Protein 1NRZ (pdb70)

Solvent-accessible surface area: 31769 Å² total; per-residue (Å²): 28,106,37,53,19,1,4,0,3,33,90,1,26,38,47,156,50,4,48,84,1,1,142,85,4,119,6,103,38,0,8,0,0,6,42,56,0,67,90,3,147,60,25,79,58,54,9,132,138,42,36,10,133,87,36,124,10,34,2,10,26,17,60,106,4,18,60,32,34,102,55,104,140,50,121,120,24,27,0,1,1,0,0,24,31,0,68,23,0,15,44,0,26,76,68,39,1,148,11,78,68,0,3,0,3,11,10,46,26,94,47,49,17,119,13,28,39,165,38,0,1,6,23,98,108,2,43,84,3,0,42,39,0,71,145,98,54,7,144,14,17,11,59,53,47,25,108,54,114,75,61,62,0,13,90,65,6,51,127,125,52,195,126,29,109,35,55,16,2,4,0,3,29,97,1,23,37,52,156,48,4,45,74,2,7,162,87,5,126,11,100,31,0,2,0,0,5,67,39,0,59,92,2,146,58,27,78,72,45,9,133,138,45,34,10,129,87,28,122,3,44,6,6,25,18,145,97,0,18,62,24,33,98,51,106,135,54,120,116,25,26,0,0,0,1,0,23,29,0,49,22,0,14,52,0,27,146,87,40,2,148,11,78,71,0,4,0,2,10,4,38,26,83,49,59,14,117,15,28,42,161,35,0,0,7,19,70,12,0,44,99,3,0,42,61,0,70,154,101,54,7,147,14,17,14,61,55,49,21,108,53,110,74,65,66,0,16,87,67,5,65,127,122,53,196,135,27,109,36,53,16,2,6,0,5,25,102,1,19,39,52,112,47,4,32,43,1,8,131,88,5,124,11,94,39,0,9,0,0,5,66,60,0,65,80,2,126,58,26,75,69,43,10,146,136,43,30,6,130,86,32,117,10,38,3,11,25,20,151,107,4,18,62,29,30,102,58,105,135,44,121,115,31,27,0,1,1,0,0,23,31,0,72,23,0,22,56,0,24,149,89,39,1,144,9,76,73,0,3,0,2,10,11,47,32,92,77,69,26,124,30,33,38,191,30,0,0,6,19,94,113,2,36,102,4,0,42,43,0,72,161,92,55,5,151,15,16,12,65,65,51,17,29,41,82,72,64,62,0,20,98,64,0,60,130,112,42,196,127,27,110,36,53,20,1,4,0,6,35,105,0,22,43,54,121,44,4,62,63,2,8,58,52,5,111,12,104,37,0,6,0,0,9,63,72,0,57,95,4,124,76,29,97,70,59,10,145,134,46,32,6,70,65,27,127,10,55,8,7,25,20,151,100,3,19,61,27,34,102,57,105,136,50,123,120,16,28,0,0,1,0,0,24,32,0,71,22,0,16,56,0,27,149,85,38,1,146,11,78,68,0,3,0,3,10,8,53,27,96,75,67,21,105,13,26,32,150,36,0,1,5,24,108,130,2,44,81,4,0,44,39,0,71,144,98,54,8,150,16,16,12,64,49,49,17,94,54,110,73,60,64,0,16,83,63,4,57,125,126,48,203,127

Organism: Klebsiella pneumoniae (NCBI:txid573)

Secondary structure (DSSP, 8-state):
-EEEEEEEETT-S-HHHHHHHHHHHT-SEEEEE-HHHHT-HHHHHHHHHTPPTT-EEEEE-HHHHHHHHT-GGGTT-EEEEEESSHHHHHHHHTTT---SEEEEEEB---TT-EEEETTEEE-HHHHHHHHHHHHTT-EEEE-SSTTSPPB-HHHHHHTTS--/-EEEEEEEETT-S-THHHHHHHHHHT-SEEEEE-HHHHT-HHHHHHHHHTPPTT-EEEEE-HHHHHHHHT-GGGTT-EEEEEESSHHHHHHHHTTT---SEEEEEEB---TT-EEEETTEEE-HHHHHHHHHHHHTT-EEEE-SSTTSPPEEHHHHHHTTS--/-EEEEEEEETT-S-THHHHHHHHHHT-SEEEEE-HHHHT-HHHHHHHHHT--TT-EEEEE-HHHHHHHHT-GGGTT-EEEEEESSHHHHHHHHTTT---SEEEEEEB---BTBEESSSSBEE-HHHHHHHHHHHHTT-EEEE-SSTTSPPB-HHHHHHTTS--/-EEEEEEEETT-S-THHHHHHHHHHT-SEEEEE-HHHHT-HHHHHHHHHTPPTT-EEEEE-HHHHHHHHT-GGGTT-EEEEEESSHHHHHHHHTTT---SEEEEEEB---TT-EEEETTEEE-HHHHHHHHHHHHTT-EEEE-SSTTSPPEEHHHHHHTTS--

B-factor: mean 11.02, std 6.51, range [2.04, 58.0]

Foldseek 3Di:
DAEQAAEAAQVQQDPPQVVQVCVSSVFQEEEEEDPVCLVPVVSQVVQQVSADPNHGYYYDYLVVVLVVLPDCVCVPGYYHYYYNALQSVLVSVVSPDDAQEYEYAAHDDDPQWDDLDPRDTHHVVRLVSLVVCVVVNYFYFYDNHPPDDTDRVNVSVVVPDPD/DAEQAAEAAQVQQDPPQVVQVCVSQVFAEEEEEAAVCLVDPVSQVVQQVSADPNHGYYYDYLVVVLVVQPDCVCVPGYYHYYYNALVSVLVNVVSPDDAQEYEYAAHDDDPQWAALDPRDTGHPVRVVSLVVCVVVNYFYWYDNGPVDDTDRVVVSVVVPDDD/DAEQAAEAAQVQQDPPQVLQVCVNQVFQEEEEEAQVCVVDPVSQVVQQVSADPRHGYHYDYLVVVLVVLPDVVCVPGYYHYYYNALVSVLVNVVSPDDAQEYEYAAHDDDPQWADLDPGDTGHPVRLVSVVVCVVVNYHYFYDNHPPDDTDRVNVSVVVPDPD/DAEQAAEAAQVQQDPPQVLQVCVVQVFAEEEEEDPVCVVDPVSQVCQQVSAHPNHGYYYDYLVVVLVVQPDCVCVPGYYHYYYNALVSVLVNVVSPDDAQEYEYAAHDDDPQWADLDVRDTHHPVRLVSLVVCVVVNYFYWYDNHPPDDTDRVNVSVVVPDDD

Sequence (652 aa):
MQITLARIDDRLIHGQVTTVWSKVANAQRIIICNDDVFNDEVRRTLLRQAAPPGMKVNVVSLEKAVAVYHNPQYQDETVFYLFTNPHDVLTMVRQGVQIATLNIGGMAWRPGKKQLTKAVSLDPQDIQAFRELDKLGVKLDLRVVASDPSVNILDKINETAFCMQITLARIDDRLIHGQVTTVWSKVANAQRIIICNDDVFNDEVRRTLLRQAAPPGMKVNVVSLEKAVAVYHNPQYQDETVFYLFTNPHDVLTMVRQGVQIATLNIGGMAWRPGKKQLTKAVSLDPQDIQAFRELDKLGVKLDLRVVASDPSVNILDKINETAFCMQITLARIDDRLIHGQVTTVWSKVANAQRIIICNDDVFNDEVRRTLLRQAAPPGMKVNVVSLEKAVAVYHNPQYQDETVFYLFTNPHDVLTMVRQGVQIATLNIGGMAWRPGKKQLTKAVSLDPQDIQAFRELDKLGVKLDLRVVASDPSVNILDKINETAFCMQITLARIDDRLIHGQVTTVWSKVANAQRIIICNDDVFNDEVRRTLLRQAAPPGMKVNVVSLEKAVAVYHNPQYQDETVFYLFTNPHDVLTMVRQGVQIATLNIGGMAWRPGKKQLTKAVSLDPQDIQAFRELDKLGVKLDLRVVASDPSVNILDKINETAFC

InterPro domains:
  IPR004720 Phosphotransferase system, sorbose subfamily IIB component [PF03830] (3-149)
  IPR004720 Phosphotransferase system, sorbose subfamily IIB component [PS51101] (1-164)
  IPR004720 Phosphotransferase system, sorbose subfamily IIB component [cd00001] (3-153)
  IPR018455 Phosphotransferase system, sorbose subfamily IIB component, subgroup [TIGR00854] (2-152)
  IPR036667 Phosphotransferase system, sorbose subfamily IIB component superfamily [G3DSA:3.40.35.10] (1-164)
  IPR036667 Phosphotransferase system, sorbose subfamily IIB component superfamily [SSF52728] (1-161)

CATH classification: 3.40.35.10

Radius of gyration: 27.31 Å; Cα contacts (8 Å, |Δi|>4): 1223; chains: 4; bounding box: 65×56×63 Å

Nearest PDB structures (foldseek):
  1nrz-assembly1_A  TM=1.004E+00  e=1.496E-32  Klebsiella pneumoniae
  2jzn-assembly1_C  TM=9.734E-01  e=9.787E-20  Escherichia coli
  1ble-assembly1_A  TM=9.591E-01  e=3.297E-19  Bacillus subtilis
  3lfj-assembly2_B  TM=9.108E-01  e=6.552E-15  Caldanaerobacter subterraneus subsp. tengcongensis MB4
  3eye-assembly1_A  TM=9.069E-01  e=4.595E-13  Escherichia coli O157:H7

Structure (mmCIF, N/CA/C/O backbone):
data_1NRZ
#
_entry.id   1NRZ
#
_cell.length_a   64.848
_cell.length_b   85.311
_cell.length_c   67.815
_cell.angle_alpha   90.00
_cell.angle_beta   103.02
_cell.angle_gamma   90.00
#
_symmetry.space_group_name_H-M   'P 1 21 1'
#
loop_
_entity.id
_entity.type
_entity.pdbx_description
1 polymer 'PTS system, sorbose-specific IIB component'
2 non-polymer 'SULFATE ION'
3 water water
#
loop_
_atom_site.group_PDB
_atom_site.id
_atom_site.type_symbol
_atom_site.label_atom_id
_atom_site.label_alt_id
_atom_site.label_comp_id
_atom_site.label_asym_id
_atom_site.label_entity_id
_atom_site.label_seq_id
_atom_site.pdbx_PDB_ins_code
_atom_site.Cartn_x
_atom_site.Cartn_y
_atom_site.Cartn_z
_atom_site.occupancy
_atom_site.B_iso_or_equiv
_atom_site.auth_seq_id
_atom_site.auth_comp_id
_atom_site.auth_asym_id
_atom_site.auth_atom_id
_atom_site.pdbx_PDB_model_num
ATOM 1 N N . MET A 1 1 ? -17.988 12.097 25.453 1.00 6.77 2 MET A N 1
ATOM 2 C CA . MET A 1 1 ? -16.918 11.444 24.636 1.00 7.49 2 MET A CA 1
ATOM 3 C C . MET A 1 1 ? -17.389 10.091 24.158 1.00 8.31 2 MET A C 1
ATOM 4 O O . MET A 1 1 ? -18.092 9.405 24.890 1.00 8.50 2 MET A O 1
ATOM 9 N N . GLN A 1 2 ? -17.044 9.752 22.915 1.00 9.12 3 GLN A N 1
ATOM 10 C CA . GLN A 1 2 ? -17.300 8.433 22.355 1.00 10.45 3 GLN A CA 1
ATOM 11 C C . GLN A 1 2 ? -15.989 7.646 22.255 1.00 9.82 3 GLN A C 1
ATOM 12 O O . GLN A 1 2 ? -15.115 7.984 21.470 1.00 9.27 3 GLN A O 1
ATOM 18 N N . ILE A 1 3 ? -15.868 6.582 23.035 1.00 10.07 4 ILE A N 1
ATOM 19 C CA . ILE A 1 3 ? -14.657 5.781 23.032 1.00 10.46 4 ILE A CA 1
ATOM 20 C C . ILE A 1 3 ? -14.709 4.762 21.908 1.00 10.51 4 ILE A C 1
ATOM 21 O O . ILE A 1 3 ? -15.515 3.836 21.956 1.00 10.77 4 ILE A O 1
ATOM 26 N N . THR A 1 4 ? -13.864 4.932 20.900 1.00 9.58 5 THR A N 1
ATOM 27 C CA . THR A 1 4 ? -13.855 3.999 19.782 1.00 9.37 5 THR A CA 1
ATOM 28 C C . THR A 1 4 ? -12.837 2.875 19.917 1.00 9.04 5 THR A C 1
ATOM 29 O O . THR A 1 4 ? -12.959 1.846 19.247 1.00 8.06 5 THR A O 1
ATOM 33 N N . LEU A 1 5 ? -11.856 3.062 20.796 1.00 7.92 6 LEU A N 1
ATOM 34 C CA . LEU A 1 5 ? -10.831 2.050 21.059 1.00 8.46 6 LEU A CA 1
ATOM 35 C C . LEU A 1 5 ? -10.270 2.313 22.436 1.00 7.80 6 LEU A C 1
ATOM 36 O O . LEU A 1 5 ? -9.964 3.463 22.758 1.00 7.77 6 LEU A O 1
ATOM 41 N N . ALA A 1 6 ? -10.160 1.269 23.258 1.00 7.05 7 ALA A N 1
ATOM 42 C CA . ALA A 1 6 ? -9.482 1.366 24.554 1.00 6.64 7 ALA A CA 1
ATOM 43 C C . ALA A 1 6 ? -8.473 0.243 24.594 1.00 6.00 7 ALA A C 1
ATOM 44 O O . ALA A 1 6 ? -8.845 -0.921 24.508 1.00 6.60 7 ALA A O 1
ATOM 46 N N . ARG A 1 7 ? -7.200 0.599 24.675 1.00 5.67 8 ARG A N 1
ATOM 47 C CA . ARG A 1 7 ? -6.123 -0.367 24.525 1.00 5.59 8 ARG A CA 1
ATOM 48 C C . ARG A 1 7 ? -5.056 -0.308 25.633 1.00 5.67 8 ARG A C 1
ATOM 49 O O . ARG A 1 7 ? -4.566 0.759 26.002 1.00 5.95 8 ARG A O 1
ATOM 57 N N . ILE A 1 8 ? -4.748 -1.467 26.211 1.00 5.53 9 ILE A N 1
ATOM 58 C CA . ILE A 1 8 ? -3.623 -1.578 27.101 1.00 5.61 9 ILE A CA 1
ATOM 59 C C . ILE A 1 8 ? -2.434 -1.902 26.219 1.00 6.00 9 ILE A C 1
ATOM 60 O O . ILE A 1 8 ? -2.388 -2.966 25.580 1.00 6.56 9 ILE A O 1
ATOM 65 N N . ASP A 1 9 ? -1.500 -0.963 26.160 1.00 6.27 10 ASP A N 1
ATOM 66 C CA . ASP A 1 9 ? -0.242 -1.130 25.455 1.00 6.24 10 ASP A CA 1
ATOM 67 C C . ASP A 1 9 ? 0.746 -0.236 26.184 1.00 5.59 10 ASP A C 1
ATOM 68 O O . ASP A 1 9 ? 0.697 0.998 26.049 1.00 6.09 10 ASP A O 1
ATOM 73 N N . ASP A 1 10 ? 1.647 -0.822 26.963 1.00 5.84 11 ASP A N 1
ATOM 74 C CA . ASP A 1 10 ? 2.539 -0.001 27.779 1.00 6.01 11 ASP A CA 1
ATOM 75 C C . ASP A 1 10 ? 3.698 0.640 27.006 1.00 6.27 11 ASP A C 1
ATOM 76 O O . ASP A 1 10 ? 4.503 1.367 27.606 1.00 7.03 11 ASP A O 1
ATOM 81 N N . ARG A 1 11 ? 3.789 0.378 25.700 1.00 6.41 12 ARG A N 1
ATOM 82 C CA . ARG A 1 11 ? 4.702 1.136 24.844 1.00 6.70 12 ARG A CA 1
ATOM 83 C C . ARG A 1 11 ? 3.950 2.320 24.234 1.00 6.80 12 ARG A C 1
ATOM 84 O O . ARG A 1 11 ? 4.519 3.080 23.464 1.00 6.56 12 ARG A O 1
ATOM 92 N N . LEU A 1 12 ? 2.664 2.454 24.568 1.00 6.82 13 LEU A N 1
ATOM 93 C CA . LEU A 1 12 ? 1.882 3.634 24.202 1.00 6.97 13 LEU A CA 1
ATOM 94 C C . LEU A 1 12 ? 1.911 3.903 22.707 1.00 7.67 13 LEU A C 1
ATOM 95 O O . LEU A 1 12 ? 1.393 3.096 21.946 1.00 9.02 13 LEU A O 1
ATOM 100 N N . ILE A 1 13 ? 2.463 5.033 22.271 1.00 8.70 14 ILE A N 1
ATOM 101 C CA . ILE A 1 13 ? 2.560 5.309 20.830 1.00 9.08 14 ILE A CA 1
ATOM 102 C C . ILE A 1 13 ? 3.920 4.855 20.332 1.00 9.85 14 ILE A C 1
ATOM 103 O O . ILE A 1 13 ? 4.942 5.390 20.745 1.00 10.45 14 ILE A O 1
ATOM 108 N N . HIS A 1 14 ? 3.933 3.851 19.464 1.00 10.89 15 HIS A N 1
ATOM 109 C CA . HIS A 1 14 ? 5.188 3.301 18.986 1.00 11.55 15 HIS A CA 1
ATOM 110 C C . HIS A 1 14 ? 5.181 2.945 17.517 1.00 12.32 15 HIS A C 1
ATOM 111 O O . HIS A 1 14 ? 4.993 1.800 17.137 1.00 13.94 15 HIS A O 1
ATOM 118 N N . GLY A 1 15 ? 5.367 3.956 16.692 1.00 12.85 16 GLY A N 1
ATOM 119 C CA . GLY A 1 15 ? 5.526 3.739 15.268 1.00 13.17 16 GLY A CA 1
ATOM 120 C C . GLY A 1 15 ? 4.318 3.172 14.557 1.00 13.49 16 GLY A C 1
ATOM 121 O O . GLY A 1 15 ? 3.172 3.387 14.962 1.00 13.56 16 GLY A O 1
ATOM 122 N N . GLN A 1 16 ? 4.600 2.431 13.488 1.00 13.69 17 GLN A N 1
ATOM 123 C CA . GLN A 1 16 ? 3.569 1.919 12.585 1.00 13.69 17 GLN A CA 1
ATOM 124 C C . GLN A 1 16 ? 2.434 1.192 13.283 1.00 13.54 17 GLN A C 1
ATOM 125 O O . GLN A 1 16 ? 1.276 1.410 12.957 1.00 13.96 17 GLN A O 1
ATOM 131 N N . VAL A 1 17 ? 2.745 0.340 14.251 1.00 13.31 18 VAL A N 1
ATOM 132 C CA . VAL A 1 17 ? 1.692 -0.421 14.917 1.00 13.31 18 VAL A CA 1
ATOM 133 C C . VAL A 1 17 ? 0.618 0.487 15.514 1.00 12.93 18 VAL A C 1
ATOM 134 O O . VAL A 1 17 ? -0.577 0.246 15.329 1.00 11.62 18 VAL A O 1
ATOM 138 N N . THR A 1 18 ? 1.034 1.529 16.230 1.00 12.26 19 THR A N 1
ATOM 139 C CA . THR A 1 18 ? 0.066 2.418 16.850 1.00 12.01 19 THR A CA 1
ATOM 140 C C . THR A 1 18 ? -0.686 3.209 15.791 1.00 11.99 19 THR A C 1
ATOM 141 O O . THR A 1 18 ? -1.889 3.460 15.916 1.00 11.56 19 THR A O 1
ATOM 145 N N . THR A 1 19 ? 0.029 3.589 14.739 1.00 11.90 20 THR A N 1
ATOM 146 C CA . THR A 1 19 ? -0.586 4.345 13.666 1.00 11.70 20 THR A CA 1
ATOM 147 C C . THR A 1 19 ? -1.716 3.540 13.048 1.00 11.08 20 THR A C 1
ATOM 148 O O . THR A 1 19 ? -2.796 4.085 12.810 1.00 10.33 20 THR A O 1
ATOM 152 N N . VAL A 1 20 ? -1.458 2.255 12.777 1.00 10.96 21 VAL A N 1
ATOM 153 C CA . VAL A 1 20 ? -2.474 1.380 12.185 1.00 10.72 21 VAL A CA 1
ATOM 154 C C . VAL A 1 20 ? -3.688 1.295 13.102 1.00 10.86 21 VAL A C 1
ATOM 155 O O . VAL A 1 20 ? -4.828 1.420 12.653 1.00 10.76 21 VAL A O 1
ATOM 159 N N . TRP A 1 21 ? -3.439 1.108 14.392 1.00 10.67 22 TRP A N 1
ATOM 160 C CA . TRP A 1 21 ? -4.521 1.039 15.358 1.00 10.15 22 TRP A CA 1
ATOM 161 C C . TRP A 1 21 ? -5.305 2.354 15.376 1.00 10.23 22 TRP A C 1
ATOM 162 O O . TRP A 1 21 ? -6.533 2.343 15.512 1.00 9.80 22 TRP A O 1
ATOM 173 N N . SER A 1 22 ? -4.608 3.478 15.199 1.00 9.77 23 SER A N 1
ATOM 174 C CA . SER A 1 22 ? -5.265 4.778 15.258 1.00 9.86 23 SER A CA 1
ATOM 175 C C . SER A 1 22 ? -6.264 4.919 14.117 1.00 9.87 23 SER A C 1
ATOM 176 O O . SER A 1 22 ? -7.273 5.593 14.262 1.00 11.36 23 SER A O 1
ATOM 179 N N . LYS A 1 23 ? -5.975 4.277 12.988 1.00 10.04 24 LYS A N 1
ATOM 180 C CA . LYS A 1 23 ? -6.877 4.316 11.840 1.00 9.99 24 LYS A CA 1
ATOM 181 C C . LYS A 1 23 ? -8.059 3.366 12.041 1.00 10.43 24 LYS A C 1
ATOM 182 O O . LYS A 1 23 ? -9.137 3.580 11.473 1.00 10.31 24 LYS A O 1
ATOM 188 N N . VAL A 1 24 ? -7.858 2.299 12.815 1.00 10.31 25 VAL A N 1
ATOM 189 C CA . VAL A 1 24 ? -8.965 1.402 13.139 1.00 11.21 25 VAL A CA 1
ATOM 190 C C . VAL A 1 24 ? -9.915 2.166 14.055 1.00 11.19 25 VAL A C 1
ATOM 191 O O . VAL A 1 24 ? -11.133 2.120 13.893 1.00 10.83 25 VAL A O 1
ATOM 195 N N . ALA A 1 25 ? -9.338 2.885 15.015 1.00 11.47 26 ALA A N 1
ATOM 196 C CA . ALA A 1 25 ? -10.118 3.652 15.976 1.00 11.77 26 ALA A CA 1
ATOM 197 C C . ALA A 1 25 ? -10.846 4.836 15.338 1.00 11.84 26 ALA A C 1
ATOM 198 O O . ALA A 1 25 ? -11.938 5.195 15.778 1.00 12.01 26 ALA A O 1
ATOM 200 N N . ASN A 1 26 ? -10.230 5.460 14.333 1.00 12.08 27 ASN A N 1
ATOM 201 C CA . ASN A 1 26 ? -10.834 6.604 13.642 1.00 12.54 27 ASN A CA 1
ATOM 202 C C . ASN A 1 26 ? -11.223 7.692 14.637 1.00 11.98 27 ASN A C 1
ATOM 203 O O . ASN A 1 26 ? -12.268 8.325 14.502 1.00 11.80 27 ASN A O 1
ATOM 208 N N . ALA A 1 27 ? -10.378 7.905 15.639 1.00 11.35 28 ALA A N 1
ATOM 209 C CA . ALA A 1 27 ? -10.667 8.898 16.666 1.00 11.26 28 ALA A CA 1
ATOM 210 C C . ALA A 1 27 ? -9.994 10.243 16.400 1.00 11.20 28 ALA A C 1
ATOM 211 O O . ALA A 1 27 ? -8.968 10.326 15.697 1.00 11.33 28 ALA A O 1
ATOM 213 N N . GLN A 1 28 ? -10.578 11.294 16.978 1.00 9.83 29 GLN A N 1
ATOM 214 C CA . GLN A 1 28 ? -10.047 12.649 16.905 1.00 9.71 29 GLN A CA 1
ATOM 215 C C . GLN A 1 28 ? -8.932 12.908 17.915 1.00 8.67 29 GLN A C 1
ATOM 216 O O . GLN A 1 28 ? -8.087 13.779 17.700 1.00 7.31 29 GLN A O 1
ATOM 222 N N . ARG A 1 29 ? -8.949 12.152 19.015 1.00 7.52 30 ARG A N 1
ATOM 223 C CA . ARG A 1 29 ? -8.026 12.387 20.114 1.00 7.55 30 ARG A CA 1
ATOM 224 C C . ARG A 1 29 ? -7.553 11.069 20.678 1.00 6.59 30 ARG A C 1
ATOM 225 O O . ARG A 1 29 ? -8.370 10.195 20.948 1.00 6.27 30 ARG A O 1
ATOM 233 N N . ILE A 1 30 ? -6.239 10.931 20.818 1.00 6.16 31 ILE A N 1
ATOM 234 C CA . ILE A 1 30 ? -5.651 9.813 21.531 1.00 6.58 31 ILE A CA 1
ATOM 235 C C . ILE A 1 30 ? -5.335 10.330 22.921 1.00 5.90 31 ILE A C 1
ATOM 236 O O . ILE A 1 30 ? -4.626 11.337 23.073 1.00 7.36 31 ILE A O 1
ATOM 241 N N . ILE A 1 31 ? -5.865 9.646 23.925 1.00 5.51 32 ILE A N 1
ATOM 242 C CA . ILE A 1 31 ? -5.702 10.060 25.307 1.00 5.72 32 ILE A CA 1
ATOM 243 C C . ILE A 1 31 ? -4.987 8.977 26.106 1.00 5.45 32 ILE A C 1
ATOM 244 O O . ILE A 1 31 ? -5.520 7.878 26.299 1.00 5.57 32 ILE A O 1
ATOM 249 N N . ILE A 1 32 ? -3.775 9.296 26.556 1.00 5.35 33 ILE A N 1
ATOM 250 C CA . ILE A 1 32 ? -2.995 8.381 27.373 1.00 5.62 33 ILE A CA 1
ATOM 251 C C . ILE A 1 32 ? -3.421 8.660 28.804 1.00 5.13 33 ILE A C 1
ATOM 252 O O . ILE A 1 32 ? -3.223 9.770 29.305 1.00 5.66 33 ILE A O 1
ATOM 257 N N . CYS A 1 33 ? -3.975 7.648 29.457 1.00 4.92 34 CYS A N 1
ATOM 258 C CA . CYS A 1 33 ? -4.490 7.766 30.817 1.00 5.19 34 CYS A CA 1
ATOM 259 C C . CYS A 1 33 ? -3.549 7.074 31.793 1.00 5.28 34 CYS A C 1
ATOM 260 O O . CYS A 1 33 ? -3.538 5.852 31.895 1.00 5.31 34 CYS A O 1
ATOM 263 N N . ASN A 1 34 ? -2.756 7.855 32.504 1.00 5.10 35 ASN A N 1
ATOM 264 C CA . ASN A 1 34 ? -1.795 7.301 33.447 1.00 6.07 35 ASN A CA 1
ATOM 265 C C . ASN A 1 34 ? -1.215 8.402 34.327 1.00 6.51 35 ASN A C 1
ATOM 266 O O . ASN A 1 34 ? -0.690 9.385 33.812 1.00 7.08 35 ASN A O 1
ATOM 271 N N . ASP A 1 35 ? -1.281 8.215 35.640 1.00 7.46 36 ASP A N 1
ATOM 272 C CA . ASP A 1 35 ? -0.765 9.195 36.603 1.00 8.84 36 ASP A CA 1
ATOM 273 C C . ASP A 1 35 ? 0.738 9.482 36.457 1.00 8.67 36 ASP A C 1
ATOM 274 O O . ASP A 1 35 ? 1.195 10.630 36.570 1.00 10.02 36 ASP A O 1
ATOM 279 N N . ASP A 1 36 ? 1.522 8.448 36.208 1.00 8.02 37 ASP A N 1
ATOM 280 C CA . ASP A 1 36 ? 2.961 8.639 36.184 1.00 7.90 37 ASP A CA 1
ATOM 281 C C . ASP A 1 36 ? 3.493 9.144 34.852 1.00 7.81 37 ASP A C 1
ATOM 282 O O . ASP A 1 36 ? 4.409 9.933 34.824 1.00 7.12 37 ASP A O 1
ATOM 287 N N . VAL A 1 37 ? 2.915 8.717 33.740 1.00 7.11 38 VAL A N 1
ATOM 288 C CA . VAL A 1 37 ? 3.412 9.202 32.454 1.00 7.71 38 VAL A CA 1
ATOM 289 C C . VAL A 1 37 ? 3.271 10.725 32.342 1.00 7.79 38 VAL A C 1
ATOM 290 O O . VAL A 1 37 ? 4.149 11.401 31.806 1.00 7.83 38 VAL A O 1
ATOM 294 N N . PHE A 1 38 ? 2.146 11.236 32.833 1.00 8.36 39 PHE A N 1
ATOM 295 C CA . PHE A 1 38 ? 1.836 12.663 32.892 1.00 9.26 39 PHE A CA 1
ATOM 296 C C . PHE A 1 38 ? 3.001 13.462 33.501 1.00 9.27 39 PHE A C 1
ATOM 297 O O . PHE A 1 38 ? 3.301 14.578 33.071 1.00 9.02 39 PHE A O 1
ATOM 305 N N . ASN A 1 39 ? 3.667 12.863 34.482 1.00 9.02 40 ASN A N 1
ATOM 306 C CA . ASN A 1 39 ? 4.748 13.514 35.219 1.00 8.99 40 ASN A CA 1
ATOM 307 C C . ASN A 1 39 ? 6.164 13.429 34.624 1.00 8.65 40 ASN A C 1
ATOM 308 O O . ASN A 1 39 ? 7.115 13.995 35.195 1.00 8.08 40 ASN A O 1
ATOM 313 N N . ASP A 1 40 ? 6.311 12.783 33.472 1.00 7.74 41 ASP A N 1
ATOM 314 C CA . ASP A 1 40 ? 7.627 12.647 32.820 1.00 7.84 41 ASP A CA 1
ATOM 315 C C . ASP A 1 40 ? 7.646 13.561 31.603 1.00 7.76 41 ASP A C 1
ATOM 316 O O . ASP A 1 40 ? 7.089 13.221 30.570 1.00 7.35 41 ASP A O 1
ATOM 321 N N . GLU A 1 41 ? 8.271 14.728 31.726 1.00 7.52 42 GLU A N 1
ATOM 322 C CA . GLU A 1 41 ? 8.242 15.724 30.655 1.00 7.93 42 GLU A CA 1
ATOM 323 C C . GLU A 1 41 ? 8.811 15.243 29.328 1.00 7.74 42 GLU A C 1
ATOM 324 O O . GLU A 1 41 ? 8.314 15.601 28.264 1.00 8.24 42 GLU A O 1
ATOM 330 N N . VAL A 1 42 ? 9.866 14.441 29.384 1.00 7.80 43 VAL A N 1
ATOM 331 C CA . VAL A 1 42 ? 10.472 13.946 28.163 1.00 7.90 43 VAL A CA 1
ATOM 332 C C . VAL A 1 42 ? 9.517 12.982 27.432 1.00 8.24 43 VAL A C 1
ATOM 333 O O . VAL A 1 42 ? 9.310 13.096 26.225 1.00 8.41 43 VAL A O 1
ATOM 337 N N . ARG A 1 43 ? 8.933 12.044 28.170 1.00 8.19 44 ARG A N 1
ATOM 338 C CA . ARG A 1 43 ? 8.020 11.054 27.602 1.00 8.18 44 ARG A CA 1
ATOM 339 C C . ARG A 1 43 ? 6.737 11.696 27.061 1.00 8.93 44 ARG A C 1
ATOM 340 O O . ARG A 1 43 ? 6.260 11.338 25.986 1.00 8.47 44 ARG A O 1
ATOM 348 N N . ARG A 1 44 ? 6.187 12.635 27.822 1.00 9.62 45 ARG A N 1
ATOM 349 C CA . ARG A 1 44 ? 5.014 13.395 27.400 1.00 11.19 45 ARG A CA 1
ATOM 350 C C . ARG A 1 44 ? 5.321 14.135 26.096 1.00 10.72 45 ARG A C 1
ATOM 351 O O . ARG A 1 44 ? 4.479 14.217 25.197 1.00 10.42 45 ARG A O 1
ATOM 359 N N . THR A 1 45 ? 6.532 14.678 25.988 1.00 10.82 46 THR A N 1
ATOM 360 C CA . THR A 1 45 ? 6.931 15.405 24.790 1.00 10.38 46 THR A CA 1
ATOM 361 C C . THR A 1 45 ? 7.082 14.478 23.586 1.00 10.21 46 THR A C 1
ATOM 362 O O . THR A 1 45 ? 6.735 14.844 22.453 1.00 10.08 46 THR A O 1
ATOM 366 N N . LEU A 1 46 ? 7.603 13.284 23.823 1.00 9.53 47 LEU A N 1
ATOM 367 C CA . LEU A 1 46 ? 7.731 12.304 22.765 1.00 9.56 47 LEU A CA 1
ATOM 368 C C . LEU A 1 46 ? 6.333 11.887 22.302 1.00 9.24 47 LEU A C 1
ATOM 369 O O . LEU A 1 46 ? 6.103 11.686 21.106 1.00 9.83 47 LEU A O 1
ATOM 374 N N . LEU A 1 47 ? 5.410 11.761 23.255 1.00 8.89 48 LEU A N 1
ATOM 375 C CA . LEU A 1 47 ? 4.046 11.328 22.951 1.00 8.88 48 LEU A CA 1
ATOM 376 C C . LEU A 1 47 ? 3.335 12.396 22.116 1.00 9.41 48 LEU A C 1
ATOM 377 O O . LEU A 1 47 ? 2.758 12.092 21.075 1.00 9.30 48 LEU A O 1
ATOM 382 N N . ARG A 1 48 ? 3.403 13.643 22.563 1.00 10.18 49 ARG A N 1
ATOM 383 C CA . ARG A 1 48 ? 2.745 14.731 21.836 1.00 10.87 49 ARG A CA 1
ATOM 384 C C . ARG A 1 48 ? 3.306 14.873 20.419 1.00 11.43 49 ARG A C 1
ATOM 385 O O . ARG A 1 48 ? 2.552 15.088 19.448 1.00 11.15 49 ARG A O 1
ATOM 393 N N . GLN A 1 49 ? 4.618 14.740 20.287 1.00 11.45 50 GLN A N 1
ATOM 394 C CA . GLN A 1 49 ? 5.260 14.852 18.980 1.00 12.02 50 GLN A CA 1
ATOM 395 C C . GLN A 1 49 ? 4.965 13.667 18.072 1.00 11.52 50 GLN A C 1
ATOM 396 O O . GLN A 1 49 ? 5.215 13.734 16.867 1.00 11.95 50 GLN A O 1
ATOM 402 N N . ALA A 1 50 ? 4.441 12.589 18.650 1.00 10.19 51 ALA A N 1
ATOM 403 C CA . ALA A 1 50 ? 4.140 11.386 17.903 1.00 9.34 51 ALA A CA 1
ATOM 404 C C . ALA A 1 50 ? 2.685 11.346 17.402 1.00 8.04 51 ALA A C 1
ATOM 405 O O . ALA A 1 50 ? 2.244 10.335 16.868 1.00 8.00 51 ALA A O 1
ATOM 407 N N . ALA A 1 51 ? 1.951 12.440 17.580 1.00 6.98 52 ALA A N 1
ATOM 408 C CA . ALA A 1 51 ? 0.549 12.487 17.165 1.00 6.27 52 ALA A CA 1
ATOM 409 C C . ALA A 1 51 ? 0.427 12.225 15.677 1.00 5.76 52 ALA A C 1
ATOM 410 O O . ALA A 1 51 ? 1.035 12.925 14.885 1.00 6.14 52 ALA A O 1
ATOM 412 N N . PRO A 1 52 ? -0.360 11.235 15.280 1.00 5.69 53 PRO A N 1
ATOM 413 C CA . PRO A 1 52 ? -0.607 11.023 13.845 1.00 5.65 53 PRO A CA 1
ATOM 414 C C . PRO A 1 52 ? -1.266 12.252 13.230 1.00 5.87 53 PRO A C 1
ATOM 415 O O . PRO A 1 52 ? -2.022 12.931 13.915 1.00 5.47 53 PRO A O 1
ATOM 419 N N . PRO A 1 53 ? -0.987 12.553 11.964 1.00 5.54 54 PRO A N 1
ATOM 420 C CA . PRO A 1 53 ? -1.626 13.680 11.284 1.00 6.13 54 PRO A CA 1
ATOM 421 C C . PRO A 1 53 ? -3.136 13.641 11.440 1.00 6.26 54 PRO A C 1
ATOM 422 O O . PRO A 1 53 ? -3.732 12.564 11.362 1.00 6.58 54 PRO A O 1
ATOM 426 N N . GLY A 1 54 ? -3.724 14.800 11.712 1.00 7.16 55 GLY A N 1
ATOM 427 C CA . GLY A 1 54 ? -5.159 14.937 11.876 1.00 7.75 55 GLY A CA 1
ATOM 428 C C . GLY A 1 54 ? -5.673 14.550 13.249 1.00 8.40 55 GLY A C 1
ATOM 429 O O . GLY A 1 54 ? -6.854 14.729 13.529 1.00 9.69 55 GLY A O 1
ATOM 430 N N . MET A 1 55 ? -4.806 14.024 14.111 1.00 8.07 56 MET A N 1
ATOM 431 C CA . MET A 1 55 ? -5.247 13.593 15.435 1.00 8.08 56 MET A CA 1
ATOM 432 C C . MET A 1 55 ? -4.544 14.359 16.547 1.00 8.01 56 MET A C 1
ATOM 433 O O . MET A 1 55 ? -3.403 14.774 16.381 1.00 9.24 56 MET A O 1
ATOM 438 N N . LYS A 1 56 ? -5.215 14.568 17.677 1.00 7.40 57 LYS A N 1
ATOM 439 C CA . LYS A 1 56 ? -4.552 15.193 18.815 1.00 7.01 57 LYS A CA 1
ATOM 440 C C . LYS A 1 56 ? -4.109 14.115 19.800 1.00 6.04 57 LYS A C 1
ATOM 441 O O . LYS A 1 56 ? -4.672 13.016 19.833 1.00 6.34 57 LYS A O 1
ATOM 447 N N . VAL A 1 57 ? -3.089 14.427 20.594 1.00 5.80 58 VAL A N 1
ATOM 448 C CA . VAL A 1 57 ? -2.638 13.523 21.633 1.00 5.23 58 VAL A CA 1
ATOM 449 C C . VAL A 1 57 ? -2.619 14.285 22.953 1.00 5.34 58 VAL A C 1
ATOM 450 O O . VAL A 1 57 ? -2.115 15.411 23.021 1.00 5.47 58 VAL A O 1
ATOM 454 N N . ASN A 1 58 ? -3.195 13.673 23.983 1.00 5.95 59 ASN A N 1
ATOM 455 C CA . ASN A 1 58 ? -3.148 14.224 25.325 1.00 6.17 59 ASN A CA 1
ATOM 456 C C . ASN A 1 58 ? -2.720 13.166 26.340 1.00 6.15 59 ASN A C 1
ATOM 457 O O . ASN A 1 58 ? -3.091 12.002 26.230 1.00 5.62 59 ASN A O 1
ATOM 462 N N . VAL A 1 59 ? -1.892 13.570 27.299 1.00 7.15 60 VAL A N 1
ATOM 463 C CA . VAL A 1 59 ? -1.438 12.686 28.348 1.00 7.10 60 VAL A CA 1
ATOM 464 C C . VAL A 1 59 ? -1.998 13.211 29.651 1.00 7.05 60 VAL A C 1
ATOM 465 O O . VAL A 1 59 ? -1.643 14.329 30.073 1.00 7.60 60 VAL A O 1
ATOM 469 N N . VAL A 1 60 ? -2.844 12.422 30.306 1.00 6.48 61 VAL A N 1
ATOM 470 C CA . VAL A 1 60 ? -3.527 12.864 31.517 1.00 6.90 61 VAL A CA 1
ATOM 471 C C . VAL A 1 60 ? -3.561 11.869 32.653 1.00 6.48 61 VAL A C 1
ATOM 472 O O . VAL A 1 60 ? -3.412 10.659 32.460 1.00 5.95 61 VAL A O 1
ATOM 476 N N . SER A 1 61 ? -3.776 12.409 33.845 1.00 6.01 62 SER A N 1
ATOM 477 C CA . SER A 1 61 ? -3.968 11.600 35.023 1.00 6.18 62 SER A CA 1
ATOM 478 C C . SER A 1 61 ? -5.305 10.895 34.919 1.00 6.18 62 SER A C 1
ATOM 479 O O . SER A 1 61 ? -6.152 11.284 34.127 1.00 6.03 62 SER A O 1
ATOM 482 N N . LEU A 1 62 ? -5.494 9.847 35.711 1.00 6.36 63 LEU A N 1
ATOM 483 C CA . LEU A 1 62 ? -6.782 9.176 35.737 1.00 6.88 63 LEU A CA 1
ATOM 484 C C . LEU A 1 62 ? -7.867 10.149 36.202 1.00 6.91 63 LEU A C 1
ATOM 485 O O . LEU A 1 62 ? -8.985 10.136 35.687 1.00 6.64 63 LEU A O 1
ATOM 490 N N . GLU A 1 63 ? -7.539 10.995 37.176 1.00 7.52 64 GLU A N 1
ATOM 491 C CA . GLU A 1 63 ? -8.492 11.982 37.662 1.00 8.08 64 GLU A CA 1
ATOM 492 C C . GLU A 1 63 ? -8.983 12.865 36.511 1.00 7.52 64 GLU A C 1
ATOM 493 O O . GLU A 1 63 ? -10.185 13.077 36.320 1.00 6.89 64 GLU A O 1
ATOM 499 N N . LYS A 1 64 ? -8.039 13.391 35.743 1.00 6.68 65 LYS A N 1
ATOM 500 C CA . LYS A 1 64 ? -8.389 14.265 34.649 1.00 6.03 65 LYS A CA 1
ATOM 501 C C . LYS A 1 64 ? -9.079 13.483 33.534 1.00 5.57 65 LYS A C 1
ATOM 502 O O . LYS A 1 64 ? -10.014 13.990 32.929 1.00 4.93 65 LYS A O 1
ATOM 508 N N . ALA A 1 65 ? -8.649 12.249 33.258 1.00 5.04 66 ALA A N 1
ATOM 509 C CA . ALA A 1 65 ? -9.325 11.435 32.243 1.00 5.25 66 ALA A CA 1
ATOM 510 C C . ALA A 1 65 ? -10.818 11.322 32.544 1.00 4.83 66 ALA A C 1
ATOM 511 O O . ALA A 1 65 ? -11.649 11.478 31.661 1.00 5.29 66 ALA A O 1
ATOM 513 N N . VAL A 1 66 ? -11.151 11.060 33.803 1.00 5.20 67 VAL A N 1
ATOM 514 C CA . VAL A 1 66 ? -12.554 10.945 34.215 1.00 4.80 67 VAL A CA 1
ATOM 515 C C . VAL A 1 66 ? -13.288 12.280 34.127 1.00 4.60 67 VAL A C 1
ATOM 516 O O . VAL A 1 66 ? -14.431 12.340 33.696 1.00 4.95 67 VAL A O 1
ATOM 520 N N . ALA A 1 67 ? -12.612 13.350 34.517 1.00 4.13 68 ALA A N 1
ATOM 521 C CA . ALA A 1 67 ? -13.213 14.683 34.514 1.00 4.19 68 ALA A CA 1
ATOM 522 C C . ALA A 1 67 ? -13.566 15.133 33.107 1.00 3.66 68 ALA A C 1
ATOM 523 O O . ALA A 1 67 ? -14.684 15.588 32.850 1.00 4.44 68 ALA A O 1
ATOM 525 N N . VAL A 1 68 ? -12.631 14.979 32.182 1.00 3.97 69 VAL A N 1
ATOM 526 C CA . VAL A 1 68 ? -12.872 15.413 30.821 1.00 4.41 69 VAL A CA 1
ATOM 527 C C . VAL A 1 68 ? -13.920 14.511 30.154 1.00 4.32 69 VAL A C 1
ATOM 528 O O . VAL A 1 68 ? -14.709 14.965 29.346 1.00 4.25 69 VAL A O 1
ATOM 532 N N . TYR A 1 69 ? -13.930 13.232 30.507 1.00 3.92 70 TYR A N 1
ATOM 533 C CA . TYR A 1 69 ? -14.959 12.321 30.011 1.00 4.24 70 TYR A CA 1
ATOM 534 C C . TYR A 1 69 ? -16.357 12.840 30.363 1.00 4.99 70 TYR A C 1
ATOM 535 O O . TYR A 1 69 ? -17.281 12.743 29.562 1.00 5.19 70 TYR A O 1
ATOM 544 N N . HIS A 1 70 ? -16.517 13.377 31.567 1.00 5.85 71 HIS A N 1
ATOM 545 C CA . HIS A 1 70 ? -17.807 13.878 32.027 1.00 6.13 71 HIS A CA 1
ATOM 546 C C . HIS A 1 70 ? -18.092 15.334 31.623 1.00 6.00 71 HIS A C 1
ATOM 547 O O . HIS A 1 70 ? -19.146 15.879 31.961 1.00 6.81 71 HIS A O 1
ATOM 554 N N . ASN A 1 71 ? -17.170 15.965 30.906 1.00 5.09 72 ASN A N 1
ATOM 555 C CA . ASN A 1 71 ? -17.368 17.351 30.473 1.00 5.21 72 ASN A CA 1
ATOM 556 C C . ASN A 1 71 ? -18.146 17.401 29.156 1.00 5.55 72 ASN A C 1
ATOM 557 O O . ASN A 1 71 ? -17.643 16.931 28.140 1.00 4.53 72 ASN A O 1
ATOM 562 N N . PRO A 1 72 ? -19.352 17.982 29.166 1.00 5.67 73 PRO A N 1
ATOM 563 C CA . PRO A 1 72 ? -20.201 18.042 27.964 1.00 6.35 73 PRO A CA 1
ATOM 564 C C . PRO A 1 72 ? -19.569 18.752 26.775 1.00 6.74 73 PRO A C 1
ATOM 565 O O . PRO A 1 72 ? -20.022 18.544 25.655 1.00 6.96 73 PRO A O 1
ATOM 569 N N . GLN A 1 73 ? -18.535 19.554 27.008 1.00 7.53 74 GLN A N 1
ATOM 570 C CA . GLN A 1 73 ? -17.805 20.188 25.917 1.00 8.16 74 GLN A CA 1
ATOM 571 C C . GLN A 1 73 ? -17.291 19.127 24.933 1.00 7.83 74 GLN A C 1
ATOM 572 O O . GLN A 1 73 ? -17.199 19.382 23.729 1.00 9.01 74 GLN A O 1
ATOM 578 N N . TYR A 1 74 ? -17.007 17.922 25.426 1.00 7.00 75 TYR A N 1
ATOM 579 C CA . TYR A 1 74 ? -16.442 16.870 24.590 1.00 7.23 75 TYR A CA 1
ATOM 580 C C . TYR A 1 74 ? -17.424 15.720 24.354 1.00 7.01 75 TYR A C 1
ATOM 581 O O . TYR A 1 74 ? -17.028 14.592 24.051 1.00 5.83 75 TYR A O 1
ATOM 590 N N . GLN A 1 75 ? -18.707 16.020 24.501 1.00 7.13 76 GLN A N 1
ATOM 591 C CA . GLN A 1 75 ? -19.760 15.029 24.396 1.00 7.73 76 GLN A CA 1
ATOM 592 C C . GLN A 1 75 ? -19.633 14.112 23.187 1.00 7.82 76 GLN A C 1
ATOM 593 O O . GLN A 1 75 ? -19.770 12.902 23.314 1.00 7.27 76 GLN A O 1
ATOM 599 N N . ASP A 1 76 ? -19.381 14.689 22.017 1.00 8.19 77 ASP A N 1
ATOM 600 C CA . ASP A 1 76 ? -19.336 13.919 20.776 1.00 8.66 77 ASP A CA 1
ATOM 601 C C . ASP A 1 76 ? -17.936 13.628 20.244 1.00 8.49 77 ASP A C 1
ATOM 602 O O . ASP A 1 76 ? -17.807 13.051 19.158 1.00 8.07 77 ASP A O 1
ATOM 607 N N . GLU A 1 77 ? -16.906 14.027 20.989 1.00 8.02 78 GLU A N 1
ATOM 608 C CA . GLU A 1 77 ? -15.512 13.780 20.594 1.00 8.36 78 GLU A CA 1
ATOM 609 C C . GLU A 1 77 ? -15.192 12.291 20.568 1.00 7.92 78 GLU A C 1
ATOM 610 O O . GLU A 1 77 ? -15.542 11.553 21.500 1.00 8.14 78 GLU A O 1
ATOM 616 N N . THR A 1 78 ? -14.528 11.833 19.508 1.00 7.48 79 THR A N 1
ATOM 617 C CA . THR A 1 78 ? -14.166 10.433 19.426 1.00 6.82 79 THR A CA 1
ATOM 618 C C . THR A 1 78 ? -12.786 10.248 20.036 1.00 6.70 79 THR A C 1
ATOM 619 O O . THR A 1 78 ? -11.887 11.048 19.799 1.00 6.49 79 THR A O 1
ATOM 623 N N . VAL A 1 79 ? -12.641 9.196 20.833 1.00 6.55 80 VAL A N 1
ATOM 624 C CA . VAL A 1 79 ? -11.427 8.981 21.601 1.00 6.98 80 VAL A CA 1
ATOM 625 C C . VAL A 1 79 ? -10.848 7.580 21.546 1.00 6.74 80 VAL A C 1
ATOM 626 O O . VAL A 1 79 ? -11.571 6.583 21.644 1.00 7.23 80 VAL A O 1
ATOM 630 N N . PHE A 1 80 ? -9.525 7.543 21.410 1.00 7.47 81 PHE A N 1
ATOM 631 C CA . PHE A 1 80 ? -8.722 6.315 21.460 1.00 7.18 81 PHE A CA 1
ATOM 632 C C . PHE A 1 80 ? -7.942 6.399 22.786 1.00 6.92 81 PHE A C 1
ATOM 633 O O . PHE A 1 80 ? -7.067 7.254 22.946 1.00 7.67 81 PHE A O 1
ATOM 641 N N . TYR A 1 81 ? -8.295 5.542 23.745 1.00 6.33 82 TYR A N 1
ATOM 642 C CA . TYR A 1 81 ? -7.642 5.518 25.038 1.00 6.07 82 TYR A CA 1
ATOM 643 C C . TYR A 1 81 ? -6.465 4.585 24.999 1.00 5.41 82 TYR A C 1
ATOM 644 O O . TYR A 1 81 ? -6.563 3.499 24.421 1.00 6.46 82 TYR A O 1
ATOM 653 N N . LEU A 1 82 ? -5.360 5.020 25.591 1.00 5.39 83 LEU A N 1
ATOM 654 C CA . LEU A 1 82 ? -4.193 4.172 25.838 1.00 5.61 83 LEU A CA 1
ATOM 655 C C . LEU A 1 82 ? -3.939 4.082 27.354 1.00 5.49 83 LEU A C 1
ATOM 656 O O . LEU A 1 82 ? -3.920 5.099 28.076 1.00 5.17 83 LEU A O 1
ATOM 661 N N . PHE A 1 83 ? -3.761 2.851 27.804 1.00 5.91 84 PHE A N 1
ATOM 662 C CA . PHE A 1 83 ? -3.463 2.523 29.187 1.00 5.66 84 PHE A CA 1
ATOM 663 C C . PHE A 1 83 ? -2.187 1.648 29.266 1.00 5.84 84 PHE A C 1
ATOM 664 O O . PHE A 1 83 ? -1.850 0.945 28.306 1.00 5.02 84 PHE A O 1
ATOM 672 N N . THR A 1 84 ? -1.529 1.625 30.419 1.00 5.31 85 THR A N 1
ATOM 673 C CA . THR A 1 84 ? -0.370 0.745 30.599 1.00 5.86 85 THR A CA 1
ATOM 674 C C . THR A 1 84 ? -0.708 -0.512 31.360 1.00 5.90 85 THR A C 1
ATOM 675 O O . THR A 1 84 ? 0.107 -1.412 31.436 1.00 6.05 85 THR A O 1
ATOM 679 N N . ASN A 1 85 ? -1.910 -0.582 31.920 1.00 5.66 86 ASN A N 1
ATOM 680 C CA . ASN A 1 85 ? -2.263 -1.684 32.798 1.00 5.82 86 ASN A CA 1
ATOM 681 C C . ASN A 1 85 ? -3.765 -1.742 33.019 1.00 6.07 86 ASN A C 1
ATOM 682 O O . ASN A 1 85 ? -4.467 -0.750 32.795 1.00 5.39 86 ASN A O 1
ATOM 687 N N . PRO A 1 86 ? -4.266 -2.899 33.431 1.00 6.23 87 PRO A N 1
ATOM 688 C CA . PRO A 1 86 ? -5.711 -3.076 33.626 1.00 6.47 87 PRO A CA 1
ATOM 689 C C . PRO A 1 86 ? -6.276 -2.428 34.896 1.00 6.81 87 PRO A C 1
ATOM 690 O O . PRO A 1 86 ? -7.477 -2.146 34.914 1.00 7.23 87 PRO A O 1
ATOM 694 N N . HIS A 1 87 ? -5.451 -2.209 35.915 1.00 6.50 88 HIS A N 1
ATOM 695 C CA . HIS A 1 87 ? -5.910 -1.583 37.159 1.00 7.44 88 HIS A CA 1
ATOM 696 C C . HIS A 1 87 ? -6.495 -0.206 36.884 1.00 7.07 88 HIS A C 1
ATOM 697 O O . HIS A 1 87 ? -7.551 0.148 37.397 1.00 6.15 88 HIS A O 1
ATOM 704 N N . ASP A 1 88 ? -5.812 0.554 36.032 1.00 6.58 89 ASP A N 1
ATOM 705 C CA . ASP A 1 88 ? -6.245 1.901 35.704 1.00 6.01 89 ASP A CA 1
ATOM 706 C C . ASP A 1 88 ? -7.551 1.901 34.887 1.00 5.59 89 ASP A C 1
ATOM 707 O O . ASP A 1 88 ? -8.377 2.794 35.030 1.00 4.48 89 ASP A O 1
ATOM 712 N N . VAL A 1 89 ? -7.728 0.902 34.036 1.00 6.03 90 VAL A N 1
ATOM 713 C CA . VAL A 1 89 ? -8.976 0.773 33.280 1.00 6.26 90 VAL A CA 1
ATOM 714 C C . VAL A 1 89 ? -10.107 0.527 34.283 1.00 6.16 90 VAL A C 1
ATOM 715 O O . VAL A 1 89 ? -11.182 1.135 34.205 1.00 6.82 90 VAL A O 1
ATOM 719 N N . LEU A 1 90 ? -9.870 -0.380 35.221 1.00 5.73 91 LEU A N 1
ATOM 720 C CA . LEU A 1 90 ? -10.846 -0.663 36.267 1.00 5.39 91 LEU A CA 1
ATOM 721 C C . LEU A 1 90 ? -11.241 0.590 37.065 1.00 6.10 91 LEU A C 1
ATOM 722 O O . LEU A 1 90 ? -12.420 0.817 37.342 1.00 5.06 91 LEU A O 1
ATOM 727 N N . THR A 1 91 ? -10.248 1.374 37.458 1.00 5.91 92 THR A N 1
ATOM 728 C CA . THR A 1 91 ? -10.487 2.599 38.211 1.00 6.26 92 THR A CA 1
ATOM 729 C C . THR A 1 91 ? -11.428 3.535 37.464 1.00 6.43 92 THR A C 1
ATOM 730 O O . THR A 1 91 ? -12.389 4.050 38.034 1.00 7.22 92 THR A O 1
ATOM 734 N N . MET A 1 92 ? -11.187 3.714 36.170 1.00 5.84 93 MET A N 1
ATOM 735 C CA . MET A 1 92 ? -12.013 4.627 35.376 1.00 6.57 93 MET A CA 1
ATOM 736 C C . MET A 1 92 ? -13.407 4.056 35.119 1.00 6.50 93 MET A C 1
ATOM 737 O O . MET A 1 92 ? -14.408 4.782 35.210 1.00 7.45 93 MET A O 1
ATOM 742 N N . VAL A 1 93 ? -13.483 2.756 34.834 1.00 6.50 94 VAL A N 1
ATOM 743 C CA . VAL A 1 93 ? -14.774 2.111 34.626 1.00 7.40 94 VAL A CA 1
ATOM 744 C C . VAL A 1 93 ? -15.675 2.239 35.857 1.00 7.58 94 VAL A C 1
ATOM 745 O O . VAL A 1 93 ? -16.894 2.460 35.734 1.00 8.32 94 VAL A O 1
ATOM 749 N N . ARG A 1 94 ? -15.085 2.091 37.036 1.00 7.79 95 ARG A N 1
ATOM 750 C CA . ARG A 1 94 ? -15.828 2.227 38.285 1.00 8.46 95 ARG A CA 1
ATOM 751 C C . ARG A 1 94 ? -16.336 3.646 38.512 1.00 8.71 95 ARG A C 1
ATOM 752 O O . ARG A 1 94 ? -17.216 3.857 39.343 1.00 8.73 95 ARG A O 1
ATOM 760 N N . GLN A 1 95 ? -15.766 4.606 37.788 1.00 8.69 96 GLN A N 1
ATOM 761 C CA . GLN A 1 95 ? -16.149 6.009 37.899 1.00 9.23 96 GLN A CA 1
ATOM 762 C C . GLN A 1 95 ? -17.029 6.490 36.747 1.00 9.56 96 GLN A C 1
ATOM 763 O O . GLN A 1 95 ? -17.176 7.698 36.522 1.00 10.40 96 GLN A O 1
ATOM 769 N N . GLY A 1 96 ? -17.642 5.545 36.041 1.00 8.97 97 GLY A N 1
ATOM 770 C CA . GLY A 1 96 ? -18.610 5.880 35.019 1.00 8.71 97 GLY A CA 1
ATOM 771 C C . GLY A 1 96 ? -18.097 5.962 33.603 1.00 8.48 97 GLY A C 1
ATOM 772 O O . GLY A 1 96 ? -18.875 6.291 32.712 1.00 9.06 97 GLY A O 1
ATOM 773 N N . VAL A 1 97 ? -16.813 5.679 33.372 1.00 8.60 98 VAL A N 1
ATOM 774 C CA . VAL A 1 97 ? -16.295 5.685 32.001 1.00 8.31 98 VAL A CA 1
ATOM 775 C C . VAL A 1 97 ? -16.721 4.384 31.289 1.00 9.19 98 VAL A C 1
ATOM 776 O O . VAL A 1 97 ? -16.266 3.297 31.637 1.00 8.71 98 VAL A O 1
ATOM 780 N N . GLN A 1 98 ? -17.601 4.517 30.300 1.00 9.44 99 GLN A N 1
ATOM 781 C CA . GLN A 1 98 ? -18.168 3.368 29.603 1.00 10.78 99 GLN A CA 1
ATOM 782 C C . GLN A 1 98 ? -17.237 2.765 28.558 1.00 11.25 99 GLN A C 1
ATOM 783 O O . GLN A 1 98 ? -17.100 3.277 27.458 1.00 12.31 99 GLN A O 1
ATOM 789 N N . ILE A 1 99 ? -16.590 1.672 28.925 1.00 11.16 100 ILE A N 1
ATOM 790 C CA . ILE A 1 99 ? -15.719 0.949 28.013 1.00 10.95 100 ILE A CA 1
ATOM 791 C C . ILE A 1 99 ? -16.339 -0.424 27.825 1.00 10.94 100 ILE A C 1
ATOM 792 O O . ILE A 1 99 ? -16.310 -1.246 28.733 1.00 11.88 100 ILE A O 1
ATOM 797 N N . ALA A 1 100 ? -16.948 -0.643 26.673 1.00 10.50 101 ALA A N 1
ATOM 798 C CA . ALA A 1 100 ? -17.656 -1.896 26.393 1.00 10.06 101 ALA A CA 1
ATOM 799 C C . ALA A 1 100 ? -16.699 -3.040 26.102 1.00 9.21 101 ALA A C 1
ATOM 800 O O . ALA A 1 100 ? -16.941 -4.179 26.501 1.00 9.14 101 ALA A O 1
ATOM 802 N N . THR A 1 101 ? -15.637 -2.750 25.363 1.00 8.74 102 THR A N 1
ATOM 803 C CA . THR A 1 101 ? -14.596 -3.743 25.144 1.00 8.35 102 THR A CA 1
ATOM 804 C C . THR A 1 101 ? -13.223 -3.097 25.250 1.00 7.64 102 THR A C 1
ATOM 805 O O . THR A 1 101 ? -13.014 -1.939 24.854 1.00 6.81 102 THR A O 1
ATOM 809 N N . LEU A 1 102 ? -12.343 -3.851 25.897 1.00 6.26 103 LEU A N 1
ATOM 810 C CA . LEU A 1 102 ? -10.972 -3.451 26.159 1.00 5.92 103 LEU A CA 1
ATOM 811 C C . LEU A 1 102 ? -10.035 -4.302 25.330 1.00 6.01 103 LEU A C 1
ATOM 812 O O . LEU A 1 102 ? -10.072 -5.538 25.400 1.00 6.45 103 LEU A O 1
ATOM 817 N N . ASN A 1 103 ? -9.213 -3.637 24.529 1.00 6.51 104 ASN A N 1
ATOM 818 C CA . ASN A 1 103 ? -8.205 -4.315 23.711 1.00 6.45 104 ASN A CA 1
ATOM 819 C C . ASN A 1 103 ? -6.923 -4.404 24.545 1.00 6.72 104 ASN A C 1
ATOM 820 O O . ASN A 1 103 ? -6.515 -3.428 25.176 1.00 6.74 104 ASN A O 1
ATOM 825 N N . ILE A 1 104 ? -6.341 -5.592 24.615 1.00 6.96 105 ILE A N 1
ATOM 826 C CA . ILE A 1 104 ? -5.079 -5.792 25.317 1.00 7.40 105 ILE A CA 1
ATOM 827 C C . ILE A 1 104 ? -4.030 -6.076 24.261 1.00 7.68 105 ILE A C 1
ATOM 828 O O . ILE A 1 104 ? -4.128 -7.074 23.559 1.00 7.23 105 ILE A O 1
ATOM 833 N N . GLY A 1 105 ? -3.025 -5.210 24.152 1.00 7.46 106 GLY A N 1
ATOM 834 C CA . GLY A 1 105 ? -2.013 -5.343 23.122 1.00 7.61 106 GLY A CA 1
ATOM 835 C C . GLY A 1 105 ? -0.581 -5.542 23.576 1.00 8.02 106 GLY A C 1
ATOM 836 O O . GLY A 1 105 ? 0.228 -6.110 22.841 1.00 8.98 106 GLY A O 1
ATOM 837 N N . GLY A 1 106 ? -0.231 -5.058 24.760 1.00 7.46 107 GLY A N 1
ATOM 838 C CA . GLY A 1 106 ? 1.141 -5.181 25.214 1.00 7.72 107 GLY A CA 1
ATOM 839 C C . GLY A 1 106 ? 1.282 -4.901 26.687 1.00 7.30 107 GLY A C 1
ATOM 840 O O . GLY A 1 106 ? 1.016 -3.801 27.136 1.00 7.86 107 GLY A O 1
ATOM 841 N N . MET A 1 107 ? 1.693 -5.922 27.424 1.00 7.14 108 MET A N 1
ATOM 842 C CA . MET A 1 107 ? 1.978 -5.809 28.850 1.00 7.13 108 MET A CA 1
ATOM 843 C C . MET A 1 107 ? 3.351 -6.442 29.024 1.00 6.95 108 MET A C 1
ATOM 844 O O . MET A 1 107 ? 3.501 -7.670 29.031 1.00 6.31 108 MET A O 1
ATOM 849 N N . ALA A 1 108 ? 4.354 -5.582 29.147 1.00 6.97 109 ALA A N 1
ATOM 850 C CA . ALA A 1 108 ? 5.739 -6.023 29.125 1.00 6.91 109 ALA A CA 1
ATOM 851 C C . ALA A 1 108 ? 6.162 -6.846 30.331 1.00 7.08 109 ALA A C 1
ATOM 852 O O . ALA A 1 108 ? 5.706 -6.647 31.457 1.00 6.88 109 ALA A O 1
ATOM 854 N N . TRP A 1 109 ? 7.048 -7.793 30.081 1.00 6.23 110 TRP A N 1
ATOM 855 C CA . TRP A 1 109 ? 7.582 -8.615 31.146 1.00 6.47 110 TRP A CA 1
ATOM 856 C C . TRP A 1 109 ? 8.571 -7.839 32.002 1.00 7.20 110 TRP A C 1
ATOM 857 O O . TRP A 1 109 ? 9.365 -7.055 31.490 1.00 7.09 110 TRP A O 1
ATOM 868 N N . ARG A 1 110 ? 8.496 -8.066 33.307 1.00 8.54 111 ARG A N 1
ATOM 869 C CA . ARG A 1 110 ? 9.492 -7.588 34.260 1.00 9.13 111 ARG A CA 1
ATOM 870 C C . ARG A 1 110 ? 9.529 -8.608 35.427 1.00 8.58 111 ARG A C 1
ATOM 871 O O . ARG A 1 110 ? 8.605 -9.415 35.568 1.00 7.26 111 ARG A O 1
ATOM 879 N N . PRO A 1 111 ? 10.608 -8.647 36.212 1.00 8.37 112 PRO A N 1
ATOM 880 C CA . PRO A 1 111 ? 10.669 -9.578 37.349 1.00 8.50 112 PRO A CA 1
ATOM 881 C C . PRO A 1 111 ? 9.399 -9.456 38.194 1.00 8.78 112 PRO A C 1
ATOM 882 O O . PRO A 1 111 ? 8.949 -8.341 38.436 1.00 7.85 112 PRO A O 1
ATOM 886 N N . GLY A 1 112 ? 8.801 -10.587 38.549 1.00 9.56 113 GLY A N 1
ATOM 887 C CA . GLY A 1 112 ? 7.570 -10.588 39.321 1.00 9.72 113 GLY A CA 1
ATOM 888 C C . GLY A 1 112 ? 6.376 -10.955 38.464 1.00 9.68 113 GLY A C 1
ATOM 889 O O . GLY A 1 112 ? 5.345 -11.369 38.986 1.00 9.69 113 GLY A O 1
ATOM 890 N N . LYS A 1 113 ? 6.521 -10.807 37.148 1.00 8.78 114 LYS A N 1
ATOM 891 C CA . LYS A 1 113 ? 5.468 -11.188 36.217 1.00 8.96 114 LYS A CA 1
ATOM 892 C C . LYS A 1 113 ? 5.752 -12.585 35.683 1.00 8.34 114 LYS A C 1
ATOM 893 O O . LYS A 1 113 ? 6.879 -13.060 35.745 1.00 8.27 114 LYS A O 1
ATOM 899 N N . LYS A 1 114 ? 4.718 -13.233 35.171 1.00 7.86 115 LYS A N 1
ATOM 900 C CA . LYS A 1 114 ? 4.861 -14.522 34.510 1.00 7.10 115 LYS A CA 1
ATOM 901 C C . LYS A 1 114 ? 4.281 -14.353 33.120 1.00 6.58 115 LYS A C 1
ATOM 902 O O . LYS A 1 114 ? 3.152 -13.895 32.962 1.00 6.36 115 LYS A O 1
ATOM 908 N N . GLN A 1 115 ? 5.050 -14.696 32.103 1.00 6.65 116 GLN A N 1
ATOM 909 C CA . GLN A 1 115 ? 4.545 -14.540 30.747 1.00 6.54 116 GLN A CA 1
ATOM 910 C C . GLN A 1 115 ? 3.342 -15.445 30.493 1.00 6.69 116 GLN A C 1
ATOM 911 O O . GLN A 1 115 ? 3.336 -16.611 30.880 1.00 6.73 116 GLN A O 1
ATOM 917 N N . LEU A 1 116 ? 2.327 -14.879 29.853 1.00 6.44 117 LEU A N 1
ATOM 918 C CA . LEU A 1 116 ? 1.127 -15.608 29.486 1.00 6.57 117 LEU A CA 1
ATOM 919 C C . LEU A 1 116 ? 1.231 -16.099 28.055 1.00 7.79 117 LEU A C 1
ATOM 920 O O . LEU A 1 116 ? 0.997 -17.292 27.772 1.00 7.15 117 LEU A O 1
ATOM 925 N N . THR A 1 117 ? 1.621 -15.181 27.170 1.00 7.64 118 THR A N 1
ATOM 926 C CA . THR A 1 117 ? 1.733 -15.439 25.743 1.00 7.97 118 THR A CA 1
ATOM 927 C C . THR A 1 117 ? 2.606 -14.317 25.164 1.00 7.94 118 THR A C 1
ATOM 928 O O . THR A 1 117 ? 3.002 -13.415 25.914 1.00 6.63 118 THR A O 1
ATOM 932 N N . LYS A 1 118 ? 2.954 -14.370 23.882 1.00 8.54 119 LYS A N 1
ATOM 933 C CA . LYS A 1 118 ? 3.805 -13.317 23.318 1.00 9.59 119 LYS A CA 1
ATOM 934 C C . LYS A 1 118 ? 3.155 -11.978 23.632 1.00 9.19 119 LYS A C 1
ATOM 935 O O . LYS A 1 118 ? 1.939 -11.833 23.532 1.00 8.55 119 LYS A O 1
ATOM 941 N N . ALA A 1 119 ? 3.981 -11.032 24.063 1.00 8.33 120 ALA A N 1
ATOM 942 C CA . ALA A 1 119 ? 3.575 -9.655 24.343 1.00 7.89 120 ALA A CA 1
ATOM 943 C C . ALA A 1 119 ? 2.756 -9.395 25.608 1.00 7.15 120 ALA A C 1
ATOM 944 O O . ALA A 1 119 ? 2.519 -8.239 25.946 1.00 6.96 120 ALA A O 1
ATOM 946 N N . VAL A 1 120 ? 2.328 -10.437 26.323 1.00 6.88 121 VAL A N 1
ATOM 947 C CA . VAL A 1 120 ? 1.555 -10.204 27.539 1.00 6.95 121 VAL A CA 1
ATOM 948 C C . VAL A 1 120 ? 2.098 -10.999 28.724 1.00 6.45 121 VAL A C 1
ATOM 949 O O . VAL A 1 120 ? 2.118 -12.227 28.694 1.00 6.10 121 VAL A O 1
ATOM 953 N N . SER A 1 121 ? 2.550 -10.280 29.742 1.00 6.38 122 SER A N 1
ATOM 954 C CA . SER A 1 121 ? 3.020 -10.896 30.995 1.00 6.18 122 SER A CA 1
ATOM 955 C C . SER A 1 121 ? 2.219 -10.327 32.166 1.00 6.28 122 SER A C 1
ATOM 956 O O . SER A 1 121 ? 1.851 -9.162 32.158 1.00 7.48 122 SER A O 1
ATOM 959 N N . LEU A 1 122 ? 1.971 -11.142 33.183 1.00 6.97 123 LEU A N 1
ATOM 960 C CA . LEU A 1 122 ? 1.030 -10.761 34.252 1.00 7.39 123 LEU A CA 1
ATOM 961 C C . LEU A 1 122 ? 1.474 -11.180 35.631 1.00 7.91 123 LEU A C 1
ATOM 962 O O . LEU A 1 122 ? 2.245 -12.114 35.791 1.00 7.21 123 LEU A O 1
ATOM 967 N N . ASP A 1 123 ? 0.947 -10.493 36.636 1.00 8.69 124 ASP A N 1
ATOM 968 C CA . ASP A 1 123 ? 1.083 -10.961 38.010 1.00 9.51 124 ASP A CA 1
ATOM 969 C C . ASP A 1 123 ? -0.346 -11.179 38.535 1.00 9.50 124 ASP A C 1
ATOM 970 O O . ASP A 1 123 ? -1.320 -10.836 37.853 1.00 8.87 124 ASP A O 1
ATOM 975 N N . PRO A 1 124 ? -0.496 -11.798 39.703 1.00 10.18 125 PRO A N 1
ATOM 976 C CA . PRO A 1 124 ? -1.841 -12.044 40.235 1.00 10.24 125 PRO A CA 1
ATOM 977 C C . PRO A 1 124 ? -2.715 -10.796 40.336 1.00 10.16 125 PRO A C 1
ATOM 978 O O . PRO A 1 124 ? -3.927 -10.902 40.140 1.00 10.01 125 PRO A O 1
ATOM 982 N N . GLN A 1 125 ? -2.132 -9.644 40.647 1.00 10.32 126 GLN A N 1
ATOM 983 C CA . GLN A 1 125 ? -2.902 -8.426 40.732 1.00 9.78 126 GLN A CA 1
ATOM 984 C C . GLN A 1 125 ? -3.511 -8.074 39.360 1.00 9.63 126 GLN A C 1
ATOM 985 O O . GLN A 1 125 ? -4.679 -7.696 39.277 1.00 9.76 126 GLN A O 1
ATOM 991 N N . ASP A 1 126 ? -2.713 -8.203 38.302 1.00 8.49 127 ASP A N 1
ATOM 992 C CA . ASP A 1 126 ? -3.173 -7.967 36.934 1.00 8.17 127 ASP A CA 1
ATOM 993 C C . ASP A 1 126 ? -4.345 -8.879 36.611 1.00 7.62 127 ASP A C 1
ATOM 994 O O . ASP A 1 126 ? -5.358 -8.463 36.057 1.00 6.32 127 ASP A O 1
ATOM 999 N N . ILE A 1 127 ? -4.185 -10.143 36.960 1.00 7.57 128 ILE A N 1
ATOM 1000 C CA . ILE A 1 127 ? -5.202 -11.134 36.658 1.00 7.80 128 ILE A CA 1
ATOM 1001 C C . ILE A 1 127 ? -6.482 -10.795 37.401 1.00 7.48 128 ILE A C 1
ATOM 1002 O O . ILE A 1 127 ? -7.575 -10.847 36.833 1.00 7.66 128 ILE A O 1
ATOM 1007 N N . GLN A 1 128 ? -6.368 -10.400 38.668 1.00 8.09 129 GLN A N 1
ATOM 1008 C CA . GLN A 1 128 ? -7.562 -10.029 39.421 1.00 7.57 129 GLN A CA 1
ATOM 1009 C C . GLN A 1 128 ? -8.283 -8.839 38.783 1.00 7.27 129 GLN A C 1
ATOM 1010 O O . GLN A 1 128 ? -9.510 -8.808 38.744 1.00 6.81 129 GLN A O 1
ATOM 1016 N N . ALA A 1 129 ? -7.532 -7.869 38.272 1.00 6.86 130 ALA A N 1
ATOM 1017 C CA . ALA A 1 129 ? -8.121 -6.700 37.638 1.00 7.03 130 ALA A CA 1
ATOM 1018 C C . ALA A 1 129 ? -8.954 -7.110 36.421 1.00 6.95 130 ALA A C 1
ATOM 1019 O O . ALA A 1 129 ? -10.043 -6.591 36.195 1.00 7.66 130 ALA A O 1
ATOM 1021 N N . PHE A 1 130 ? -8.418 -8.031 35.630 1.00 7.14 131 PHE A N 1
ATOM 1022 C CA . PHE A 1 130 ? -9.139 -8.549 34.481 1.00 7.07 131 PHE A CA 1
ATOM 1023 C C . PHE A 1 130 ? -10.405 -9.277 34.918 1.00 7.23 131 PHE A C 1
ATOM 1024 O O . PHE A 1 130 ? -11.444 -9.177 34.259 1.00 7.31 131 PHE A O 1
ATOM 1032 N N . ARG A 1 131 ? -10.333 -10.019 36.017 1.00 7.62 132 ARG A N 1
ATOM 1033 C CA . ARG A 1 131 ? -11.523 -10.700 36.509 1.00 8.30 132 ARG A CA 1
ATOM 1034 C C . ARG A 1 131 ? -12.587 -9.690 36.923 1.00 8.22 132 ARG A C 1
ATOM 1035 O O . ARG A 1 131 ? -13.785 -9.894 36.674 1.00 8.86 132 ARG A O 1
ATOM 1043 N N . GLU A 1 132 ? -12.172 -8.593 37.550 1.00 7.44 133 GLU A N 1
ATOM 1044 C CA . GLU A 1 132 ? -13.128 -7.585 37.971 1.00 6.91 133 GLU A CA 1
ATOM 1045 C C . GLU A 1 132 ? -13.725 -6.874 36.756 1.00 6.42 133 GLU A C 1
ATOM 1046 O O . GLU A 1 132 ? -14.916 -6.535 36.738 1.00 6.24 133 GLU A O 1
ATOM 1052 N N . LEU A 1 133 ? -12.906 -6.652 35.739 1.00 6.18 134 LEU A N 1
ATOM 1053 C CA . LEU A 1 133 ? -13.387 -6.011 34.528 1.00 6.36 134 LEU A CA 1
ATOM 1054 C C . LEU A 1 133 ? -14.455 -6.894 33.871 1.00 6.20 134 LEU A C 1
ATOM 1055 O O . LEU A 1 133 ? -15.523 -6.417 33.491 1.00 7.31 134 LEU A O 1
ATOM 1060 N N . ASP A 1 134 ? -14.186 -8.189 33.794 1.00 6.94 135 ASP A N 1
ATOM 1061 C CA . ASP A 1 134 ? -15.127 -9.158 33.207 1.00 7.35 135 ASP A CA 1
ATOM 1062 C C . ASP A 1 134 ? -16.442 -9.228 34.002 1.00 7.53 135 ASP A C 1
ATOM 1063 O O . ASP A 1 134 ? -17.516 -9.328 33.413 1.00 7.01 135 ASP A O 1
ATOM 1068 N N . LYS A 1 135 ? -16.361 -9.171 35.333 1.00 8.05 136 LYS A N 1
ATOM 1069 C CA . LYS A 1 135 ? -17.564 -9.162 36.175 1.00 9.04 136 LYS A CA 1
ATOM 1070 C C . LYS A 1 135 ? -18.452 -7.944 35.869 1.00 8.86 136 LYS A C 1
ATOM 1071 O O . LYS A 1 135 ? -19.682 -8.008 35.970 1.00 8.66 136 LYS A O 1
ATOM 1077 N N . LEU A 1 136 ? -17.824 -6.840 35.485 1.00 8.43 137 LEU A N 1
ATOM 1078 C CA . LEU A 1 136 ? -18.545 -5.610 35.147 1.00 9.02 137 LEU A CA 1
ATOM 1079 C C . LEU A 1 136 ? -19.083 -5.592 33.722 1.00 9.32 137 LEU A C 1
ATOM 1080 O O . LEU A 1 136 ? -19.725 -4.619 33.304 1.00 9.56 137 LEU A O 1
ATOM 1085 N N . GLY A 1 137 ? -18.806 -6.655 32.975 1.00 9.31 138 GLY A N 1
ATOM 1086 C CA . GLY A 1 137 ? -19.317 -6.802 31.627 1.00 9.02 138 GLY A CA 1
ATOM 1087 C C . GLY A 1 137 ? -18.370 -6.315 30.547 1.00 8.65 138 GLY A C 1
ATOM 1088 O O . GLY A 1 137 ? -18.757 -6.256 29.385 1.00 8.43 138 GLY A O 1
ATOM 1089 N N . VAL A 1 138 ? -17.135 -5.964 30.909 1.00 7.53 139 VAL A N 1
ATOM 1090 C CA . VAL A 1 138 ? -16.182 -5.464 29.915 1.00 7.92 139 VAL A CA 1
ATOM 1091 C C . VAL A 1 138 ? -15.676 -6.630 29.087 1.00 8.12 139 VAL A C 1
ATOM 1092 O O . VAL A 1 138 ? -15.243 -7.632 29.634 1.00 7.83 139 VAL A O 1
ATOM 1096 N N . LYS A 1 139 ? -15.760 -6.520 27.764 1.00 8.59 140 LYS A N 1
ATOM 1097 C CA . LYS A 1 139 ? -15.254 -7.580 26.909 1.00 9.26 140 LYS A CA 1
ATOM 1098 C C . LYS A 1 139 ? -13.743 -7.464 26.830 1.00 8.95 140 LYS A C 1
ATOM 1099 O O . LYS A 1 139 ? -13.205 -6.365 26.706 1.00 8.00 140 LYS A O 1
ATOM 1105 N N . LEU A 1 140 ? -13.053 -8.597 26.928 1.00 9.13 141 LEU A N 1
ATOM 1106 C CA . LEU A 1 140 ? -11.587 -8.578 26.910 1.00 9.26 141 LEU A CA 1
ATOM 1107 C C . LEU A 1 140 ? -11.014 -9.142 25.594 1.00 9.18 141 LEU A C 1
ATOM 1108 O O . LEU A 1 140 ? -11.118 -10.340 25.292 1.00 10.60 141 LEU A O 1
ATOM 1113 N N . ASP A 1 141 ? -10.415 -8.252 24.817 1.00 7.43 142 ASP A N 1
ATOM 1114 C CA . ASP A 1 141 ? -9.998 -8.526 23.441 1.00 7.47 142 ASP A CA 1
ATOM 1115 C C . ASP A 1 141 ? -8.483 -8.458 23.303 1.00 7.34 142 ASP A C 1
ATOM 1116 O O . ASP A 1 141 ? -7.937 -7.393 23.126 1.00 6.23 142 ASP A O 1
ATOM 1121 N N . LEU A 1 142 ? -7.813 -9.608 23.410 1.00 7.65 143 LEU A N 1
ATOM 1122 C CA . LEU A 1 142 ? -6.371 -9.645 23.299 1.00 8.95 143 LEU A CA 1
ATOM 1123 C C . LEU A 1 142 ? -5.944 -9.751 21.843 1.00 8.32 143 LEU A C 1
ATOM 1124 O O . LEU A 1 142 ? -6.209 -10.759 21.175 1.00 8.79 143 LEU A O 1
ATOM 1129 N N . ARG A 1 143 ? -5.367 -8.667 21.340 1.00 8.76 144 ARG A N 1
ATOM 1130 C CA . ARG A 1 143 ? -4.692 -8.655 20.045 1.00 9.43 144 ARG A CA 1
ATOM 1131 C C . ARG A 1 143 ? -3.623 -7.586 19.994 1.00 9.30 144 ARG A C 1
ATOM 1132 O O . ARG A 1 143 ? -3.871 -6.386 20.245 1.00 7.87 144 ARG A O 1
ATOM 1140 N N . VAL A 1 144 ? -2.439 -8.047 19.637 1.00 9.08 145 VAL A N 1
ATOM 1141 C CA . VAL A 1 144 ? -1.271 -7.193 19.525 1.00 9.64 145 VAL A CA 1
ATOM 1142 C C . VAL A 1 144 ? -1.504 -6.262 18.343 1.00 9.99 145 VAL A C 1
ATOM 1143 O O . VAL A 1 144 ? -1.348 -5.029 18.463 1.00 9.34 145 VAL A O 1
ATOM 1147 N N . VAL A 1 145 ? -1.885 -6.847 17.203 1.00 10.17 146 VAL A N 1
ATOM 1148 C CA . VAL A 1 145 ? -2.250 -6.071 16.021 1.00 10.47 146 VAL A CA 1
ATOM 1149 C C . VAL A 1 145 ? -3.678 -6.390 15.614 1.00 10.42 146 VAL A C 1
ATOM 1150 O O . VAL A 1 145 ? -4.172 -7.489 15.861 1.00 10.19 146 VAL A O 1
ATOM 1154 N N . ALA A 1 146 ? -4.341 -5.422 14.986 1.00 10.66 147 ALA A N 1
ATOM 1155 C CA . ALA A 1 146 ? -5.760 -5.550 14.678 1.00 10.42 147 ALA A CA 1
ATOM 1156 C C . ALA A 1 146 ? -6.104 -6.787 13.859 1.00 10.68 147 ALA A C 1
ATOM 1157 O O . ALA A 1 146 ? -7.149 -7.404 14.071 1.00 11.40 147 ALA A O 1
ATOM 1159 N N . SER A 1 147 ? -5.225 -7.152 12.939 1.00 10.72 148 SER A N 1
ATOM 1160 C CA . SER A 1 147 ? -5.463 -8.305 12.068 1.00 10.87 148 SER A CA 1
ATOM 1161 C C . SER A 1 147 ? -5.258 -9.648 12.771 1.00 10.66 148 SER A C 1
ATOM 1162 O O . SER A 1 147 ? -5.498 -10.697 12.165 1.00 10.81 148 SER A O 1
ATOM 1165 N N . ASP A 1 148 ? -4.775 -9.637 14.008 1.00 10.32 149 ASP A N 1
ATOM 1166 C CA . ASP A 1 148 ? -4.580 -10.891 14.752 1.00 10.40 149 ASP A CA 1
ATOM 1167 C C . ASP A 1 148 ? -5.938 -11.425 15.198 1.00 10.73 149 ASP A C 1
ATOM 1168 O O . ASP A 1 148 ? -6.844 -10.650 15.459 1.00 11.13 149 ASP A O 1
ATOM 1173 N N . PRO A 1 149 ? -6.074 -12.744 15.322 1.00 11.13 150 PRO A N 1
ATOM 1174 C CA . PRO A 1 149 ? -7.297 -13.324 15.882 1.00 10.85 150 PRO A CA 1
ATOM 1175 C C . PRO A 1 149 ? -7.489 -12.873 17.331 1.00 10.01 150 PRO A C 1
ATOM 1176 O O . PRO A 1 149 ? -6.517 -12.911 18.091 1.00 9.77 150 PRO A O 1
ATOM 1180 N N . SER A 1 150 ? -8.692 -12.445 17.692 1.00 9.49 151 SER A N 1
ATOM 1181 C CA . SER A 1 150 ? -8.966 -12.005 19.058 1.00 9.47 151 SER A CA 1
ATOM 1182 C C . SER A 1 150 ? -9.012 -13.188 20.003 1.00 8.95 151 SER A C 1
ATOM 1183 O O . SER A 1 150 ? -9.613 -14.217 19.700 1.00 8.67 151 SER A O 1
ATOM 1186 N N . VAL A 1 151 ? -8.350 -13.020 21.144 1.00 9.13 152 VAL A N 1
ATOM 1187 C CA . VAL A 1 151 ? -8.302 -14.011 22.192 1.00 8.96 152 VAL A CA 1
ATOM 1188 C C . VAL A 1 151 ? -8.922 -13.400 23.449 1.00 9.06 152 VAL A C 1
ATOM 1189 O O . VAL A 1 151 ? -8.621 -12.257 23.788 1.00 8.88 152 VAL A O 1
ATOM 1193 N N . ASN A 1 152 ? -9.774 -14.163 24.127 1.00 8.64 153 ASN A N 1
ATOM 1194 C CA . ASN A 1 152 ? -10.338 -13.726 25.393 1.00 8.39 153 ASN A CA 1
ATOM 1195 C C . ASN A 1 152 ? -9.256 -13.959 26.459 1.00 7.96 153 ASN A C 1
ATOM 1196 O O . ASN A 1 152 ? -8.897 -15.093 26.765 1.00 7.67 153 ASN A O 1
ATOM 1201 N N . ILE A 1 153 ? -8.720 -12.891 27.021 1.00 7.22 154 ILE A N 1
ATOM 1202 C CA . ILE A 1 153 ? -7.539 -13.043 27.880 1.00 7.63 154 ILE A CA 1
ATOM 1203 C C . ILE A 1 153 ? -7.826 -13.894 29.104 1.00 7.32 154 ILE A C 1
ATOM 1204 O O . ILE A 1 153 ? -6.959 -14.618 29.563 1.00 7.82 154 ILE A O 1
ATOM 1209 N N . LEU A 1 154 ? -9.037 -13.801 29.639 1.00 8.04 155 LEU A N 1
ATOM 1210 C CA . LEU A 1 154 ? -9.392 -14.630 30.792 1.00 9.45 155 LEU A CA 1
ATOM 1211 C C . LEU A 1 154 ? -9.456 -16.093 30.422 1.00 8.75 155 LEU A C 1
ATOM 1212 O O . LEU A 1 154 ? -9.029 -16.932 31.195 1.00 8.44 155 LEU A O 1
ATOM 1217 N N . ASP A 1 155 ? -10.022 -16.422 29.261 1.00 8.71 156 ASP A N 1
ATOM 1218 C CA . ASP A 1 155 ? -10.035 -17.807 28.840 1.00 9.00 156 ASP A CA 1
ATOM 1219 C C . ASP A 1 155 ? -8.606 -18.307 28.683 1.00 8.80 156 ASP A C 1
ATOM 1220 O O . ASP A 1 155 ? -8.302 -19.447 29.043 1.00 8.86 156 ASP A O 1
ATOM 1225 N N . LYS A 1 156 ? -7.731 -17.466 28.132 1.00 8.54 157 LYS A N 1
ATOM 1226 C CA . LYS A 1 156 ? -6.336 -17.845 27.967 1.00 8.39 157 LYS A CA 1
ATOM 1227 C C . LYS A 1 156 ? -5.659 -18.103 29.309 1.00 8.17 157 LYS A C 1
ATOM 1228 O O . LYS A 1 156 ? -4.956 -19.104 29.453 1.00 8.01 157 LYS A O 1
ATOM 1234 N N . ILE A 1 157 ? -5.859 -17.212 30.279 1.00 7.86 158 ILE A N 1
ATOM 1235 C CA . ILE A 1 157 ? -5.299 -17.402 31.622 1.00 7.77 158 ILE A CA 1
ATOM 1236 C C . ILE A 1 157 ? -5.817 -18.700 32.207 1.00 8.21 158 ILE A C 1
ATOM 1237 O O . ILE A 1 157 ? -5.053 -19.510 32.720 1.00 8.77 158 ILE A O 1
ATOM 1242 N N . ASN A 1 158 ? -7.123 -18.901 32.078 1.00 7.77 159 ASN A N 1
ATOM 1243 C CA . ASN A 1 158 ? -7.797 -20.052 32.659 1.00 8.42 159 ASN A CA 1
ATOM 1244 C C . ASN A 1 158 ? -7.401 -21.388 32.020 1.00 8.22 159 ASN A C 1
ATOM 1245 O O . ASN A 1 158 ? -7.732 -22.450 32.556 1.00 8.51 159 ASN A O 1
ATOM 1250 N N . GLU A 1 159 ? -6.684 -21.357 30.892 1.00 7.42 160 GLU A N 1
ATOM 1251 C CA . GLU A 1 159 ? -6.217 -22.603 30.278 1.00 7.79 160 GLU A CA 1
ATOM 1252 C C . GLU A 1 159 ? -5.213 -23.318 31.174 1.00 7.35 160 GLU A C 1
ATOM 1253 O O . GLU A 1 159 ? -5.151 -24.542 31.185 1.00 6.41 160 GLU A O 1
ATOM 1259 N N . THR A 1 160 ? -4.447 -22.557 31.946 1.00 6.95 161 THR A N 1
ATOM 1260 C CA . THR A 1 160 ? -3.381 -23.168 32.742 1.00 7.49 161 THR A CA 1
ATOM 1261 C C . THR A 1 160 ? -3.473 -22.888 34.237 1.00 7.63 161 THR A C 1
ATOM 1262 O O . THR A 1 160 ? -2.608 -23.315 34.989 1.00 8.04 161 THR A O 1
ATOM 1266 N N . ALA A 1 161 ? -4.506 -22.181 34.664 1.00 8.38 162 ALA A N 1
ATOM 1267 C CA . ALA A 1 161 ? -4.669 -21.842 36.078 1.00 8.66 162 ALA A CA 1
ATOM 1268 C C . ALA A 1 161 ? -6.123 -21.972 36.508 1.00 10.09 162 ALA A C 1
ATOM 1269 O O . ALA A 1 161 ? -7.031 -21.818 35.699 1.00 8.79 162 ALA A O 1
ATOM 1271 N N . PHE A 1 162 ? -6.343 -22.262 37.788 1.00 11.56 163 PHE A N 1
ATOM 1272 C CA . PHE A 1 162 ? -7.705 -22.387 38.299 1.00 13.42 163 PHE A CA 1
ATOM 1273 C C . PHE A 1 162 ? -8.421 -21.053 38.452 1.00 15.66 163 PHE A C 1
ATOM 1274 O O . PHE A 1 162 ? -7.792 -20.047 38.760 1.00 16.06 163 PHE A O 1
ATOM 1282 N N . CYS A 1 163 ? -9.749 -21.113 38.271 1.00 18.44 164 CYS A N 1
ATOM 1283 C CA . CYS A 1 163 ? -10.717 -20.002 38.361 1.00 20.60 164 CYS A CA 1
ATOM 1284 C C . CYS A 1 163 ? -11.296 -19.619 36.989 1.00 20.87 164 CYS A C 1
ATOM 1285 O O . CYS A 1 163 ? -11.568 -20.486 36.125 1.00 20.96 164 CYS A O 1
ATOM 1288 N N . MET B 1 1 ? 35.083 -18.246 26.272 1.00 9.13 2 MET B N 1
ATOM 1289 C CA . MET B 1 1 ? 34.036 -17.591 25.424 1.00 9.87 2 MET B CA 1
ATOM 1290 C C . MET B 1 1 ? 34.540 -16.252 24.904 1.00 9.81 2 MET B C 1
ATOM 1291 O O . MET B 1 1 ? 35.221 -15.528 25.624 1.00 10.61 2 MET B O 1
ATOM 1296 N N . GLN B 1 2 ? 34.267 -15.963 23.635 1.00 9.93 3 GLN B N 1
ATOM 1297 C CA . GLN B 1 2 ? 34.551 -14.652 23.048 1.00 10.03 3 GLN B CA 1
ATOM 1298 C C . GLN B 1 2 ? 33.225 -13.885 22.933 1.00 9.17 3 GLN B C 1
ATOM 1299 O O . GLN B 1 2 ? 32.320 -14.322 22.230 1.00 8.73 3 GLN B O 1
ATOM 1305 N N . ILE B 1 3 ? 33.099 -12.758 23.625 1.00 8.66 4 ILE B N 1
ATOM 1306 C CA . ILE B 1 3 ? 31.856 -12.007 23.584 1.00 8.79 4 ILE B CA 1
ATOM 1307 C C . ILE B 1 3 ? 31.972 -11.000 22.451 1.00 8.29 4 ILE B C 1
ATOM 1308 O O . ILE B 1 3 ? 32.766 -10.058 22.529 1.00 8.20 4 ILE B O 1
ATOM 1313 N N . THR B 1 4 ? 31.212 -11.212 21.388 1.00 7.37 5 THR B N 1
ATOM 1314 C CA . THR B 1 4 ? 31.302 -10.326 20.232 1.00 7.29 5 THR B CA 1
ATOM 1315 C C . THR B 1 4 ? 30.258 -9.204 20.260 1.00 6.74 5 THR B C 1
ATOM 1316 O O . THR B 1 4 ? 30.407 -8.204 19.551 1.00 6.61 5 THR B O 1
ATOM 1320 N N . LEU B 1 5 ? 29.229 -9.361 21.087 1.00 6.16 6 LEU B N 1
ATOM 1321 C CA . LEU B 1 5 ? 28.202 -8.337 21.244 1.00 6.54 6 LEU B CA 1
ATOM 1322 C C . LEU B 1 5 ? 27.593 -8.503 22.623 1.00 6.23 6 LEU B C 1
ATOM 1323 O O . LEU B 1 5 ? 27.269 -9.616 23.018 1.00 5.88 6 LEU B O 1
ATOM 1328 N N . ALA B 1 6 ? 27.462 -7.408 23.359 1.00 5.92 7 ALA B N 1
ATOM 1329 C CA . ALA B 1 6 ? 26.756 -7.418 24.647 1.00 5.79 7 ALA B CA 1
ATOM 1330 C C . ALA B 1 6 ? 25.759 -6.259 24.620 1.00 6.08 7 ALA B C 1
ATOM 1331 O O . ALA B 1 6 ? 26.146 -5.102 24.501 1.00 6.75 7 ALA B O 1
ATOM 1333 N N . ARG B 1 7 ? 24.482 -6.581 24.729 1.00 6.07 8 ARG B N 1
ATOM 1334 C CA . ARG B 1 7 ? 23.444 -5.583 24.551 1.00 6.71 8 ARG B CA 1
ATOM 1335 C C . ARG B 1 7 ? 22.383 -5.584 25.631 1.00 6.43 8 ARG B C 1
ATOM 1336 O O . ARG B 1 7 ? 21.806 -6.628 25.938 1.00 6.65 8 ARG B O 1
ATOM 1344 N N . ILE B 1 8 ? 22.102 -4.400 26.167 1.00 6.06 9 ILE B N 1
ATOM 1345 C CA . ILE B 1 8 ? 20.975 -4.212 27.061 1.00 5.88 9 ILE B CA 1
ATOM 1346 C C . ILE B 1 8 ? 19.787 -3.907 26.174 1.00 5.90 9 ILE B C 1
ATOM 1347 O O . ILE B 1 8 ? 19.744 -2.864 25.524 1.00 5.55 9 ILE B O 1
ATOM 1352 N N . ASP B 1 9 ? 18.833 -4.830 26.138 1.00 5.78 10 ASP B N 1
ATOM 1353 C CA . ASP B 1 9 ? 17.609 -4.655 25.377 1.00 5.47 10 ASP B CA 1
ATOM 1354 C C . ASP B 1 9 ? 16.602 -5.505 26.112 1.00 5.63 10 ASP B C 1
ATOM 1355 O O . ASP B 1 9 ? 16.599 -6.730 25.981 1.00 5.45 10 ASP B O 1
ATOM 1360 N N . ASP B 1 10 ? 15.747 -4.860 26.895 1.00 5.98 11 ASP B N 1
ATOM 1361 C CA . ASP B 1 10 ? 14.836 -5.601 27.745 1.00 6.50 11 ASP B CA 1
ATOM 1362 C C . ASP B 1 10 ? 13.662 -6.253 27.011 1.00 6.29 11 ASP B C 1
ATOM 1363 O O . ASP B 1 10 ? 12.845 -6.955 27.627 1.00 6.05 11 ASP B O 1
ATOM 1368 N N . ARG B 1 11 ? 13.588 -6.069 25.697 1.00 6.58 12 ARG B N 1
ATOM 1369 C CA . ARG B 1 11 ? 12.615 -6.819 24.891 1.00 6.58 12 ARG B CA 1
ATOM 1370 C C . ARG B 1 11 ? 13.305 -8.058 24.314 1.00 6.30 12 ARG B C 1
ATOM 1371 O O . ARG B 1 11 ? 12.722 -8.786 23.523 1.00 5.34 12 ARG B O 1
ATOM 1379 N N . LEU B 1 12 ? 14.559 -8.272 24.739 1.00 5.84 13 LEU B N 1
ATOM 1380 C CA . LEU B 1 12 ? 15.320 -9.469 24.389 1.00 5.62 13 LEU B CA 1
ATOM 1381 C C . LEU B 1 12 ? 15.318 -9.789 22.885 1.00 6.14 13 LEU B C 1
ATOM 1382 O O . LEU B 1 12 ? 15.894 -9.029 22.118 1.00 5.66 13 LEU B O 1
ATOM 1387 N N . ILE B 1 13 ? 14.731 -10.902 22.457 1.00 6.15 14 ILE B N 1
ATOM 1388 C CA . ILE B 1 13 ? 14.678 -11.195 21.026 1.00 6.67 14 ILE B CA 1
ATOM 1389 C C . ILE B 1 13 ? 13.365 -10.699 20.441 1.00 7.65 14 ILE B C 1
ATOM 1390 O O . ILE B 1 13 ? 12.292 -11.178 20.800 1.00 7.55 14 ILE B O 1
ATOM 1395 N N . HIS B 1 14 ? 13.438 -9.721 19.544 1.00 8.01 15 HIS B N 1
ATOM 1396 C CA . HIS B 1 14 ? 12.216 -9.167 18.987 1.00 9.03 15 HIS B CA 1
ATOM 1397 C C . HIS B 1 14 ? 12.318 -8.827 17.522 1.00 10.02 15 HIS B C 1
ATOM 1398 O O . HIS B 1 14 ? 12.553 -7.687 17.158 1.00 11.66 15 HIS B O 1
ATOM 1405 N N . GLY B 1 15 ? 12.111 -9.826 16.681 1.00 10.60 16 GLY B N 1
ATOM 1406 C CA . GLY B 1 15 ? 12.034 -9.607 15.252 1.00 10.59 16 GLY B CA 1
ATOM 1407 C C . GLY B 1 15 ? 13.294 -9.160 14.535 1.00 10.34 16 GLY B C 1
ATOM 1408 O O . GLY B 1 15 ? 14.422 -9.428 14.972 1.00 10.03 16 GLY B O 1
ATOM 1409 N N . GLN B 1 16 ? 13.084 -8.467 13.417 1.00 10.68 17 GLN B N 1
ATOM 1410 C CA . GLN B 1 16 ? 14.169 -8.085 12.508 1.00 10.94 17 GLN B CA 1
ATOM 1411 C C . GLN B 1 16 ? 15.297 -7.308 13.173 1.00 10.95 17 GLN B C 1
ATOM 1412 O O . GLN B 1 16 ? 16.454 -7.485 12.808 1.00 10.55 17 GLN B O 1
ATOM 1418 N N . VAL B 1 17 ? 14.975 -6.448 14.142 1.00 11.06 18 VAL B N 1
ATOM 1419 C CA . VAL B 1 17 ? 16.009 -5.667 14.817 1.00 10.81 18 VAL B CA 1
ATOM 1420 C C . VAL B 1 17 ? 17.042 -6.587 15.473 1.00 10.32 18 VAL B C 1
ATOM 1421 O O . VAL B 1 17 ? 18.255 -6.358 15.370 1.00 9.92 18 VAL B O 1
ATOM 1425 N N . THR B 1 18 ? 16.569 -7.629 16.150 1.00 9.16 19 THR B N 1
ATOM 1426 C CA . THR B 1 18 ? 17.481 -8.547 16.813 1.00 8.68 19 THR B CA 1
ATOM 1427 C C . THR B 1 18 ? 18.258 -9.368 15.815 1.00 9.03 19 THR B C 1
ATOM 1428 O O . THR B 1 18 ? 19.416 -9.695 16.047 1.00 9.22 19 THR B O 1
ATOM 1432 N N . THR B 1 19 ? 17.602 -9.743 14.724 1.00 9.13 20 THR B N 1
ATOM 1433 C CA . THR B 1 19 ? 18.272 -10.495 13.677 1.00 9.42 20 THR B CA 1
ATOM 1434 C C . THR B 1 19 ? 19.420 -9.673 13.067 1.00 9.14 20 THR B C 1
ATOM 1435 O O . THR B 1 19 ? 20.498 -10.204 12.818 1.00 8.99 20 THR B O 1
ATOM 1439 N N . VAL B 1 20 ? 19.195 -8.386 12.848 1.00 8.77 21 VAL B N 1
ATOM 1440 C CA . VAL B 1 20 ? 20.243 -7.515 12.306 1.00 9.03 21 VAL B CA 1
ATOM 1441 C C . VAL B 1 20 ? 21.426 -7.435 13.280 1.00 8.86 21 VAL B C 1
ATOM 1442 O O . VAL B 1 20 ? 22.595 -7.472 12.879 1.00 8.95 21 VAL B O 1
ATOM 1446 N N . TRP B 1 21 ? 21.119 -7.317 14.567 1.00 8.25 22 TRP B N 1
ATOM 1447 C CA . TRP B 1 21 ? 22.166 -7.320 15.574 1.00 8.19 22 TRP B CA 1
ATOM 1448 C C . TRP B 1 21 ? 22.904 -8.657 15.614 1.00 8.48 22 TRP B C 1
ATOM 1449 O O . TRP B 1 21 ? 24.116 -8.692 15.743 1.00 8.60 22 TRP B O 1
ATOM 1460 N N . SER B 1 22 ? 22.165 -9.754 15.492 1.00 8.89 23 SER B N 1
ATOM 1461 C CA . SER B 1 22 ? 22.756 -11.087 15.503 1.00 9.35 23 SER B CA 1
ATOM 1462 C C . SER B 1 22 ? 23.737 -11.245 14.346 1.00 9.52 23 SER B C 1
ATOM 1463 O O . SER B 1 22 ? 24.784 -11.879 14.490 1.00 8.76 23 SER B O 1
ATOM 1466 N N . LYS B 1 23 ? 23.394 -10.656 13.206 1.00 9.36 24 LYS B N 1
ATOM 1467 C CA . LYS B 1 23 ? 24.275 -10.707 12.046 1.00 10.19 24 LYS B CA 1
ATOM 1468 C C . LYS B 1 23 ? 25.545 -9.907 12.298 1.00 9.51 24 LYS B C 1
ATOM 1469 O O . LYS B 1 23 ? 26.623 -10.308 11.865 1.00 10.12 24 LYS B O 1
ATOM 1475 N N . VAL B 1 24 ? 25.429 -8.792 13.006 1.00 8.97 25 VAL B N 1
ATOM 1476 C CA . VAL B 1 24 ? 26.601 -8.002 13.351 1.00 9.05 25 VAL B CA 1
ATOM 1477 C C . VAL B 1 24 ? 27.515 -8.806 14.291 1.00 8.91 25 VAL B C 1
ATOM 1478 O O . VAL B 1 24 ? 28.743 -8.822 14.130 1.00 9.64 25 VAL B O 1
ATOM 1482 N N . ALA B 1 25 ? 26.894 -9.496 15.241 1.00 8.47 26 ALA B N 1
ATOM 1483 C CA . ALA B 1 25 ? 27.617 -10.278 16.238 1.00 8.41 26 ALA B CA 1
ATOM 1484 C C . ALA B 1 25 ? 28.356 -11.460 15.631 1.00 8.90 26 ALA B C 1
ATOM 1485 O O . ALA B 1 25 ? 29.426 -11.834 16.115 1.00 8.73 26 ALA B O 1
ATOM 1487 N N . ASN B 1 26 ? 27.783 -12.055 14.587 1.00 9.00 27 ASN B N 1
ATOM 1488 C CA . ASN B 1 26 ? 28.409 -13.211 13.935 1.00 9.62 27 ASN B CA 1
ATOM 1489 C C . ASN B 1 26 ? 28.831 -14.236 14.983 1.00 9.72 27 ASN B C 1
ATOM 1490 O O . ASN B 1 26 ? 29.965 -14.721 14.976 1.00 8.76 27 ASN B O 1
ATOM 1495 N N . ALA B 1 27 ? 27.904 -14.553 15.882 1.00 9.73 28 ALA B N 1
ATOM 1496 C CA . ALA B 1 27 ? 28.177 -15.458 17.006 1.00 10.00 28 ALA B CA 1
ATOM 1497 C C . ALA B 1 27 ? 27.459 -16.787 16.843 1.00 10.21 28 ALA B C 1
ATOM 1498 O O . ALA B 1 27 ? 26.607 -16.947 15.964 1.00 10.89 28 ALA B O 1
ATOM 1500 N N . GLN B 1 28 ? 27.799 -17.739 17.703 1.00 10.56 29 GLN B N 1
ATOM 1501 C CA . GLN B 1 28 ? 27.202 -19.070 17.675 1.00 11.03 29 GLN B CA 1
ATOM 1502 C C . GLN B 1 28 ? 26.030 -19.214 18.647 1.00 10.88 29 GLN B C 1
ATOM 1503 O O . GLN B 1 28 ? 25.181 -20.088 18.482 1.00 11.39 29 GLN B O 1
ATOM 1509 N N . ARG B 1 29 ? 25.987 -18.362 19.664 1.00 10.15 30 ARG B N 1
ATOM 1510 C CA . ARG B 1 29 ? 25.001 -18.504 20.721 1.00 9.52 30 ARG B CA 1
ATOM 1511 C C . ARG B 1 29 ? 24.563 -17.156 21.250 1.00 8.84 30 ARG B C 1
ATOM 1512 O O . ARG B 1 29 ? 25.396 -16.286 21.464 1.00 8.36 30 ARG B O 1
ATOM 1520 N N . ILE B 1 30 ? 23.258 -16.989 21.441 1.00 7.85 31 ILE B N 1
ATOM 1521 C CA . ILE B 1 30 ? 22.740 -15.810 22.111 1.00 7.86 31 ILE B CA 1
ATOM 1522 C C . ILE B 1 30 ? 22.448 -16.287 23.515 1.00 7.58 31 ILE B C 1
ATOM 1523 O O . ILE B 1 30 ? 21.727 -17.271 23.698 1.00 7.75 31 ILE B O 1
ATOM 1528 N N . ILE B 1 31 ? 23.034 -15.615 24.501 1.00 7.23 32 ILE B N 1
ATOM 1529 C CA . ILE B 1 31 ? 22.835 -15.988 25.900 1.00 6.58 32 ILE B CA 1
ATOM 1530 C C . ILE B 1 31 ? 22.142 -14.840 26.603 1.00 6.29 32 ILE B C 1
ATOM 1531 O O . ILE B 1 31 ? 22.703 -13.733 26.693 1.00 6.64 32 ILE B O 1
ATOM 1536 N N . ILE B 1 32 ? 20.922 -15.098 27.069 1.00 6.26 33 ILE B N 1
ATOM 1537 C CA . ILE B 1 32 ? 20.183 -14.116 27.839 1.00 6.01 33 ILE B CA 1
ATOM 1538 C C . ILE B 1 32 ? 20.571 -14.313 29.303 1.00 5.89 33 ILE B C 1
ATOM 1539 O O . ILE B 1 32 ? 20.323 -15.381 29.879 1.00 5.83 33 ILE B O 1
ATOM 1544 N N . CYS B 1 33 ? 21.163 -13.280 29.884 1.00 5.52 34 CYS B N 1
ATOM 1545 C CA . CYS B 1 33 ? 21.650 -13.310 31.255 1.00 5.75 34 CYS B CA 1
ATOM 1546 C C . CYS B 1 33 ? 20.700 -12.577 32.190 1.00 5.68 34 CYS B C 1
ATOM 1547 O O . CYS B 1 33 ? 20.696 -11.357 32.245 1.00 5.52 34 CYS B O 1
ATOM 1550 N N . ASN B 1 34 ? 19.892 -13.331 32.920 1.00 5.82 35 ASN B N 1
ATOM 1551 C CA . ASN B 1 34 ? 18.906 -12.736 33.823 1.00 5.87 35 ASN B CA 1
ATOM 1552 C C . ASN B 1 34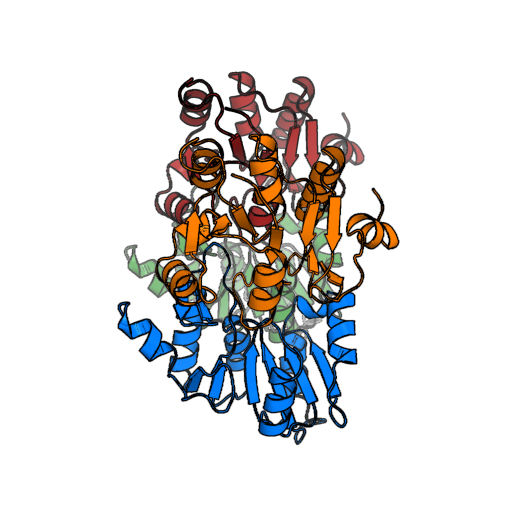 ? 18.297 -13.780 34.750 1.00 6.44 35 ASN B C 1
ATOM 1553 O O . ASN B 1 34 ? 17.713 -14.756 34.298 1.00 6.10 35 ASN B O 1
ATOM 1558 N N . ASP B 1 35 ? 18.395 -13.532 36.049 1.00 7.48 36 ASP B N 1
ATOM 1559 C CA . ASP B 1 35 ? 17.879 -14.456 37.059 1.00 8.92 36 ASP B CA 1
ATOM 1560 C C . ASP B 1 35 ? 16.394 -14.793 36.896 1.00 9.91 36 ASP B C 1
ATOM 1561 O O . ASP B 1 35 ? 16.004 -15.962 36.897 1.00 11.15 36 ASP B O 1
ATOM 1566 N N . ASP B 1 36 ? 15.569 -13.770 36.742 1.00 10.08 37 ASP B N 1
ATOM 1567 C CA . ASP B 1 36 ? 14.125 -13.967 36.711 1.00 10.60 37 ASP B CA 1
ATOM 1568 C C . ASP B 1 36 ? 13.595 -14.517 35.391 1.00 9.66 37 ASP B C 1
ATOM 1569 O O . ASP B 1 36 ? 12.663 -15.327 35.390 1.00 9.48 37 ASP B O 1
ATOM 1574 N N . VAL B 1 37 ? 14.201 -14.136 34.269 1.00 8.46 38 VAL B N 1
ATOM 1575 C CA . VAL B 1 37 ? 13.795 -14.700 32.987 1.00 8.53 38 VAL B CA 1
ATOM 1576 C C . VAL B 1 37 ? 14.074 -16.211 32.992 1.00 8.76 38 VAL B C 1
ATOM 1577 O O . VAL B 1 37 ? 13.292 -16.995 32.465 1.00 9.16 38 VAL B O 1
ATOM 1581 N N . PHE B 1 38 ? 15.171 -16.610 33.630 1.00 8.72 39 PHE B N 1
ATOM 1582 C CA . PHE B 1 38 ? 15.544 -18.010 33.746 1.00 10.16 39 PHE B CA 1
ATOM 1583 C C . PHE B 1 38 ? 14.464 -18.826 34.453 1.00 9.57 39 PHE B C 1
ATOM 1584 O O . PHE B 1 38 ? 14.315 -20.015 34.181 1.00 10.06 39 PHE B O 1
ATOM 1592 N N . ASN B 1 39 ? 13.705 -18.175 35.333 1.00 9.10 40 ASN B N 1
ATOM 1593 C CA . ASN B 1 39 ? 12.670 -18.840 36.119 1.00 9.09 40 ASN B CA 1
ATOM 1594 C C . ASN B 1 39 ? 11.264 -18.788 35.500 1.00 8.34 40 ASN B C 1
ATOM 1595 O O . ASN B 1 39 ? 10.316 -19.291 36.103 1.00 8.61 40 ASN B O 1
ATOM 1600 N N . ASP B 1 40 ? 11.129 -18.173 34.324 1.00 7.07 41 ASP B N 1
ATOM 1601 C CA . ASP B 1 40 ? 9.845 -18.065 33.640 1.00 6.86 41 ASP B CA 1
ATOM 1602 C C . ASP B 1 40 ? 9.847 -19.031 32.469 1.00 6.77 41 ASP B C 1
ATOM 1603 O O . ASP B 1 40 ? 10.477 -18.779 31.448 1.00 6.18 41 ASP B O 1
ATOM 1608 N N . GLU B 1 41 ? 9.146 -20.137 32.644 1.00 6.55 42 GLU B N 1
ATOM 1609 C CA . GLU B 1 41 ? 9.115 -21.213 31.666 1.00 7.11 42 GLU B CA 1
ATOM 1610 C C . GLU B 1 41 ? 8.561 -20.778 30.329 1.00 6.73 42 GLU B C 1
ATOM 1611 O O . GLU B 1 41 ? 9.088 -21.169 29.298 1.00 6.81 42 GLU B O 1
ATOM 1617 N N . VAL B 1 42 ? 7.504 -19.975 30.345 1.00 6.06 43 VAL B N 1
ATOM 1618 C CA . VAL B 1 42 ? 6.914 -19.508 29.090 1.00 6.29 43 VAL B CA 1
ATOM 1619 C C . VAL B 1 42 ? 7.876 -18.568 28.338 1.00 5.96 43 VAL B C 1
ATOM 1620 O O . VAL B 1 42 ? 8.135 -18.746 27.134 1.00 6.28 43 VAL B O 1
ATOM 1624 N N . ARG B 1 43 ? 8.444 -17.591 29.033 1.00 5.87 44 ARG B N 1
ATOM 1625 C CA . ARG B 1 43 ? 9.373 -16.668 28.380 1.00 5.54 44 ARG B CA 1
ATOM 1626 C C . ARG B 1 43 ? 10.617 -17.393 27.861 1.00 6.37 44 ARG B C 1
ATOM 1627 O O . ARG B 1 43 ? 11.070 -17.141 26.747 1.00 6.89 44 ARG B O 1
ATOM 1635 N N . ARG B 1 44 ? 11.152 -18.318 28.650 1.00 7.61 45 ARG B N 1
ATOM 1636 C CA . ARG B 1 44 ? 12.344 -19.051 28.246 1.00 8.80 45 ARG B CA 1
ATOM 1637 C C . ARG B 1 44 ? 12.032 -19.868 27.005 1.00 8.98 45 ARG B C 1
ATOM 1638 O O . ARG B 1 44 ? 12.837 -19.944 26.079 1.00 10.05 45 ARG B O 1
ATOM 1646 N N . THR B 1 45 ? 10.845 -20.459 26.964 1.00 8.68 46 THR B N 1
ATOM 1647 C CA . THR B 1 45 ? 10.453 -21.246 25.815 1.00 9.29 46 THR B CA 1
ATOM 1648 C C . THR B 1 45 ? 10.273 -20.364 24.574 1.00 8.88 46 THR B C 1
ATOM 1649 O O . THR B 1 45 ? 10.759 -20.710 23.485 1.00 8.73 46 THR B O 1
ATOM 1653 N N . LEU B 1 46 ? 9.614 -19.221 24.741 1.00 8.11 47 LEU B N 1
ATOM 1654 C CA . LEU B 1 46 ? 9.449 -18.268 23.645 1.00 8.03 47 LEU B CA 1
ATOM 1655 C C . LEU B 1 46 ? 10.811 -17.832 23.078 1.00 7.44 47 LEU B C 1
ATOM 1656 O O . LEU B 1 46 ? 10.978 -17.699 21.860 1.00 6.34 47 LEU B O 1
ATOM 1661 N N . LEU B 1 47 ? 11.780 -17.596 23.967 1.00 7.33 48 LEU B N 1
ATOM 1662 C CA . LEU B 1 47 ? 13.116 -17.138 23.570 1.00 8.31 48 LEU B CA 1
ATOM 1663 C C . LEU B 1 47 ? 13.802 -18.163 22.691 1.00 8.36 48 LEU B C 1
ATOM 1664 O O . LEU B 1 47 ? 14.307 -17.834 21.611 1.00 8.37 48 LEU B O 1
ATOM 1669 N N . ARG B 1 48 ? 13.775 -19.414 23.133 1.00 8.69 49 ARG B N 1
ATOM 1670 C CA . ARG B 1 48 ? 14.375 -20.496 22.374 1.00 9.17 49 ARG B CA 1
ATOM 1671 C C . ARG B 1 48 ? 13.726 -20.614 20.991 1.00 9.73 49 ARG B C 1
ATOM 1672 O O . ARG B 1 48 ? 14.426 -20.770 19.977 1.00 9.44 49 ARG B O 1
ATOM 1680 N N . GLN B 1 49 ? 12.398 -20.515 20.936 1.00 9.89 50 GLN B N 1
ATOM 1681 C CA . GLN B 1 49 ? 11.680 -20.623 19.666 1.00 10.87 50 GLN B CA 1
ATOM 1682 C C . GLN B 1 49 ? 11.885 -19.426 18.746 1.00 10.74 50 GLN B C 1
ATOM 1683 O O . GLN B 1 49 ? 11.566 -19.501 17.560 1.00 11.34 50 GLN B O 1
ATOM 1689 N N . ALA B 1 50 ? 12.389 -18.321 19.289 1.00 9.97 51 ALA B N 1
ATOM 1690 C CA . ALA B 1 50 ? 12.653 -17.128 18.491 1.00 10.27 51 ALA B CA 1
ATOM 1691 C C . ALA B 1 50 ? 14.119 -17.023 18.022 1.00 10.19 51 ALA B C 1
ATOM 1692 O O . ALA B 1 50 ? 14.568 -15.972 17.572 1.00 9.37 51 ALA B O 1
ATOM 1694 N N . ALA B 1 51 ? 14.856 -18.115 18.100 1.00 10.77 52 ALA B N 1
ATOM 1695 C CA . ALA B 1 51 ? 16.254 -18.095 17.719 1.00 11.55 52 ALA B CA 1
ATOM 1696 C C . ALA B 1 51 ? 16.414 -17.726 16.245 1.00 12.11 52 ALA B C 1
ATOM 1697 O O . ALA B 1 51 ? 15.754 -18.322 15.382 1.00 11.22 52 ALA B O 1
ATOM 1699 N N . PRO B 1 52 ? 17.250 -16.739 15.940 1.00 12.91 53 PRO B N 1
ATOM 1700 C CA . PRO B 1 52 ? 17.548 -16.457 14.533 1.00 13.38 53 PRO B CA 1
ATOM 1701 C C . PRO B 1 52 ? 18.106 -17.703 13.874 1.00 13.90 53 PRO B C 1
ATOM 1702 O O . PRO B 1 52 ? 18.720 -18.531 14.546 1.00 14.15 53 PRO B O 1
ATOM 1706 N N . PRO B 1 53 ? 17.869 -17.873 12.575 1.00 14.07 54 PRO B N 1
ATOM 1707 C CA . PRO B 1 53 ? 18.398 -19.032 11.851 1.00 14.11 54 PRO B CA 1
ATOM 1708 C C . PRO B 1 53 ? 19.888 -19.275 12.117 1.00 13.84 54 PRO B C 1
ATOM 1709 O O . PRO B 1 53 ? 20.667 -18.327 12.090 1.00 13.80 54 PRO B O 1
ATOM 1713 N N . GLY B 1 54 ? 20.257 -20.524 12.384 1.00 13.76 55 GLY B N 1
ATOM 1714 C CA . GLY B 1 54 ? 21.640 -20.901 12.621 1.00 14.00 55 GLY B CA 1
ATOM 1715 C C . GLY B 1 54 ? 22.186 -20.527 13.990 1.00 13.78 55 GLY B C 1
ATOM 1716 O O . GLY B 1 54 ? 23.368 -20.754 14.260 1.00 14.13 55 GLY B O 1
ATOM 1717 N N . MET B 1 55 ? 21.334 -19.984 14.861 1.00 13.35 56 MET B N 1
ATOM 1718 C CA . MET B 1 55 ? 21.772 -19.531 16.187 1.00 12.65 56 MET B CA 1
ATOM 1719 C C . MET B 1 55 ? 21.207 -20.407 17.296 1.00 11.69 56 MET B C 1
ATOM 1720 O O . MET B 1 55 ? 20.067 -20.855 17.217 1.00 10.99 56 MET B O 1
ATOM 1725 N N . LYS B 1 56 ? 22.003 -20.630 18.339 1.00 9.70 57 LYS B N 1
ATOM 1726 C CA . LYS B 1 56 ? 21.518 -21.276 19.541 1.00 9.08 57 LYS B CA 1
ATOM 1727 C C . LYS B 1 56 ? 21.119 -20.156 20.490 1.00 7.90 57 LYS B C 1
ATOM 1728 O O . LYS B 1 56 ? 21.681 -19.072 20.431 1.00 7.09 57 LYS B O 1
ATOM 1734 N N . VAL B 1 57 ? 20.134 -20.418 21.336 1.00 7.12 58 VAL B N 1
ATOM 1735 C CA . VAL B 1 57 ? 19.689 -19.462 22.348 1.00 6.41 58 VAL B CA 1
ATOM 1736 C C . VAL B 1 57 ? 19.610 -20.189 23.685 1.00 6.29 58 VAL B C 1
ATOM 1737 O O . VAL B 1 57 ? 19.086 -21.295 23.769 1.00 6.94 58 VAL B O 1
ATOM 1741 N N . ASN B 1 58 ? 20.211 -19.595 24.710 1.00 6.51 59 ASN B N 1
ATOM 1742 C CA . ASN B 1 58 ? 20.113 -20.090 26.058 1.00 6.07 59 ASN B CA 1
ATOM 1743 C C . ASN B 1 58 ? 19.780 -18.986 27.025 1.00 6.57 59 ASN B C 1
ATOM 1744 O O . ASN B 1 58 ? 20.194 -17.837 26.838 1.00 7.68 59 ASN B O 1
ATOM 1749 N N . VAL B 1 59 ? 19.042 -19.335 28.068 1.00 6.97 60 VAL B N 1
ATOM 1750 C CA . VAL B 1 59 ? 18.685 -18.368 29.105 1.00 7.97 60 VAL B CA 1
ATOM 1751 C C . VAL B 1 59 ? 19.340 -18.872 30.371 1.00 8.58 60 VAL B C 1
ATOM 1752 O O . VAL B 1 59 ? 19.174 -20.053 30.722 1.00 8.91 60 VAL B O 1
ATOM 1756 N N . VAL B 1 60 ? 20.096 -17.999 31.042 1.00 7.93 61 VAL B N 1
ATOM 1757 C CA . VAL B 1 60 ? 20.817 -18.364 32.260 1.00 7.86 61 VAL B CA 1
ATOM 1758 C C . VAL B 1 60 ? 20.738 -17.324 33.371 1.00 7.21 61 VAL B C 1
ATOM 1759 O O . VAL B 1 60 ? 20.594 -16.133 33.120 1.00 6.09 61 VAL B O 1
ATOM 1763 N N . SER B 1 61 ? 20.853 -17.788 34.605 1.00 6.47 62 SER B N 1
ATOM 1764 C CA . SER B 1 61 ? 20.971 -16.893 35.735 1.00 6.86 62 SER B CA 1
ATOM 1765 C C . SER B 1 61 ? 22.348 -16.225 35.638 1.00 6.71 62 SER B C 1
ATOM 1766 O O . SER B 1 61 ? 23.218 -16.662 34.864 1.00 6.58 62 SER B O 1
ATOM 1769 N N . LEU B 1 62 ? 22.553 -15.160 36.400 1.00 7.59 63 LEU B N 1
ATOM 1770 C CA . LEU B 1 62 ? 23.862 -14.514 36.409 1.00 7.81 63 LEU B CA 1
ATOM 1771 C C . LEU B 1 62 ? 24.943 -15.480 36.898 1.00 7.57 63 LEU B C 1
ATOM 1772 O O . LEU B 1 62 ? 26.051 -15.501 36.360 1.00 6.84 63 LEU B O 1
ATOM 1777 N N . GLU B 1 63 ? 24.616 -16.285 37.901 1.00 7.14 64 GLU B N 1
ATOM 1778 C CA . GLU B 1 63 ? 25.553 -17.265 38.436 1.00 7.79 64 GLU B CA 1
ATOM 1779 C C . GLU B 1 63 ? 25.981 -18.239 37.341 1.00 6.58 64 GLU B C 1
ATOM 1780 O O . GLU B 1 63 ? 27.161 -18.515 37.160 1.00 6.44 64 GLU B O 1
ATOM 1786 N N . LYS B 1 64 ? 25.016 -18.758 36.597 1.00 5.99 65 LYS B N 1
ATOM 1787 C CA . LYS B 1 64 ? 25.349 -19.704 35.543 1.00 5.51 65 LYS B CA 1
ATOM 1788 C C . LYS B 1 64 ? 26.093 -19.010 34.398 1.00 5.26 65 LYS B C 1
ATOM 1789 O O . LYS B 1 64 ? 27.000 -19.578 33.820 1.00 3.64 65 LYS B O 1
ATOM 1795 N N . ALA B 1 65 ? 25.714 -17.774 34.074 1.00 4.83 66 ALA B N 1
ATOM 1796 C CA . ALA B 1 65 ? 26.427 -17.031 33.036 1.00 5.54 66 ALA B CA 1
ATOM 1797 C C . ALA B 1 65 ? 27.929 -16.983 33.352 1.00 5.60 66 ALA B C 1
ATOM 1798 O O . ALA B 1 65 ? 28.783 -17.243 32.504 1.00 6.63 66 ALA B O 1
ATOM 1800 N N . VAL B 1 66 ? 28.241 -16.647 34.586 1.00 5.99 67 VAL B N 1
ATOM 1801 C CA . VAL B 1 66 ? 29.621 -16.558 35.029 1.00 6.15 67 VAL B CA 1
ATOM 1802 C C . VAL B 1 66 ? 30.298 -17.927 34.953 1.00 6.06 67 VAL B C 1
ATOM 1803 O O . VAL B 1 66 ? 31.427 -18.048 34.497 1.00 5.98 67 VAL B O 1
ATOM 1807 N N . ALA B 1 67 ? 29.607 -18.956 35.416 1.00 5.87 68 ALA B N 1
ATOM 1808 C CA . ALA B 1 67 ? 30.158 -20.304 35.388 1.00 5.82 68 ALA B CA 1
ATOM 1809 C C . ALA B 1 67 ? 30.456 -20.809 33.957 1.00 5.64 68 ALA B C 1
ATOM 1810 O O . ALA B 1 67 ? 31.519 -21.368 33.714 1.00 5.38 68 ALA B O 1
ATOM 1812 N N . VAL B 1 68 ? 29.524 -20.647 33.024 1.00 5.49 69 VAL B N 1
ATOM 1813 C CA . VAL B 1 68 ? 29.747 -21.122 31.655 1.00 5.54 69 VAL B CA 1
ATOM 1814 C C . VAL B 1 68 ? 30.860 -20.306 31.001 1.00 5.54 69 VAL B C 1
ATOM 1815 O O . VAL B 1 68 ? 31.707 -20.860 30.285 1.00 5.92 69 VAL B O 1
ATOM 1819 N N . TYR B 1 69 ? 30.901 -19.005 31.299 1.00 5.41 70 TYR B N 1
ATOM 1820 C CA . TYR B 1 69 ? 31.951 -18.142 30.762 1.00 5.30 70 TYR B CA 1
ATOM 1821 C C . TYR B 1 69 ? 33.346 -18.670 31.132 1.00 5.24 70 TYR B C 1
ATOM 1822 O O . TYR B 1 69 ? 34.276 -18.641 30.313 1.00 5.44 70 TYR B O 1
ATOM 1831 N N . HIS B 1 70 ? 33.493 -19.168 32.356 1.00 4.84 71 HIS B N 1
ATOM 1832 C CA . HIS B 1 70 ? 34.788 -19.668 32.833 1.00 5.45 71 HIS B CA 1
ATOM 1833 C C . HIS B 1 70 ? 35.019 -21.163 32.561 1.00 5.47 71 HIS B C 1
ATOM 1834 O O . HIS B 1 70 ? 36.018 -21.734 33.007 1.00 5.30 71 HIS B O 1
ATOM 1841 N N . ASN B 1 71 ? 34.092 -21.805 31.852 1.00 5.15 72 ASN B N 1
ATOM 1842 C CA . ASN B 1 71 ? 34.233 -23.218 31.493 1.00 5.20 72 ASN B CA 1
ATOM 1843 C C . ASN B 1 71 ? 34.986 -23.357 30.170 1.00 5.37 72 ASN B C 1
ATOM 1844 O O . ASN B 1 71 ? 34.471 -22.949 29.120 1.00 4.51 72 ASN B O 1
ATOM 1849 N N . PRO B 1 72 ? 36.190 -23.924 30.208 1.00 5.34 73 PRO B N 1
ATOM 1850 C CA . PRO B 1 72 ? 37.013 -24.088 28.999 1.00 6.06 73 PRO B CA 1
ATOM 1851 C C . PRO B 1 72 ? 36.344 -24.830 27.837 1.00 6.00 73 PRO B C 1
ATOM 1852 O O . PRO B 1 72 ? 36.822 -24.752 26.696 1.00 5.74 73 PRO B O 1
ATOM 1856 N N . GLN B 1 73 ? 35.274 -25.559 28.129 1.00 5.81 74 GLN B N 1
ATOM 1857 C CA . GLN B 1 73 ? 34.536 -26.283 27.120 1.00 6.80 74 GLN B CA 1
ATOM 1858 C C . GLN B 1 73 ? 34.035 -25.287 26.062 1.00 6.67 74 GLN B C 1
ATOM 1859 O O . GLN B 1 73 ? 33.867 -25.640 24.895 1.00 6.99 74 GLN B O 1
ATOM 1865 N N . TYR B 1 74 ? 33.836 -24.036 26.476 1.00 5.97 75 TYR B N 1
ATOM 1866 C CA . TYR B 1 74 ? 33.326 -22.992 25.576 1.00 5.90 75 TYR B CA 1
ATOM 1867 C C . TYR B 1 74 ? 34.367 -21.915 25.285 1.00 6.53 75 TYR B C 1
ATOM 1868 O O . TYR B 1 74 ? 34.029 -20.791 24.888 1.00 5.46 75 TYR B O 1
ATOM 1877 N N . GLN B 1 75 ? 35.633 -22.270 25.467 1.00 7.73 76 GLN B N 1
ATOM 1878 C CA . GLN B 1 75 ? 36.744 -21.320 25.326 1.00 9.06 76 GLN B CA 1
ATOM 1879 C C . GLN B 1 75 ? 36.652 -20.472 24.062 1.00 9.10 76 GLN B C 1
ATOM 1880 O O . GLN B 1 75 ? 36.795 -19.252 24.131 1.00 9.26 76 GLN B O 1
ATOM 1886 N N . ASP B 1 76 ? 36.385 -21.107 22.920 1.00 9.30 77 ASP B N 1
ATOM 1887 C CA . ASP B 1 76 ? 36.390 -20.377 21.651 1.00 9.70 77 ASP B CA 1
ATOM 1888 C C . ASP B 1 76 ? 35.011 -20.058 21.101 1.00 10.02 77 ASP B C 1
ATOM 1889 O O . ASP B 1 76 ? 34.884 -19.550 19.990 1.00 10.29 77 ASP B O 1
ATOM 1894 N N . GLU B 1 77 ? 33.990 -20.314 21.903 1.00 9.74 78 GLU B N 1
ATOM 1895 C CA . GLU B 1 77 ? 32.627 -20.066 21.488 1.00 9.96 78 GLU B CA 1
ATOM 1896 C C . GLU B 1 77 ? 32.335 -18.579 21.402 1.00 9.32 78 GLU B C 1
ATOM 1897 O O . GLU B 1 77 ? 32.660 -17.828 22.321 1.00 8.85 78 GLU B O 1
ATOM 1903 N N . THR B 1 78 ? 31.686 -18.158 20.317 1.00 8.87 79 THR B N 1
ATOM 1904 C CA . THR B 1 78 ? 31.346 -16.748 20.157 1.00 8.65 79 THR B CA 1
ATOM 1905 C C . THR B 1 78 ? 29.939 -16.517 20.685 1.00 7.88 79 THR B C 1
ATOM 1906 O O . THR B 1 78 ? 29.017 -17.298 20.409 1.00 7.45 79 THR B O 1
ATOM 1910 N N . VAL B 1 79 ? 29.781 -15.447 21.454 1.00 7.22 80 VAL B N 1
ATOM 1911 C CA . VAL B 1 79 ? 28.533 -15.196 22.164 1.00 7.25 80 VAL B CA 1
ATOM 1912 C C . VAL B 1 79 ? 28.015 -13.780 22.009 1.00 6.22 80 VAL B C 1
ATOM 1913 O O . VAL B 1 79 ? 28.784 -12.829 21.995 1.00 6.45 80 VAL B O 1
ATOM 1917 N N . PHE B 1 80 ? 26.700 -13.694 21.856 1.00 5.54 81 PHE B N 1
ATOM 1918 C CA . PHE B 1 80 ? 25.938 -12.441 21.816 1.00 5.38 81 PHE B CA 1
ATOM 1919 C C . PHE B 1 80 ? 25.157 -12.450 23.119 1.00 5.31 81 PHE B C 1
ATOM 1920 O O . PHE B 1 80 ? 24.227 -13.234 23.271 1.00 6.24 81 PHE B O 1
ATOM 1928 N N . TYR B 1 81 ? 25.557 -11.619 24.088 1.00 4.98 82 TYR B N 1
ATOM 1929 C CA . TYR B 1 81 ? 24.829 -11.516 25.355 1.00 4.83 82 TYR B CA 1
ATOM 1930 C C . TYR B 1 81 ? 23.665 -10.539 25.275 1.00 5.46 82 TYR B C 1
ATOM 1931 O O . TYR B 1 81 ? 23.783 -9.479 24.656 1.00 5.82 82 TYR B O 1
ATOM 1940 N N . LEU B 1 82 ? 22.563 -10.897 25.925 1.00 4.69 83 LEU B N 1
ATOM 1941 C CA . LEU B 1 82 ? 21.430 -9.994 26.106 1.00 4.97 83 LEU B CA 1
ATOM 1942 C C . LEU B 1 82 ? 21.157 -9.832 27.604 1.00 5.16 83 LEU B C 1
ATOM 1943 O O . LEU B 1 82 ? 21.160 -10.818 28.346 1.00 4.78 83 LEU B O 1
ATOM 1948 N N . PHE B 1 83 ? 20.973 -8.576 28.017 1.00 4.48 84 PHE B N 1
ATOM 1949 C CA . PHE B 1 83 ? 20.681 -8.151 29.385 1.00 5.62 84 PHE B CA 1
ATOM 1950 C C . PHE B 1 83 ? 19.448 -7.245 29.419 1.00 5.49 84 PHE B C 1
ATOM 1951 O O . PHE B 1 83 ? 19.087 -6.658 28.402 1.00 5.94 84 PHE B O 1
ATOM 1959 N N . THR B 1 84 ? 18.818 -7.088 30.578 1.00 5.30 85 THR B N 1
ATOM 1960 C CA . THR B 1 84 ? 17.681 -6.173 30.665 1.00 5.59 85 THR B CA 1
ATOM 1961 C C . THR B 1 84 ? 18.056 -4.895 31.368 1.00 5.47 85 THR B C 1
ATOM 1962 O O . THR B 1 84 ? 17.285 -3.936 31.367 1.00 6.09 85 THR B O 1
ATOM 1966 N N . ASN B 1 85 ? 19.241 -4.867 31.972 1.00 5.55 86 ASN B N 1
ATOM 1967 C CA . ASN B 1 85 ? 19.622 -3.736 32.802 1.00 5.79 86 ASN B CA 1
ATOM 1968 C C . ASN B 1 85 ? 21.130 -3.716 33.035 1.00 5.95 86 ASN B C 1
ATOM 1969 O O . ASN B 1 85 ? 21.790 -4.741 32.897 1.00 5.63 86 ASN B O 1
ATOM 1974 N N . PRO B 1 86 ? 21.678 -2.555 33.372 1.00 5.61 87 PRO B N 1
ATOM 1975 C CA . PRO B 1 86 ? 23.128 -2.432 33.578 1.00 5.81 87 PRO B CA 1
ATOM 1976 C C . PRO B 1 86 ? 23.692 -3.090 34.835 1.00 6.63 87 PRO B C 1
ATOM 1977 O O . PRO B 1 86 ? 24.877 -3.455 34.815 1.00 6.85 87 PRO B O 1
ATOM 1981 N N . HIS B 1 87 ? 22.894 -3.222 35.891 1.00 7.12 88 HIS B N 1
ATOM 1982 C CA . HIS B 1 87 ? 23.351 -3.828 37.141 1.00 8.10 88 HIS B CA 1
ATOM 1983 C C . HIS B 1 87 ? 23.858 -5.250 36.896 1.00 7.32 88 HIS B C 1
ATOM 1984 O O . HIS B 1 87 ? 24.884 -5.662 37.431 1.00 7.47 88 HIS B O 1
ATOM 1991 N N . ASP B 1 88 ? 23.121 -5.994 36.082 1.00 7.05 89 ASP B N 1
ATOM 1992 C CA . ASP B 1 88 ? 23.470 -7.375 35.776 1.00 6.92 89 ASP B CA 1
ATOM 1993 C C . ASP B 1 88 ? 24.791 -7.464 35.012 1.00 6.45 89 ASP B C 1
ATOM 1994 O O . ASP B 1 88 ? 25.590 -8.379 35.230 1.00 5.96 89 ASP B O 1
ATOM 1999 N N . VAL B 1 89 ? 25.033 -6.499 34.138 1.00 6.32 90 VAL B N 1
ATOM 2000 C CA . VAL B 1 89 ? 26.278 -6.449 33.398 1.00 6.54 90 VAL B CA 1
ATOM 2001 C C . VAL B 1 89 ? 27.404 -6.234 34.408 1.00 6.79 90 VAL B C 1
ATOM 2002 O O . VAL B 1 89 ? 28.404 -6.957 34.399 1.00 7.05 90 VAL B O 1
ATOM 2006 N N . LEU B 1 90 ? 27.219 -5.254 35.287 1.00 7.06 91 LEU B N 1
ATOM 2007 C CA . LEU B 1 90 ? 28.196 -4.940 36.322 1.00 7.50 91 LEU B CA 1
ATOM 2008 C C . LEU B 1 90 ? 28.528 -6.144 37.209 1.00 7.29 91 LEU B C 1
ATOM 2009 O O . LEU B 1 90 ? 29.693 -6.393 37.525 1.00 7.40 91 LEU B O 1
ATOM 2014 N N . THR B 1 91 ? 27.500 -6.884 37.609 1.00 7.59 92 THR B N 1
ATOM 2015 C CA . THR B 1 91 ? 27.682 -8.084 38.416 1.00 7.66 92 THR B CA 1
ATOM 2016 C C . THR B 1 91 ? 28.617 -9.075 37.722 1.00 7.55 92 THR B C 1
ATOM 2017 O O . THR B 1 91 ? 29.531 -9.630 38.347 1.00 7.47 92 THR B O 1
ATOM 2021 N N . MET B 1 92 ? 28.410 -9.280 36.422 1.00 7.26 93 MET B N 1
ATOM 2022 C CA . MET B 1 92 ? 29.242 -10.225 35.671 1.00 7.37 93 MET B CA 1
ATOM 2023 C C . MET B 1 92 ? 30.657 -9.696 35.418 1.00 7.74 93 MET B C 1
ATOM 2024 O O . MET B 1 92 ? 31.630 -10.434 35.578 1.00 7.16 93 MET B O 1
ATOM 2029 N N . VAL B 1 93 ? 30.774 -8.420 35.047 1.00 7.66 94 VAL B N 1
ATOM 2030 C CA . VAL B 1 93 ? 32.088 -7.810 34.819 1.00 8.10 94 VAL B CA 1
ATOM 2031 C C . VAL B 1 93 ? 32.954 -7.907 36.074 1.00 8.48 94 VAL B C 1
ATOM 2032 O O . VAL B 1 93 ? 34.166 -8.161 35.999 1.00 8.39 94 VAL B O 1
ATOM 2036 N N . ARG B 1 94 ? 32.326 -7.734 37.231 1.00 8.76 95 ARG B N 1
ATOM 2037 C CA . ARG B 1 94 ? 33.031 -7.815 38.510 1.00 9.64 95 ARG B CA 1
ATOM 2038 C C . ARG B 1 94 ? 33.530 -9.236 38.809 1.00 9.59 95 ARG B C 1
ATOM 2039 O O . ARG B 1 94 ? 34.390 -9.436 39.668 1.00 10.28 95 ARG B O 1
ATOM 2047 N N . GLN B 1 95 ? 33.008 -10.217 38.080 1.00 9.94 96 GLN B N 1
ATOM 2048 C CA . GLN B 1 95 ? 33.411 -11.602 38.266 1.00 9.93 96 GLN B CA 1
ATOM 2049 C C . GLN B 1 95 ? 34.254 -12.145 37.118 1.00 9.68 96 GLN B C 1
ATOM 2050 O O . GLN B 1 95 ? 34.314 -13.351 36.916 1.00 10.33 96 GLN B O 1
ATOM 2056 N N . GLY B 1 96 ? 34.911 -11.261 36.377 1.00 9.18 97 GLY B N 1
ATOM 2057 C CA . GLY B 1 96 ? 35.851 -11.688 35.359 1.00 9.50 97 GLY B CA 1
ATOM 2058 C C . GLY B 1 96 ? 35.343 -11.772 33.936 1.00 9.24 97 GLY B C 1
ATOM 2059 O O . GLY B 1 96 ? 36.102 -12.131 33.035 1.00 9.20 97 GLY B O 1
ATOM 2060 N N . VAL B 1 97 ? 34.068 -11.463 33.718 1.00 9.51 98 VAL B N 1
ATOM 2061 C CA . VAL B 1 97 ? 33.521 -11.525 32.377 1.00 10.06 98 VAL B CA 1
ATOM 2062 C C . VAL B 1 97 ? 34.019 -10.279 31.638 1.00 10.49 98 VAL B C 1
ATOM 2063 O O . VAL B 1 97 ? 33.717 -9.153 32.026 1.00 9.95 98 VAL B O 1
ATOM 2067 N N . GLN B 1 98 ? 34.826 -10.494 30.605 1.00 11.04 99 GLN B N 1
ATOM 2068 C CA . GLN B 1 98 ? 35.392 -9.391 29.839 1.00 11.98 99 GLN B CA 1
ATOM 2069 C C . GLN B 1 98 ? 34.429 -8.859 28.763 1.00 11.81 99 GLN B C 1
ATOM 2070 O O . GLN B 1 98 ? 34.201 -9.485 27.731 1.00 12.45 99 GLN B O 1
ATOM 2076 N N . ILE B 1 99 ? 33.852 -7.701 29.035 1.00 11.65 100 ILE B N 1
ATOM 2077 C CA . ILE B 1 99 ? 32.989 -7.028 28.089 1.00 11.53 100 ILE B CA 1
ATOM 2078 C C . ILE B 1 99 ? 33.653 -5.681 27.853 1.00 11.50 100 ILE B C 1
ATOM 2079 O O . ILE B 1 99 ? 33.649 -4.841 28.751 1.00 11.99 100 ILE B O 1
ATOM 2084 N N . ALA B 1 100 ? 34.228 -5.495 26.667 1.00 11.11 101 ALA B N 1
ATOM 2085 C CA . ALA B 1 100 ? 34.962 -4.270 26.333 1.00 10.95 101 ALA B CA 1
ATOM 2086 C C . ALA B 1 100 ? 34.029 -3.108 26.021 1.00 10.32 101 ALA B C 1
ATOM 2087 O O . ALA B 1 100 ? 34.247 -1.998 26.495 1.00 9.47 101 ALA B O 1
ATOM 2089 N N . THR B 1 101 ? 33.015 -3.350 25.198 1.00 10.15 102 THR B N 1
ATOM 2090 C CA . THR B 1 101 ? 31.969 -2.350 24.987 1.00 10.08 102 THR B CA 1
ATOM 2091 C C . THR B 1 101 ? 30.580 -2.972 25.127 1.00 9.38 102 THR B C 1
ATOM 2092 O O . THR B 1 101 ? 30.333 -4.119 24.730 1.00 8.60 102 THR B O 1
ATOM 2096 N N . LEU B 1 102 ? 29.716 -2.210 25.791 1.00 8.86 103 LEU B N 1
ATOM 2097 C CA . LEU B 1 102 ? 28.339 -2.586 26.079 1.00 8.86 103 LEU B CA 1
ATOM 2098 C C . LEU B 1 102 ? 27.409 -1.752 25.217 1.00 8.17 103 LEU B C 1
ATOM 2099 O O . LEU B 1 102 ? 27.433 -0.524 25.288 1.00 8.48 103 LEU B O 1
ATOM 2104 N N . ASN B 1 103 ? 26.602 -2.416 24.407 1.00 7.85 104 ASN B N 1
ATOM 2105 C CA . ASN B 1 103 ? 25.614 -1.746 23.570 1.00 7.06 104 ASN B CA 1
ATOM 2106 C C . ASN B 1 103 ? 24.343 -1.561 24.401 1.00 7.27 104 ASN B C 1
ATOM 2107 O O . ASN B 1 103 ? 23.930 -2.468 25.100 1.00 7.42 104 ASN B O 1
ATOM 2112 N N . ILE B 1 104 ? 23.785 -0.363 24.382 1.00 8.18 105 ILE B N 1
ATOM 2113 C CA . ILE B 1 104 ? 22.523 -0.080 25.062 1.00 8.98 105 ILE B CA 1
ATOM 2114 C C . ILE B 1 104 ? 21.500 0.196 23.986 1.00 9.01 105 ILE B C 1
ATOM 2115 O O . ILE B 1 104 ? 21.638 1.173 23.241 1.00 9.16 105 ILE B O 1
ATOM 2120 N N . GLY B 1 105 ? 20.471 -0.647 23.921 1.00 8.99 106 GLY B N 1
ATOM 2121 C CA . GLY B 1 105 ? 19.468 -0.560 22.888 1.00 9.01 106 GLY B CA 1
ATOM 2122 C C . GLY B 1 105 ? 18.037 -0.315 23.319 1.00 8.98 106 GLY B C 1
ATOM 2123 O O . GLY B 1 105 ? 17.265 0.299 22.576 1.00 10.41 106 GLY B O 1
ATOM 2124 N N . GLY B 1 106 ? 17.667 -0.789 24.503 1.00 8.36 107 GLY B N 1
ATOM 2125 C CA . GLY B 1 106 ? 16.310 -0.624 24.960 1.00 7.96 107 GLY B CA 1
ATOM 2126 C C . GLY B 1 106 ? 16.137 -0.862 26.443 1.00 7.43 107 GLY B C 1
ATOM 2127 O O . GLY B 1 106 ? 16.393 -1.957 26.960 1.00 7.15 107 GLY B O 1
ATOM 2128 N N . MET B 1 107 ? 15.697 0.193 27.117 1.00 7.10 108 MET B N 1
ATOM 2129 C CA . MET B 1 107 ? 15.379 0.160 28.532 1.00 6.60 108 MET B CA 1
ATOM 2130 C C . MET B 1 107 ? 14.017 0.840 28.674 1.00 6.93 108 MET B C 1
ATOM 2131 O O . MET B 1 107 ? 13.884 2.056 28.584 1.00 5.97 108 MET B O 1
ATOM 2136 N N . ALA B 1 108 ? 13.009 0.014 28.908 1.00 7.14 109 ALA B N 1
ATOM 2137 C CA . ALA B 1 108 ? 11.636 0.472 28.871 1.00 7.62 109 ALA B CA 1
ATOM 2138 C C . ALA B 1 108 ? 11.284 1.352 30.051 1.00 7.70 109 ALA B C 1
ATOM 2139 O O . ALA B 1 108 ? 11.778 1.177 31.167 1.00 7.51 109 ALA B O 1
ATOM 2141 N N . TRP B 1 109 ? 10.413 2.304 29.778 1.00 8.67 110 TRP B N 1
ATOM 2142 C CA . TRP B 1 109 ? 9.933 3.208 30.804 1.00 8.42 110 TRP B CA 1
ATOM 2143 C C . TRP B 1 109 ? 8.939 2.473 31.683 1.00 9.19 110 TRP B C 1
ATOM 2144 O O . TRP B 1 109 ? 8.181 1.610 31.221 1.00 9.85 110 TRP B O 1
ATOM 2155 N N . ARG B 1 110 ? 8.971 2.791 32.968 1.00 9.09 111 ARG B N 1
ATOM 2156 C CA . ARG B 1 110 ? 7.960 2.332 33.899 1.00 9.78 111 ARG B CA 1
ATOM 2157 C C . ARG B 1 110 ? 7.950 3.351 35.022 1.00 9.23 111 ARG B C 1
ATOM 2158 O O . ARG B 1 110 ? 8.884 4.120 35.150 1.00 8.58 111 ARG B O 1
ATOM 2166 N N . PRO B 1 111 ? 6.891 3.393 35.818 1.00 8.58 112 PRO B N 1
ATOM 2167 C CA . PRO B 1 111 ? 6.871 4.334 36.932 1.00 8.52 112 PRO B CA 1
ATOM 2168 C C . PRO B 1 111 ? 8.130 4.169 37.794 1.00 8.96 112 PRO B C 1
ATOM 2169 O O . PRO B 1 111 ? 8.528 3.051 38.118 1.00 8.21 112 PRO B O 1
ATOM 2173 N N . GLY B 1 112 ? 8.752 5.296 38.110 1.00 8.97 113 GLY B N 1
ATOM 2174 C CA . GLY B 1 112 ? 9.968 5.331 38.892 1.00 9.75 113 GLY B CA 1
ATOM 2175 C C . GLY B 1 112 ? 11.152 5.682 38.017 1.00 9.97 113 GLY B C 1
ATOM 2176 O O . GLY B 1 112 ? 12.236 5.996 38.523 1.00 10.11 113 GLY B O 1
ATOM 2177 N N . LYS B 1 113 ? 10.970 5.594 36.706 1.00 9.48 114 LYS B N 1
ATOM 2178 C CA . LYS B 1 113 ? 12.046 5.938 35.782 1.00 9.54 114 LYS B CA 1
ATOM 2179 C C . LYS B 1 113 ? 11.745 7.243 35.085 1.00 8.70 114 LYS B C 1
ATOM 2180 O O . LYS B 1 113 ? 10.590 7.689 35.053 1.00 7.75 114 LYS B O 1
ATOM 2186 N N . LYS B 1 114 ? 12.788 7.871 34.540 1.00 7.52 115 LYS B N 1
ATOM 2187 C CA . LYS B 1 114 ? 12.617 9.074 33.748 1.00 7.48 115 LYS B CA 1
ATOM 2188 C C . LYS B 1 114 ? 13.233 8.831 32.381 1.00 7.20 115 LYS B C 1
ATOM 2189 O O . LYS B 1 114 ? 14.329 8.293 32.267 1.00 6.05 115 LYS B O 1
ATOM 2195 N N . GLN B 1 115 ? 12.502 9.198 31.340 1.00 7.29 116 GLN B N 1
ATOM 2196 C CA . GLN B 1 115 ? 12.949 8.948 29.979 1.00 7.69 116 GLN B CA 1
ATOM 2197 C C . GLN B 1 115 ? 14.162 9.801 29.672 1.00 8.07 116 GLN B C 1
ATOM 2198 O O . GLN B 1 115 ? 14.176 10.990 29.994 1.00 8.68 116 GLN B O 1
ATOM 2204 N N . LEU B 1 116 ? 15.189 9.167 29.106 1.00 7.94 117 LEU B N 1
ATOM 2205 C CA . LEU B 1 116 ? 16.423 9.848 28.720 1.00 8.21 117 LEU B CA 1
ATOM 2206 C C . LEU B 1 116 ? 16.323 10.257 27.252 1.00 8.83 117 LEU B C 1
ATOM 2207 O O . LEU B 1 116 ? 16.672 11.382 26.867 1.00 9.27 117 LEU B O 1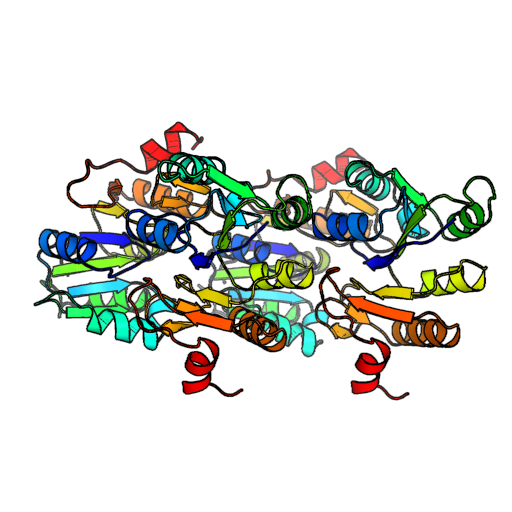
ATOM 2212 N N . THR B 1 117 ? 15.884 9.318 26.433 1.00 9.26 118 THR B N 1
ATOM 2213 C CA . THR B 1 117 ? 15.685 9.536 25.013 1.00 10.15 118 THR B CA 1
ATOM 2214 C C . THR B 1 117 ? 14.766 8.419 24.583 1.00 10.38 118 THR B C 1
ATOM 2215 O O . THR B 1 117 ? 14.427 7.585 25.406 1.00 10.20 118 THR B O 1
ATOM 2219 N N . LYS B 1 118 ? 14.328 8.424 23.335 1.00 11.10 119 LYS B N 1
ATOM 2220 C CA . LYS B 1 118 ? 13.441 7.377 22.865 1.00 12.25 119 LYS B CA 1
ATOM 2221 C C . LYS B 1 118 ? 14.163 6.058 23.136 1.00 12.03 119 LYS B C 1
ATOM 2222 O O . LYS B 1 118 ? 15.385 5.961 23.012 1.00 12.33 119 LYS B O 1
ATOM 2228 N N . ALA B 1 119 ? 13.418 5.074 23.603 1.00 11.87 120 ALA B N 1
ATOM 2229 C CA . ALA B 1 119 ? 13.968 3.741 23.847 1.00 10.67 120 ALA B CA 1
ATOM 2230 C C . ALA B 1 119 ? 14.784 3.542 25.137 1.00 9.84 120 ALA B C 1
ATOM 2231 O O . ALA B 1 119 ? 14.993 2.403 25.515 1.00 9.10 120 ALA B O 1
ATOM 2233 N N . VAL B 1 120 ? 15.243 4.605 25.802 1.00 8.78 121 VAL B N 1
ATOM 2234 C CA . VAL B 1 120 ? 15.983 4.433 27.061 1.00 8.26 121 VAL B CA 1
ATOM 2235 C C . VAL B 1 120 ? 15.437 5.322 28.176 1.00 7.83 121 VAL B C 1
ATOM 2236 O O . VAL B 1 120 ? 15.352 6.541 28.028 1.00 7.34 121 VAL B O 1
ATOM 2240 N N . SER B 1 121 ? 15.064 4.687 29.280 1.00 6.74 122 SER B N 1
ATOM 2241 C CA . SER B 1 121 ? 14.542 5.354 30.470 1.00 6.24 122 SER B CA 1
ATOM 2242 C C . SER B 1 121 ? 15.341 4.811 31.656 1.00 6.41 122 SER B C 1
ATOM 2243 O O . SER B 1 121 ? 15.685 3.631 31.672 1.00 6.23 122 SER B O 1
ATOM 2246 N N . LEU B 1 122 ? 15.624 5.665 32.642 1.00 5.74 123 LEU B N 1
ATOM 2247 C CA . LEU B 1 122 ? 16.528 5.324 33.729 1.00 6.06 123 LEU B CA 1
ATOM 2248 C C . LEU B 1 122 ? 16.067 5.805 35.094 1.00 6.21 123 LEU B C 1
ATOM 2249 O O . LEU B 1 122 ? 15.254 6.742 35.207 1.00 5.79 123 LEU B O 1
ATOM 2254 N N . ASP B 1 123 ? 16.600 5.150 36.125 1.00 6.15 124 ASP B N 1
ATOM 2255 C CA . ASP B 1 123 ? 16.492 5.655 37.486 1.00 6.48 124 ASP B CA 1
ATOM 2256 C C . ASP B 1 123 ? 17.932 5.907 38.002 1.00 6.54 124 ASP B C 1
ATOM 2257 O O . ASP B 1 123 ? 18.920 5.604 37.316 1.00 5.55 124 ASP B O 1
ATOM 2262 N N . PRO B 1 124 ? 18.072 6.558 39.147 1.00 6.73 125 PRO B N 1
ATOM 2263 C CA . PRO B 1 124 ? 19.404 6.865 39.680 1.00 7.08 125 PRO B CA 1
ATOM 2264 C C . PRO B 1 124 ? 20.317 5.649 39.862 1.00 7.48 125 PRO B C 1
ATOM 2265 O O . PRO B 1 124 ? 21.530 5.777 39.717 1.00 7.61 125 PRO B O 1
ATOM 2269 N N . GLN B 1 125 ? 19.759 4.491 40.181 1.00 6.95 126 GLN B N 1
ATOM 2270 C CA . GLN B 1 125 ? 20.565 3.290 40.346 1.00 7.07 126 GLN B CA 1
ATOM 2271 C C . GLN B 1 125 ? 21.068 2.760 38.987 1.00 7.13 126 GLN B C 1
ATOM 2272 O O . GLN B 1 125 ? 22.190 2.239 38.888 1.00 6.75 126 GLN B O 1
ATOM 2278 N N . ASP B 1 126 ? 20.260 2.911 37.941 1.00 7.24 127 ASP B N 1
ATOM 2279 C CA . ASP B 1 126 ? 20.695 2.549 36.592 1.00 7.45 127 ASP B CA 1
ATOM 2280 C C . ASP B 1 126 ? 21.909 3.405 36.230 1.00 7.92 127 ASP B C 1
ATOM 2281 O O . ASP B 1 126 ? 22.923 2.906 35.728 1.00 7.80 127 ASP B O 1
ATOM 2286 N N . ILE B 1 127 ? 21.787 4.701 36.490 1.00 8.05 128 ILE B N 1
ATOM 2287 C CA . ILE B 1 127 ? 22.847 5.650 36.165 1.00 8.49 128 ILE B CA 1
ATOM 2288 C C . ILE B 1 127 ? 24.094 5.332 36.956 1.00 8.68 128 ILE B C 1
ATOM 2289 O O . ILE B 1 127 ? 25.194 5.299 36.400 1.00 8.86 128 ILE B O 1
ATOM 2294 N N . GLN B 1 128 ? 23.934 5.028 38.240 1.00 8.57 129 GLN B N 1
ATOM 2295 C CA . GLN B 1 128 ? 25.087 4.634 39.052 1.00 8.90 129 GLN B CA 1
ATOM 2296 C C . GLN B 1 128 ? 25.802 3.428 38.436 1.00 7.92 129 GLN B C 1
ATOM 2297 O O . GLN B 1 128 ? 27.038 3.381 38.396 1.00 7.38 129 GLN B O 1
ATOM 2303 N N . ALA B 1 129 ? 25.033 2.454 37.957 1.00 7.07 130 ALA B N 1
ATOM 2304 C CA . ALA B 1 129 ? 25.619 1.244 37.393 1.00 6.49 130 ALA B CA 1
ATOM 2305 C C . ALA B 1 129 ? 26.430 1.591 36.160 1.00 6.24 130 ALA B C 1
ATOM 2306 O O . ALA B 1 129 ? 27.542 1.078 35.977 1.00 5.88 130 ALA B O 1
ATOM 2308 N N . PHE B 1 130 ? 25.869 2.441 35.304 1.00 6.17 131 PHE B N 1
ATOM 2309 C CA . PHE B 1 130 ? 26.579 2.880 34.108 1.00 6.43 131 PHE B CA 1
ATOM 2310 C C . PHE B 1 130 ? 27.877 3.600 34.517 1.00 6.53 131 PHE B C 1
ATOM 2311 O O . PHE B 1 130 ? 28.939 3.408 33.913 1.00 6.52 131 PHE B O 1
ATOM 2319 N N . ARG B 1 131 ? 27.808 4.410 35.558 1.00 7.08 132 ARG B N 1
ATOM 2320 C CA . ARG B 1 131 ? 29.016 5.124 35.987 1.00 7.28 132 ARG B CA 1
ATOM 2321 C C . ARG B 1 131 ? 30.089 4.161 36.461 1.00 7.68 132 ARG B C 1
ATOM 2322 O O . ARG B 1 131 ? 31.273 4.368 36.192 1.00 7.19 132 ARG B O 1
ATOM 2330 N N . GLU B 1 132 ? 29.690 3.094 37.143 1.00 7.59 133 GLU B N 1
ATOM 2331 C CA . GLU B 1 132 ? 30.657 2.126 37.625 1.00 8.00 133 GLU B CA 1
ATOM 2332 C C . GLU B 1 132 ? 31.249 1.324 36.471 1.00 7.73 133 GLU B C 1
ATOM 2333 O O . GLU B 1 132 ? 32.433 0.979 36.494 1.00 8.52 133 GLU B O 1
ATOM 2339 N N . LEU B 1 133 ? 30.417 0.998 35.482 1.00 8.07 134 LEU B N 1
ATOM 2340 C CA . LEU B 1 133 ? 30.883 0.263 34.311 1.00 7.81 134 LEU B CA 1
ATOM 2341 C C . LEU B 1 133 ? 31.935 1.101 33.591 1.00 8.11 134 LEU B C 1
ATOM 2342 O O . LEU B 1 133 ? 32.976 0.585 33.150 1.00 8.66 134 LEU B O 1
ATOM 2347 N N . ASP B 1 134 ? 31.672 2.402 33.489 1.00 8.23 135 ASP B N 1
ATOM 2348 C CA . ASP B 1 134 ? 32.605 3.309 32.827 1.00 8.59 135 ASP B CA 1
ATOM 2349 C C . ASP B 1 134 ? 33.918 3.419 33.612 1.00 8.80 135 ASP B C 1
ATOM 2350 O O . ASP B 1 134 ? 34.996 3.465 33.021 1.00 8.23 135 ASP B O 1
ATOM 2355 N N . LYS B 1 135 ? 33.835 3.442 34.937 1.00 9.16 136 LYS B N 1
ATOM 2356 C CA . LYS B 1 135 ? 35.053 3.501 35.749 1.00 9.93 136 LYS B CA 1
ATOM 2357 C C . LYS B 1 135 ? 35.898 2.243 35.522 1.00 9.59 136 LYS B C 1
ATOM 2358 O O . LYS B 1 135 ? 37.136 2.283 35.629 1.00 8.95 136 LYS B O 1
ATOM 2364 N N . LEU B 1 136 ? 35.235 1.130 35.212 1.00 9.55 137 LEU B N 1
ATOM 2365 C CA . LEU B 1 136 ? 35.921 -0.137 34.974 1.00 9.98 137 LEU B CA 1
ATOM 2366 C C . LEU B 1 136 ? 36.451 -0.252 33.550 1.00 10.36 137 LEU B C 1
ATOM 2367 O O . LEU B 1 136 ? 37.076 -1.252 33.199 1.00 11.62 137 LEU B O 1
ATOM 2372 N N . GLY B 1 137 ? 36.212 0.767 32.736 1.00 10.83 138 GLY B N 1
ATOM 2373 C CA . GLY B 1 137 ? 36.719 0.789 31.374 1.00 10.80 138 GLY B CA 1
ATOM 2374 C C . GLY B 1 137 ? 35.746 0.293 30.315 1.00 11.03 138 GLY B C 1
ATOM 2375 O O . GLY B 1 137 ? 36.106 0.220 29.138 1.00 11.61 138 GLY B O 1
ATOM 2376 N N . VAL B 1 138 ? 34.526 -0.051 30.708 1.00 10.31 139 VAL B N 1
ATOM 2377 C CA . VAL B 1 138 ? 33.556 -0.538 29.738 1.00 10.54 139 VAL B CA 1
ATOM 2378 C C . VAL B 1 138 ? 33.061 0.639 28.919 1.00 9.95 139 VAL B C 1
ATOM 2379 O O . VAL B 1 138 ? 32.598 1.640 29.460 1.00 9.64 139 VAL B O 1
ATOM 2383 N N . LYS B 1 139 ? 33.203 0.525 27.611 1.00 10.22 140 LYS B N 1
ATOM 2384 C CA . LYS B 1 139 ? 32.716 1.546 26.697 1.00 10.52 140 LYS B CA 1
ATOM 2385 C C . LYS B 1 139 ? 31.193 1.405 26.575 1.00 10.11 140 LYS B C 1
ATOM 2386 O O . LYS B 1 139 ? 30.679 0.295 26.439 1.00 9.39 140 LYS B O 1
ATOM 2392 N N . LEU B 1 140 ? 30.480 2.531 26.642 1.00 9.97 141 LEU B N 1
ATOM 2393 C CA . LEU B 1 140 ? 29.016 2.516 26.626 1.00 10.49 141 LEU B CA 1
ATOM 2394 C C . LEU B 1 140 ? 28.436 3.096 25.345 1.00 10.92 141 LEU B C 1
ATOM 2395 O O . LEU B 1 140 ? 28.401 4.315 25.140 1.00 11.80 141 LEU B O 1
ATOM 2400 N N . ASP B 1 141 ? 27.930 2.193 24.525 1.00 10.83 142 ASP B N 1
ATOM 2401 C CA . ASP B 1 141 ? 27.514 2.451 23.163 1.00 10.94 142 ASP B CA 1
ATOM 2402 C C . ASP B 1 141 ? 25.984 2.463 23.015 1.00 11.46 142 ASP B C 1
ATOM 2403 O O . ASP B 1 141 ? 25.358 1.425 22.879 1.00 10.46 142 ASP B O 1
ATOM 2408 N N . LEU B 1 142 ? 25.397 3.661 23.046 1.00 11.83 143 LEU B N 1
ATOM 2409 C CA . LEU B 1 142 ? 23.958 3.816 22.898 1.00 12.63 143 LEU B CA 1
ATOM 2410 C C . LEU B 1 142 ? 23.538 3.833 21.441 1.00 12.83 143 LEU B C 1
ATOM 2411 O O . LEU B 1 142 ? 23.763 4.825 20.724 1.00 12.68 143 LEU B O 1
ATOM 2416 N N . ARG B 1 143 ? 22.979 2.718 20.993 1.00 13.13 144 ARG B N 1
ATOM 2417 C CA . ARG B 1 143 ? 22.313 2.667 19.701 1.00 13.84 144 ARG B CA 1
ATOM 2418 C C . ARG B 1 143 ? 21.265 1.575 19.660 1.00 13.43 144 ARG B C 1
ATOM 2419 O O . ARG B 1 143 ? 21.541 0.398 19.954 1.00 12.77 144 ARG B O 1
ATOM 2427 N N . VAL B 1 144 ? 20.068 1.988 19.262 1.00 13.34 145 VAL B N 1
ATOM 2428 C CA . VAL B 1 144 ? 18.920 1.102 19.174 1.00 13.03 145 VAL B CA 1
ATOM 2429 C C . VAL B 1 144 ? 19.098 0.133 18.017 1.00 12.88 145 VAL B C 1
ATOM 2430 O O . VAL B 1 144 ? 18.986 -1.088 18.188 1.00 11.77 145 VAL B O 1
ATOM 2434 N N . VAL B 1 145 ? 19.383 0.669 16.838 1.00 12.52 146 VAL B N 1
ATOM 2435 C CA . VAL B 1 145 ? 19.638 -0.177 15.680 1.00 13.02 146 VAL B CA 1
ATOM 2436 C C . VAL B 1 145 ? 21.093 -0.028 15.257 1.00 12.42 146 VAL B C 1
ATOM 2437 O O . VAL B 1 145 ? 21.714 1.012 15.476 1.00 12.12 146 VAL B O 1
ATOM 2441 N N . ALA B 1 146 ? 21.632 -1.079 14.657 1.00 11.92 147 ALA B N 1
ATOM 2442 C CA . ALA B 1 146 ? 23.039 -1.135 14.298 1.00 11.67 147 ALA B CA 1
ATOM 2443 C C . ALA B 1 146 ? 23.503 0.022 13.416 1.00 11.93 147 ALA B C 1
ATOM 2444 O O . ALA B 1 146 ? 24.620 0.521 13.575 1.00 11.53 147 ALA B O 1
ATOM 2446 N N . SER B 1 147 ? 22.636 0.468 12.511 1.00 11.80 148 SER B N 1
ATOM 2447 C CA . SER B 1 147 ? 23.010 1.517 11.569 1.00 12.12 148 SER B CA 1
ATOM 2448 C C . SER B 1 147 ? 23.051 2.900 12.207 1.00 12.06 148 SER B C 1
ATOM 2449 O O . SER B 1 147 ? 23.565 3.835 11.610 1.00 11.65 148 SER B O 1
ATOM 2452 N N . ASP B 1 148 ? 22.519 3.032 13.419 1.00 11.89 149 ASP B N 1
ATOM 2453 C CA . ASP B 1 148 ? 22.520 4.320 14.106 1.00 12.47 149 ASP B CA 1
ATOM 2454 C C . ASP B 1 148 ? 23.933 4.746 14.501 1.00 12.57 149 ASP B C 1
ATOM 2455 O O . ASP B 1 148 ? 24.791 3.905 14.780 1.00 12.67 149 ASP B O 1
ATOM 2460 N N . PRO B 1 149 ? 24.164 6.054 14.534 1.00 12.91 150 PRO B N 1
ATOM 2461 C CA . PRO B 1 149 ? 25.436 6.609 14.999 1.00 13.12 150 PRO B CA 1
ATOM 2462 C C . PRO B 1 149 ? 25.577 6.251 16.460 1.00 13.32 150 PRO B C 1
ATOM 2463 O O . PRO B 1 149 ? 24.565 6.311 17.148 1.00 13.33 150 PRO B O 1
ATOM 2467 N N . SER B 1 150 ? 26.756 5.889 16.943 1.00 13.28 151 SER B N 1
ATOM 2468 C CA . SER B 1 150 ? 26.864 5.575 18.359 1.00 13.74 151 SER B CA 1
ATOM 2469 C C . SER B 1 150 ? 26.841 6.839 19.217 1.00 13.58 151 SER B C 1
ATOM 2470 O O . SER B 1 150 ? 27.334 7.888 18.801 1.00 13.36 151 SER B O 1
ATOM 2473 N N . VAL B 1 151 ? 26.227 6.730 20.397 1.00 13.31 152 VAL B N 1
ATOM 2474 C CA . VAL B 1 151 ? 26.153 7.825 21.366 1.00 13.48 152 VAL B CA 1
ATOM 2475 C C . VAL B 1 151 ? 26.693 7.317 22.707 1.00 12.87 152 VAL B C 1
ATOM 2476 O O . VAL B 1 151 ? 26.414 6.194 23.114 1.00 12.18 152 VAL B O 1
ATOM 2480 N N . ASN B 1 152 ? 27.509 8.133 23.362 1.00 12.29 153 ASN B N 1
ATOM 2481 C CA . ASN B 1 152 ? 28.031 7.812 24.678 1.00 11.99 153 ASN B CA 1
ATOM 2482 C C . ASN B 1 152 ? 26.915 8.086 25.683 1.00 10.73 153 ASN B C 1
ATOM 2483 O O . ASN B 1 152 ? 26.484 9.232 25.838 1.00 9.96 153 ASN B O 1
ATOM 2488 N N . ILE B 1 153 ? 26.410 7.056 26.355 1.00 9.88 154 ILE B N 1
ATOM 2489 C CA . ILE B 1 153 ? 25.247 7.272 27.209 1.00 9.78 154 ILE B CA 1
ATOM 2490 C C . ILE B 1 153 ? 25.534 8.263 28.330 1.00 8.87 154 ILE B C 1
ATOM 2491 O O . ILE B 1 153 ? 24.650 9.034 28.690 1.00 8.93 154 ILE B O 1
ATOM 2496 N N . LEU B 1 154 ? 26.746 8.244 28.880 1.00 8.10 155 LEU B N 1
ATOM 2497 C CA . LEU B 1 154 ? 27.096 9.168 29.962 1.00 7.55 155 LEU B CA 1
ATOM 2498 C C . LEU B 1 154 ? 27.150 10.615 29.487 1.00 7.37 155 LEU B C 1
ATOM 2499 O O . LEU B 1 154 ? 26.766 11.527 30.214 1.00 6.78 155 LEU B O 1
ATOM 2504 N N . ASP B 1 155 ? 27.640 10.844 28.271 1.00 7.01 156 ASP B N 1
ATOM 2505 C CA . ASP B 1 155 ? 27.627 12.192 27.720 1.00 7.03 156 ASP B CA 1
ATOM 2506 C C . ASP B 1 155 ? 26.178 12.657 27.588 1.00 7.10 156 ASP B C 1
ATOM 2507 O O . ASP B 1 155 ? 25.857 13.818 27.870 1.00 6.62 156 ASP B O 1
ATOM 2512 N N . LYS B 1 156 ? 25.294 11.757 27.170 1.00 6.87 157 LYS B N 1
ATOM 2513 C CA . LYS B 1 156 ? 23.890 12.122 27.013 1.00 7.09 157 LYS B CA 1
ATOM 2514 C C . LYS B 1 156 ? 23.256 12.457 28.369 1.00 6.55 157 LYS B C 1
ATOM 2515 O O . LYS B 1 156 ? 22.539 13.448 28.500 1.00 6.25 157 LYS B O 1
ATOM 2521 N N . ILE B 1 157 ? 23.525 11.626 29.372 1.00 6.25 158 ILE B N 1
ATOM 2522 C CA . ILE B 1 157 ? 23.017 11.865 30.718 1.00 6.08 158 ILE B CA 1
ATOM 2523 C C . ILE B 1 157 ? 23.555 13.186 31.271 1.00 5.80 158 ILE B C 1
ATOM 2524 O O . ILE B 1 157 ? 22.796 14.016 31.787 1.00 5.87 158 ILE B O 1
ATOM 2529 N N . ASN B 1 158 ? 24.859 13.388 31.135 1.00 5.40 159 ASN B N 1
ATOM 2530 C CA . ASN B 1 158 ? 25.528 14.586 31.631 1.00 6.04 159 ASN B CA 1
ATOM 2531 C C . ASN B 1 158 ? 25.021 15.911 31.044 1.00 6.19 159 ASN B C 1
ATOM 2532 O O . ASN B 1 158 ? 25.235 16.964 31.629 1.00 6.00 159 ASN B O 1
ATOM 2537 N N . GLU B 1 159 ? 24.378 15.872 29.878 1.00 6.25 160 GLU B N 1
ATOM 2538 C CA . GLU B 1 159 ? 23.856 17.093 29.269 1.00 6.74 160 GLU B CA 1
ATOM 2539 C C . GLU B 1 159 ? 22.822 17.797 30.146 1.00 6.75 160 GLU B C 1
ATOM 2540 O O . GLU B 1 159 ? 22.674 19.031 30.074 1.00 7.53 160 GLU B O 1
ATOM 2546 N N . THR B 1 160 ? 22.102 17.019 30.953 1.00 6.67 161 THR B N 1
ATOM 2547 C CA . THR B 1 160 ? 21.013 17.555 31.770 1.00 6.86 161 THR B CA 1
ATOM 2548 C C . THR B 1 160 ? 21.141 17.278 33.259 1.00 6.79 161 THR B C 1
ATOM 2549 O O . THR B 1 160 ? 20.281 17.699 34.017 1.00 6.03 161 THR B O 1
ATOM 2553 N N . ALA B 1 161 ? 22.202 16.591 33.679 1.00 7.44 162 ALA B N 1
ATOM 2554 C CA . ALA B 1 161 ? 22.364 16.257 35.098 1.00 7.86 162 ALA B CA 1
ATOM 2555 C C . ALA B 1 161 ? 23.809 16.326 35.565 1.00 8.62 162 ALA B C 1
ATOM 2556 O O . ALA B 1 161 ? 24.729 16.156 34.775 1.00 8.77 162 ALA B O 1
ATOM 2558 N N . PHE B 1 162 ? 24.001 16.546 36.865 1.00 9.41 163 PHE B N 1
ATOM 2559 C CA . PHE B 1 162 ? 25.349 16.593 37.449 1.00 10.20 163 PHE B CA 1
ATOM 2560 C C . PHE B 1 162 ? 25.850 15.198 37.822 1.00 12.45 163 PHE B C 1
ATOM 2561 O O . PHE B 1 162 ? 25.046 14.305 38.057 1.00 12.32 163 PHE B O 1
ATOM 2569 N N . CYS B 1 163 ? 27.176 15.058 37.892 1.00 14.55 164 CYS B N 1
ATOM 2570 C CA . CYS B 1 163 ? 27.888 13.846 38.344 1.00 17.03 164 CYS B CA 1
ATOM 2571 C C . CYS B 1 163 ? 28.610 13.109 37.222 1.00 17.22 164 CYS B C 1
ATOM 2572 O O . CYS B 1 163 ? 29.422 13.694 36.505 1.00 18.60 164 CYS B O 1
ATOM 2575 N N . MET C 1 1 ? -24.131 22.181 60.242 1.00 10.28 2 MET C N 1
ATOM 2576 C CA . MET C 1 1 ? -23.119 21.508 59.378 1.00 10.32 2 MET C CA 1
ATOM 2577 C C . MET C 1 1 ? -23.719 20.303 58.686 1.00 10.84 2 MET C C 1
ATOM 2578 O O . MET C 1 1 ? -24.443 19.530 59.314 1.00 11.07 2 MET C O 1
ATOM 2583 N N . GLN C 1 2 ? -23.438 20.177 57.391 1.00 11.22 3 GLN C N 1
ATOM 2584 C CA . GLN C 1 2 ? -23.799 19.001 56.605 1.00 11.54 3 GLN C CA 1
ATOM 2585 C C . GLN C 1 2 ? -22.546 18.134 56.417 1.00 11.01 3 GLN C C 1
ATOM 2586 O O . GLN C 1 2 ? -21.592 18.527 55.743 1.00 11.45 3 GLN C O 1
ATOM 2592 N N . ILE C 1 3 ? -22.539 16.958 57.029 1.00 10.81 4 ILE C N 1
ATOM 2593 C CA . ILE C 1 3 ? -21.389 16.060 56.937 1.00 10.42 4 ILE C CA 1
ATOM 2594 C C . ILE C 1 3 ? -21.512 15.204 55.681 1.00 9.94 4 ILE C C 1
ATOM 2595 O O . ILE C 1 3 ? -22.328 14.285 55.638 1.00 10.26 4 ILE C O 1
ATOM 2600 N N . THR C 1 4 ? -20.684 15.483 54.676 1.00 8.59 5 THR C N 1
ATOM 2601 C CA . THR C 1 4 ? -20.766 14.758 53.410 1.00 8.23 5 THR C CA 1
ATOM 2602 C C . THR C 1 4 ? -19.878 13.514 53.355 1.00 7.68 5 THR C C 1
ATOM 2603 O O . THR C 1 4 ? -20.114 12.618 52.549 1.00 7.29 5 THR C O 1
ATOM 2607 N N . LEU C 1 5 ? -18.872 13.458 54.222 1.00 6.90 6 LEU C N 1
ATOM 2608 C CA . LEU C 1 5 ? -17.963 12.321 54.288 1.00 7.06 6 LEU C CA 1
ATOM 2609 C C . LEU C 1 5 ? -17.380 12.273 55.689 1.00 6.18 6 LEU C C 1
ATOM 2610 O O . LEU C 1 5 ? -17.009 13.304 56.223 1.00 6.14 6 LEU C O 1
ATOM 2615 N N . ALA C 1 6 ? -17.319 11.086 56.276 1.00 5.66 7 ALA C N 1
ATOM 2616 C CA . ALA C 1 6 ? -16.667 10.871 57.565 1.00 5.49 7 ALA C CA 1
ATOM 2617 C C . ALA C 1 6 ? -15.791 9.644 57.375 1.00 5.25 7 ALA C C 1
ATOM 2618 O O . ALA C 1 6 ? -16.294 8.571 57.036 1.00 4.82 7 ALA C O 1
ATOM 2620 N N . ARG C 1 7 ? -14.485 9.811 57.546 1.00 5.04 8 ARG C N 1
ATOM 2621 C CA . ARG C 1 7 ? -13.552 8.728 57.272 1.00 5.20 8 ARG C CA 1
ATOM 2622 C C . ARG C 1 7 ? -12.515 8.530 58.348 1.00 5.48 8 ARG C C 1
ATOM 2623 O O . ARG C 1 7 ? -11.944 9.505 58.850 1.00 6.07 8 ARG C O 1
ATOM 2631 N N . ILE C 1 8 ? -12.288 7.260 58.696 1.00 4.87 9 ILE C N 1
ATOM 2632 C CA . ILE C 1 8 ? -11.225 6.884 59.609 1.00 5.35 9 ILE C CA 1
ATOM 2633 C C . ILE C 1 8 ? -10.019 6.568 58.759 1.00 5.11 9 ILE C C 1
ATOM 2634 O O . ILE C 1 8 ? -10.048 5.638 57.951 1.00 5.19 9 ILE C O 1
ATOM 2639 N N . ASP C 1 9 ? -8.967 7.357 58.934 1.00 5.60 10 ASP C N 1
ATOM 2640 C CA . ASP C 1 9 ? -7.719 7.167 58.217 1.00 5.13 10 ASP C CA 1
ATOM 2641 C C . ASP C 1 9 ? -6.667 7.773 59.114 1.00 5.25 10 ASP C C 1
ATOM 2642 O O . ASP C 1 9 ? -6.554 8.995 59.202 1.00 5.38 10 ASP C O 1
ATOM 2647 N N . ASP C 1 10 ? -5.898 6.934 59.792 1.00 5.48 11 ASP C N 1
ATOM 2648 C CA . ASP C 1 10 ? -4.912 7.441 60.736 1.00 6.16 11 ASP C CA 1
ATOM 2649 C C . ASP C 1 10 ? -3.714 8.093 60.080 1.00 6.35 11 ASP C C 1
ATOM 2650 O O . ASP C 1 10 ? -2.873 8.658 60.772 1.00 6.34 11 ASP C O 1
ATOM 2655 N N . ARG C 1 11 ? -3.654 8.068 58.750 1.00 6.51 12 ARG C N 1
ATOM 2656 C CA . ARG C 1 11 ? -2.619 8.814 58.040 1.00 6.67 12 ARG C CA 1
ATOM 2657 C C . ARG C 1 11 ? -3.195 10.162 57.566 1.00 6.49 12 ARG C C 1
ATOM 2658 O O . ARG C 1 11 ? -2.517 10.932 56.902 1.00 6.16 12 ARG C O 1
ATOM 2666 N N . LEU C 1 12 ? -4.453 10.427 57.924 1.00 6.40 13 LEU C N 1
ATOM 2667 C CA . LEU C 1 12 ? -5.089 11.723 57.687 1.00 6.36 13 LEU C CA 1
ATOM 2668 C C . LEU C 1 12 ? -5.009 12.205 56.224 1.00 6.27 13 LEU C C 1
ATOM 2669 O O . LEU C 1 12 ? -5.591 11.575 55.342 1.00 7.43 13 LEU C O 1
ATOM 2674 N N . ILE C 1 13 ? -4.313 13.308 55.962 1.00 6.68 14 ILE C N 1
ATOM 2675 C CA . ILE C 1 13 ? -4.176 13.790 54.587 1.00 6.81 14 ILE C CA 1
ATOM 2676 C C . ILE C 1 13 ? -2.878 13.247 53.997 1.00 7.52 14 ILE C C 1
ATOM 2677 O O . ILE C 1 13 ? -1.782 13.588 54.445 1.00 7.72 14 ILE C O 1
ATOM 2682 N N . HIS C 1 14 ? -2.992 12.384 52.992 1.00 7.87 15 HIS C N 1
ATOM 2683 C CA . HIS C 1 14 ? -1.799 11.776 52.411 1.00 8.40 15 HIS C CA 1
ATOM 2684 C C . HIS C 1 14 ? -1.891 11.583 50.901 1.00 9.38 15 HIS C C 1
ATOM 2685 O O . HIS C 1 14 ? -2.273 10.527 50.412 1.00 10.34 15 HIS C O 1
ATOM 2692 N N . GLY C 1 15 ? -1.531 12.636 50.178 1.00 10.27 16 GLY C N 1
ATOM 2693 C CA . GLY C 1 15 ? -1.470 12.615 48.729 1.00 10.43 16 GLY C CA 1
ATOM 2694 C C . GLY C 1 15 ? -2.775 12.418 47.975 1.00 10.82 16 GLY C C 1
ATOM 2695 O O . GLY C 1 15 ? -3.865 12.718 48.472 1.00 10.80 16 GLY C O 1
ATOM 2696 N N . GLN C 1 16 ? -2.640 11.878 46.767 1.00 10.99 17 GLN C N 1
ATOM 2697 C CA . GLN C 1 16 ? -3.741 11.741 45.818 1.00 11.24 17 GLN C CA 1
ATOM 2698 C C . GLN C 1 16 ? -4.993 11.091 46.386 1.00 11.22 17 GLN C C 1
ATOM 2699 O O . GLN C 1 16 ? -6.098 11.541 46.112 1.00 11.62 17 GLN C O 1
ATOM 2705 N N . VAL C 1 17 ? -4.825 10.043 47.181 1.00 11.02 18 VAL C N 1
ATOM 2706 C CA . VAL C 1 17 ? -5.969 9.333 47.739 1.00 11.30 18 VAL C CA 1
ATOM 2707 C C . VAL C 1 17 ? -6.901 10.279 48.502 1.00 10.64 18 VAL C C 1
ATOM 2708 O O . VAL C 1 17 ? -8.117 10.277 48.298 1.00 10.54 18 VAL C O 1
ATOM 2712 N N . THR C 1 18 ? -6.340 11.097 49.378 1.00 10.05 19 THR C N 1
ATOM 2713 C CA . THR C 1 18 ? -7.167 12.012 50.154 1.00 9.86 19 THR C CA 1
ATOM 2714 C C . THR C 1 18 ? -7.862 13.028 49.260 1.00 9.70 19 THR C C 1
ATOM 2715 O O . THR C 1 18 ? -9.008 13.403 49.508 1.00 9.05 19 THR C O 1
ATOM 2719 N N . THR C 1 19 ? -7.155 13.486 48.231 1.00 9.33 20 THR C N 1
ATOM 2720 C CA . THR C 1 19 ? -7.713 14.454 47.295 1.00 9.57 20 THR C CA 1
ATOM 2721 C C . THR C 1 19 ? -8.901 13.862 46.532 1.00 9.55 20 THR C C 1
ATOM 2722 O O . THR C 1 19 ? -9.901 14.545 46.301 1.00 9.71 20 THR C O 1
ATOM 2726 N N . VAL C 1 20 ? -8.794 12.597 46.140 1.00 9.12 21 VAL C N 1
ATOM 2727 C CA . VAL C 1 20 ? -9.890 11.940 45.442 1.00 8.98 21 VAL C CA 1
ATOM 2728 C C . VAL C 1 20 ? -11.112 11.878 46.354 1.00 8.82 21 VAL C C 1
ATOM 2729 O O . VAL C 1 20 ? -12.228 12.179 45.920 1.00 9.00 21 VAL C O 1
ATOM 2733 N N . TRP C 1 21 ? -10.895 11.518 47.619 1.00 8.35 22 TRP C N 1
ATOM 2734 C CA . TRP C 1 21 ? -11.973 11.502 48.604 1.00 8.17 22 TRP C CA 1
ATOM 2735 C C . TRP C 1 21 ? -12.586 12.894 48.795 1.00 8.89 22 TRP C C 1
ATOM 2736 O O . TRP C 1 21 ? -13.813 13.045 48.874 1.00 8.21 22 TRP C O 1
ATOM 2747 N N . SER C 1 22 ? -11.735 13.912 48.867 1.00 9.54 23 SER C N 1
ATOM 2748 C CA . SER C 1 22 ? -12.214 15.284 49.046 1.00 10.76 23 SER C CA 1
ATOM 2749 C C . SER C 1 22 ? -13.138 15.682 47.896 1.00 10.90 23 SER C C 1
ATOM 2750 O O . SER C 1 22 ? -14.180 16.319 48.094 1.00 10.86 23 SER C O 1
ATOM 2753 N N . LYS C 1 23 ? -12.766 15.276 46.691 1.00 11.26 24 LYS C N 1
ATOM 2754 C CA . LYS C 1 23 ? -13.589 15.556 45.524 1.00 11.95 24 LYS C CA 1
ATOM 2755 C C . LYS C 1 23 ? -14.935 14.855 45.623 1.00 11.77 24 LYS C C 1
ATOM 2756 O O . LYS C 1 23 ? -15.966 15.428 45.261 1.00 11.60 24 LYS C O 1
ATOM 2762 N N . VAL C 1 24 ? -14.924 13.626 46.127 1.00 11.58 25 VAL C N 1
ATOM 2763 C CA . VAL C 1 24 ? -16.148 12.865 46.306 1.00 12.06 25 VAL C CA 1
ATOM 2764 C C . VAL C 1 24 ? -17.021 13.566 47.342 1.00 12.09 25 VAL C C 1
ATOM 2765 O O . VAL C 1 24 ? -18.227 13.709 47.164 1.00 12.45 25 VAL C O 1
ATOM 2769 N N . ALA C 1 25 ? -16.392 14.020 48.416 1.00 12.12 26 ALA C N 1
ATOM 2770 C CA . ALA C 1 25 ? -17.102 14.690 49.496 1.00 11.98 26 ALA C CA 1
ATOM 2771 C C . ALA C 1 25 ? -17.697 16.021 49.055 1.00 12.06 26 ALA C C 1
ATOM 2772 O O . ALA C 1 25 ? -18.764 16.423 49.543 1.00 12.03 26 ALA C O 1
ATOM 2774 N N . ASN C 1 26 ? -17.014 16.696 48.129 1.00 11.58 27 ASN C N 1
ATOM 2775 C CA . ASN C 1 26 ? -17.451 18.007 47.648 1.00 11.48 27 ASN C CA 1
ATOM 2776 C C . ASN C 1 26 ? -17.787 18.925 48.825 1.00 11.22 27 ASN C C 1
ATOM 2777 O O . ASN C 1 26 ? -18.841 19.572 48.858 1.00 11.26 27 ASN C O 1
ATOM 2782 N N . ALA C 1 27 ? -16.865 18.994 49.779 1.00 10.86 28 ALA C N 1
ATOM 2783 C CA . ALA C 1 27 ? -17.053 19.792 50.981 1.00 10.71 28 ALA C CA 1
ATOM 2784 C C . ALA C 1 27 ? -16.211 21.061 50.954 1.00 10.89 28 ALA C C 1
ATOM 2785 O O . ALA C 1 27 ? -15.275 21.196 50.160 1.00 10.65 28 ALA C O 1
ATOM 2787 N N . GLN C 1 28 ? -16.563 21.996 51.827 1.00 10.57 29 GLN C N 1
ATOM 2788 C CA . GLN C 1 28 ? -15.848 23.253 51.928 1.00 10.57 29 GLN C CA 1
ATOM 2789 C C . GLN C 1 28 ? -14.700 23.116 52.909 1.00 10.01 29 GLN C C 1
ATOM 2790 O O . GLN C 1 28 ? -13.715 23.843 52.834 1.00 9.89 29 GLN C O 1
ATOM 2796 N N . ARG C 1 29 ? -14.805 22.148 53.816 1.00 9.41 30 ARG C N 1
ATOM 2797 C CA . ARG C 1 29 ? -13.812 22.017 54.854 1.00 9.28 30 ARG C CA 1
ATOM 2798 C C . ARG C 1 29 ? -13.494 20.575 55.196 1.00 8.34 30 ARG C C 1
ATOM 2799 O O . ARG C 1 29 ? -14.387 19.749 55.221 1.00 8.51 30 ARG C O 1
ATOM 2807 N N . ILE C 1 30 ? -12.224 20.301 55.465 1.00 7.42 31 ILE C N 1
ATOM 2808 C CA . ILE C 1 30 ? -11.803 19.032 56.029 1.00 7.32 31 ILE C CA 1
ATOM 2809 C C . ILE C 1 30 ? -11.516 19.310 57.498 1.00 6.68 31 ILE C C 1
ATOM 2810 O O . ILE C 1 30 ? -10.665 20.144 57.829 1.00 6.94 31 ILE C O 1
ATOM 2815 N N . ILE C 1 31 ? -12.257 18.662 58.385 1.00 5.94 32 ILE C N 1
ATOM 2816 C CA . ILE C 1 31 ? -12.044 18.856 59.809 1.00 5.60 32 ILE C CA 1
ATOM 2817 C C . ILE C 1 31 ? -11.470 17.595 60.423 1.00 5.10 32 ILE C C 1
ATOM 2818 O O . ILE C 1 31 ? -12.115 16.562 60.418 1.00 5.29 32 ILE C O 1
ATOM 2823 N N . ILE C 1 32 ? -10.250 17.673 60.930 1.00 5.23 33 ILE C N 1
ATOM 2824 C CA . ILE C 1 32 ? -9.653 16.541 61.621 1.00 5.27 33 ILE C CA 1
ATOM 2825 C C . ILE C 1 32 ? -10.112 16.614 63.077 1.00 5.30 33 ILE C C 1
ATOM 2826 O O . ILE C 1 32 ? -9.834 17.591 63.772 1.00 4.93 33 ILE C O 1
ATOM 2831 N N . CYS C 1 33 ? -10.810 15.578 63.531 1.00 5.52 34 CYS C N 1
ATOM 2832 C CA . CYS C 1 33 ? -11.340 15.524 64.882 1.00 5.73 34 CYS C CA 1
ATOM 2833 C C . CYS C 1 33 ? -10.484 14.593 65.722 1.00 6.10 34 CYS C C 1
ATOM 2834 O O . CYS C 1 33 ? -10.637 13.381 65.652 1.00 6.28 34 CYS C O 1
ATOM 2837 N N . ASN C 1 34 ? -9.586 15.170 66.508 1.00 6.09 35 ASN C N 1
ATOM 2838 C CA . ASN C 1 34 ? -8.680 14.406 67.346 1.00 6.45 35 ASN C CA 1
ATOM 2839 C C . ASN C 1 34 ? -8.029 15.303 68.386 1.00 6.80 35 ASN C C 1
ATOM 2840 O O . ASN C 1 34 ? -7.438 16.332 68.059 1.00 6.84 35 ASN C O 1
ATOM 2845 N N . ASP C 1 35 ? -8.164 14.914 69.648 1.00 6.83 36 ASP C N 1
ATOM 2846 C CA . ASP C 1 35 ? -7.651 15.699 70.764 1.00 7.07 36 ASP C CA 1
ATOM 2847 C C . ASP C 1 35 ? -6.149 15.844 70.724 1.00 6.94 36 ASP C C 1
ATOM 2848 O O . ASP C 1 35 ? -5.621 16.914 71.017 1.00 7.26 36 ASP C O 1
ATOM 2853 N N . ASP C 1 36 ? -5.472 14.750 70.380 1.00 7.22 37 ASP C N 1
ATOM 2854 C CA . ASP C 1 36 ? -4.012 14.688 70.416 1.00 7.42 37 ASP C CA 1
ATOM 2855 C C . ASP C 1 36 ? -3.361 15.393 69.228 1.00 7.93 37 ASP C C 1
ATOM 2856 O O . ASP C 1 36 ? -2.363 16.103 69.395 1.00 7.77 37 ASP C O 1
ATOM 2861 N N . VAL C 1 37 ? -3.925 15.216 68.034 1.00 8.06 38 VAL C N 1
ATOM 2862 C CA . VAL C 1 37 ? -3.410 15.902 66.855 1.00 8.63 38 VAL C CA 1
ATOM 2863 C C . VAL C 1 37 ? -3.543 17.408 67.043 1.00 9.45 38 VAL C C 1
ATOM 2864 O O . VAL C 1 37 ? -2.654 18.177 66.665 1.00 9.61 38 VAL C O 1
ATOM 2868 N N . PHE C 1 38 ? -4.653 17.832 67.638 1.00 10.29 39 PHE C N 1
ATOM 2869 C CA . PHE C 1 38 ? -4.851 19.242 67.940 1.00 11.10 39 PHE C CA 1
ATOM 2870 C C . PHE C 1 38 ? -3.698 19.781 68.779 1.00 11.15 39 PHE C C 1
ATOM 2871 O O . PHE C 1 38 ? -3.350 20.958 68.685 1.00 12.01 39 PHE C O 1
ATOM 2879 N N . ASN C 1 39 ? -3.108 18.923 69.604 1.00 11.18 40 ASN C N 1
ATOM 2880 C CA . ASN C 1 39 ? -2.039 19.350 70.493 1.00 11.06 40 ASN C CA 1
ATOM 2881 C C . ASN C 1 39 ? -0.648 19.304 69.860 1.00 10.74 40 ASN C C 1
ATOM 2882 O O . ASN C 1 39 ? 0.331 19.689 70.491 1.00 10.72 40 ASN C O 1
ATOM 2887 N N . ASP C 1 40 ? -0.564 18.846 68.614 1.00 10.39 41 ASP C N 1
ATOM 2888 C CA . ASP C 1 40 ? 0.713 18.773 67.914 1.00 10.06 41 ASP C CA 1
ATOM 2889 C C . ASP C 1 40 ? 0.804 19.870 66.862 1.00 10.34 41 ASP C C 1
ATOM 2890 O O . ASP C 1 40 ? 0.154 19.803 65.809 1.00 10.34 41 ASP C O 1
ATOM 2895 N N . GLU C 1 41 ? 1.648 20.861 67.140 1.00 10.50 42 GLU C N 1
ATOM 2896 C CA . GLU C 1 41 ? 1.787 22.039 66.286 1.00 10.69 42 GLU C CA 1
ATOM 2897 C C . GLU C 1 41 ? 2.372 21.755 64.902 1.00 10.57 42 GLU C C 1
ATOM 2898 O O . GLU C 1 41 ? 1.916 22.318 63.910 1.00 10.87 42 GLU C O 1
ATOM 2904 N N . VAL C 1 42 ? 3.394 20.910 64.841 1.00 10.53 43 VAL C N 1
ATOM 2905 C CA . VAL C 1 42 ? 4.023 20.566 63.566 1.00 10.24 43 VAL C CA 1
ATOM 2906 C C . VAL C 1 42 ? 3.046 19.805 62.659 1.00 10.21 43 VAL C C 1
ATOM 2907 O O . VAL C 1 42 ? 2.880 20.137 61.490 1.00 9.97 43 VAL C O 1
ATOM 2911 N N . ARG C 1 43 ? 2.390 18.795 63.213 1.00 10.09 44 ARG C N 1
ATOM 2912 C CA . ARG C 1 43 ? 1.421 18.001 62.458 1.00 10.14 44 ARG C CA 1
ATOM 2913 C C . ARG C 1 43 ? 0.294 18.881 61.934 1.00 10.26 44 ARG C C 1
ATOM 2914 O O . ARG C 1 43 ? -0.144 18.756 60.798 1.00 9.88 44 ARG C O 1
ATOM 2922 N N . ARG C 1 44 ? -0.168 19.776 62.788 1.00 10.75 45 ARG C N 1
ATOM 2923 C CA . ARG C 1 44 ? -1.242 20.685 62.448 1.00 11.43 45 ARG C CA 1
ATOM 2924 C C . ARG C 1 44 ? -0.837 21.562 61.258 1.00 11.21 45 ARG C C 1
ATOM 2925 O O . ARG C 1 44 ? -1.629 21.823 60.339 1.00 10.93 45 ARG C O 1
ATOM 2933 N N . THR C 1 45 ? 0.412 22.001 61.268 1.00 10.89 46 THR C N 1
ATOM 2934 C CA . THR C 1 45 ? 0.937 22.809 60.184 1.00 11.00 46 THR C CA 1
ATOM 2935 C C . THR C 1 45 ? 1.020 21.989 58.892 1.00 10.95 46 THR C C 1
ATOM 2936 O O . THR C 1 45 ? 0.681 22.475 57.812 1.00 10.83 46 THR C O 1
ATOM 2940 N N . LEU C 1 46 ? 1.476 20.746 59.003 1.00 10.37 47 LEU C N 1
ATOM 2941 C CA . LEU C 1 46 ? 1.564 19.871 57.843 1.00 10.30 47 LEU C CA 1
ATOM 2942 C C . LEU C 1 46 ? 0.179 19.647 57.237 1.00 9.69 47 LEU C C 1
ATOM 2943 O O . LEU C 1 46 ? 0.028 19.605 56.016 1.00 9.32 47 LEU C O 1
ATOM 2948 N N . LEU C 1 47 ? -0.831 19.517 58.089 1.00 9.77 48 LEU C N 1
ATOM 2949 C CA . LEU C 1 47 ? -2.192 19.289 57.623 1.00 10.18 48 LEU C CA 1
ATOM 2950 C C . LEU C 1 47 ? -2.688 20.479 56.811 1.00 10.55 48 LEU C C 1
ATOM 2951 O O . LEU C 1 47 ? -3.173 20.320 55.698 1.00 10.65 48 LEU C O 1
ATOM 2956 N N . ARG C 1 48 ? -2.537 21.671 57.365 1.00 10.98 49 ARG C N 1
ATOM 2957 C CA . ARG C 1 48 ? -2.918 22.894 56.661 1.00 11.41 49 ARG C CA 1
ATOM 2958 C C . ARG C 1 48 ? -2.245 22.999 55.291 1.00 11.62 49 ARG C C 1
ATOM 2959 O O . ARG C 1 48 ? -2.899 23.295 54.290 1.00 11.60 49 ARG C O 1
ATOM 2967 N N . GLN C 1 49 ? -0.942 22.743 55.229 1.00 11.76 50 GLN C N 1
ATOM 2968 C CA . GLN C 1 49 ? -0.234 22.885 53.960 1.00 11.91 50 GLN C CA 1
ATOM 2969 C C . GLN C 1 49 ? -0.509 21.763 52.970 1.00 11.13 50 GLN C C 1
ATOM 2970 O O . GLN C 1 49 ? -0.191 21.890 51.790 1.00 10.94 50 GLN C O 1
ATOM 2976 N N . ALA C 1 50 ? -1.104 20.670 53.447 1.00 10.20 51 ALA C N 1
ATOM 2977 C CA . ALA C 1 50 ? -1.464 19.543 52.593 1.00 9.55 51 ALA C CA 1
ATOM 2978 C C . ALA C 1 50 ? -2.922 19.658 52.129 1.00 8.77 51 ALA C C 1
ATOM 2979 O O . ALA C 1 50 ? -3.471 18.750 51.501 1.00 8.40 51 ALA C O 1
ATOM 2981 N N . ALA C 1 51 ? -3.552 20.780 52.455 1.00 7.98 52 ALA C N 1
ATOM 2982 C CA . ALA C 1 51 ? -4.924 21.008 52.043 1.00 7.58 52 ALA C CA 1
ATOM 2983 C C . ALA C 1 51 ? -5.042 20.835 50.535 1.00 7.03 52 ALA C C 1
ATOM 2984 O O . ALA C 1 51 ? -4.239 21.382 49.779 1.00 6.80 52 ALA C O 1
ATOM 2986 N N . PRO C 1 52 ? -5.990 20.025 50.089 1.00 6.14 53 PRO C N 1
ATOM 2987 C CA . PRO C 1 52 ? -6.256 19.936 48.657 1.00 6.13 53 PRO C CA 1
ATOM 2988 C C . PRO C 1 52 ? -6.659 21.314 48.135 1.00 5.47 53 PRO C C 1
ATOM 2989 O O . PRO C 1 52 ? -7.322 22.061 48.855 1.00 5.03 53 PRO C O 1
ATOM 2993 N N . PRO C 1 53 ? -6.236 21.663 46.928 1.00 5.07 54 PRO C N 1
ATOM 2994 C CA . PRO C 1 53 ? -6.605 22.946 46.331 1.00 4.65 54 PRO C CA 1
ATOM 2995 C C . PRO C 1 53 ? -8.070 23.315 46.567 1.00 4.39 54 PRO C C 1
ATOM 2996 O O . PRO C 1 53 ? -8.970 22.507 46.338 1.00 3.79 54 PRO C O 1
ATOM 3000 N N . GLY C 1 54 ? -8.294 24.528 47.064 1.00 4.22 55 GLY C N 1
ATOM 3001 C CA . GLY C 1 54 ? -9.636 25.037 47.283 1.00 4.18 55 GLY C CA 1
ATOM 3002 C C . GLY C 1 54 ? -10.265 24.690 48.619 1.00 4.11 55 GLY C C 1
ATOM 3003 O O . GLY C 1 54 ? -11.322 25.219 48.962 1.00 3.32 55 GLY C O 1
ATOM 3004 N N . MET C 1 55 ? -9.619 23.819 49.386 1.00 4.15 56 MET C N 1
ATOM 3005 C CA . MET C 1 55 ? -10.188 23.359 50.645 1.00 4.53 56 MET C CA 1
ATOM 3006 C C . MET C 1 55 ? -9.580 24.014 51.873 1.00 4.22 56 MET C C 1
ATOM 3007 O O . MET C 1 55 ? -8.395 24.319 51.900 1.00 4.70 56 MET C O 1
ATOM 3012 N N . LYS C 1 56 ? -10.407 24.233 52.885 1.00 4.13 57 LYS C N 1
ATOM 3013 C CA . LYS C 1 56 ? -9.932 24.688 54.174 1.00 4.19 57 LYS C CA 1
ATOM 3014 C C . LYS C 1 56 ? -9.695 23.420 54.989 1.00 3.95 57 LYS C C 1
ATOM 3015 O O . LYS C 1 56 ? -10.399 22.440 54.808 1.00 3.46 57 LYS C O 1
ATOM 3021 N N . VAL C 1 57 ? -8.706 23.452 55.871 1.00 4.48 58 VAL C N 1
ATOM 3022 C CA . VAL C 1 57 ? -8.424 22.334 56.760 1.00 4.93 58 VAL C CA 1
ATOM 3023 C C . VAL C 1 57 ? -8.356 22.880 58.190 1.00 5.01 58 VAL C C 1
ATOM 3024 O O . VAL C 1 57 ? -7.669 23.868 58.458 1.00 4.90 58 VAL C O 1
ATOM 3028 N N . ASN C 1 58 ? -9.126 22.268 59.078 1.00 5.05 59 ASN C N 1
ATOM 3029 C CA . ASN C 1 58 ? -9.138 22.622 60.492 1.00 5.44 59 ASN C CA 1
ATOM 3030 C C . ASN C 1 58 ? -8.858 21.376 61.344 1.00 5.42 59 ASN C C 1
ATOM 3031 O O . ASN C 1 58 ? -9.382 20.296 61.077 1.00 5.85 59 ASN C O 1
ATOM 3036 N N . VAL C 1 59 ? -8.008 21.529 62.354 1.00 5.25 60 VAL C N 1
ATOM 3037 C CA . VAL C 1 59 ? -7.740 20.461 63.295 1.00 5.47 60 VAL C CA 1
ATOM 3038 C C . VAL C 1 59 ? -8.400 20.922 64.574 1.00 5.11 60 VAL C C 1
ATOM 3039 O O . VAL C 1 59 ? -8.176 22.059 65.009 1.00 5.93 60 VAL C O 1
ATOM 3043 N N . VAL C 1 60 ? -9.240 20.072 65.156 1.00 4.89 61 VAL C N 1
ATOM 3044 C CA . VAL C 1 60 ? -9.960 20.436 66.368 1.00 5.03 61 VAL C CA 1
ATOM 3045 C C . VAL C 1 60 ? -10.063 19.275 67.336 1.00 5.10 61 VAL C C 1
ATOM 3046 O O . VAL C 1 60 ? -9.994 18.107 66.943 1.00 4.44 61 VAL C O 1
ATOM 3050 N N . SER C 1 61 ? -10.238 19.619 68.604 1.00 4.94 62 SER C N 1
ATOM 3051 C CA . SER C 1 61 ? -10.476 18.630 69.638 1.00 5.27 62 SER C CA 1
ATOM 3052 C C . SER C 1 61 ? -11.877 18.097 69.450 1.00 5.48 62 SER C C 1
ATOM 3053 O O . SER C 1 61 ? -12.684 18.695 68.745 1.00 4.93 62 SER C O 1
ATOM 3056 N N . LEU C 1 62 ? -12.176 16.975 70.091 1.00 5.61 63 LEU C N 1
ATOM 3057 C CA . LEU C 1 62 ? -13.519 16.432 70.029 1.00 6.07 63 LEU C CA 1
ATOM 3058 C C . LEU C 1 62 ? -14.519 17.443 70.569 1.00 6.13 63 LEU C C 1
ATOM 3059 O O . LEU C 1 62 ? -15.572 17.638 69.974 1.00 6.13 63 LEU C O 1
ATOM 3064 N N . GLU C 1 63 ? -14.168 18.094 71.677 1.00 6.10 64 GLU C N 1
ATOM 3065 C CA . GLU C 1 63 ? -15.030 19.081 72.314 1.00 7.13 64 GLU C CA 1
ATOM 3066 C C . GLU C 1 63 ? -15.357 20.200 71.344 1.00 6.42 64 GLU C C 1
ATOM 3067 O O . GLU C 1 63 ? -16.509 20.604 71.206 1.00 5.97 64 GLU C O 1
ATOM 3073 N N . LYS C 1 64 ? -14.329 20.699 70.673 1.00 6.23 65 LYS C N 1
ATOM 3074 C CA . LYS C 1 64 ? -14.528 21.772 69.722 1.00 5.93 65 LYS C CA 1
ATOM 3075 C C . LYS C 1 64 ? -15.287 21.294 68.495 1.00 5.14 65 LYS C C 1
ATOM 3076 O O . LYS C 1 64 ? -16.073 22.053 67.925 1.00 4.18 65 LYS C O 1
ATOM 3082 N N . ALA C 1 65 ? -15.043 20.050 68.079 1.00 5.24 66 ALA C N 1
ATOM 3083 C CA . ALA C 1 65 ? -15.742 19.476 66.945 1.00 5.13 66 ALA C CA 1
ATOM 3084 C C . ALA C 1 65 ? -17.249 19.494 67.179 1.00 5.23 66 ALA C C 1
ATOM 3085 O O . ALA C 1 65 ? -18.019 19.915 66.319 1.00 4.65 66 ALA C O 1
ATOM 3087 N N . VAL C 1 66 ? -17.661 19.033 68.352 1.00 5.27 67 VAL C N 1
ATOM 3088 C CA . VAL C 1 66 ? -19.068 19.046 68.744 1.00 5.42 67 VAL C CA 1
ATOM 3089 C C . VAL C 1 66 ? -19.605 20.482 68.840 1.00 5.21 67 VAL C C 1
ATOM 3090 O O . VAL C 1 66 ? -20.703 20.779 68.349 1.00 5.59 67 VAL C O 1
ATOM 3094 N N . ALA C 1 67 ? -18.825 21.377 69.444 1.00 5.25 68 ALA C N 1
ATOM 3095 C CA . ALA C 1 67 ? -19.236 22.770 69.601 1.00 5.23 68 ALA C CA 1
ATOM 3096 C C . ALA C 1 67 ? -19.500 23.442 68.262 1.00 5.51 68 ALA C C 1
ATOM 3097 O O . ALA C 1 67 ? -20.550 24.055 68.063 1.00 5.22 68 ALA C O 1
ATOM 3099 N N . VAL C 1 68 ? -18.543 23.337 67.352 1.00 6.04 69 VAL C N 1
ATOM 3100 C CA . VAL C 1 68 ? -18.687 23.967 66.054 1.00 6.34 69 VAL C CA 1
ATOM 3101 C C . VAL C 1 68 ? -19.816 23.317 65.250 1.00 5.67 69 VAL C C 1
ATOM 3102 O O . VAL C 1 68 ? -20.514 23.994 64.499 1.00 5.78 69 VAL C O 1
ATOM 3106 N N . TYR C 1 69 ? -20.005 22.010 65.419 1.00 5.69 70 TYR C N 1
ATOM 3107 C CA . TYR C 1 69 ? -21.067 21.302 64.701 1.00 5.57 70 TYR C CA 1
ATOM 3108 C C . TYR C 1 69 ? -22.424 21.880 65.067 1.00 5.53 70 TYR C C 1
ATOM 3109 O O . TYR C 1 69 ? -23.294 22.023 64.206 1.00 5.33 70 TYR C O 1
ATOM 3118 N N . HIS C 1 70 ? -22.590 22.240 66.339 1.00 5.86 71 HIS C N 1
ATOM 3119 C CA . HIS C 1 70 ? -23.861 22.778 66.839 1.00 6.24 71 HIS C CA 1
ATOM 3120 C C . HIS C 1 70 ? -24.012 24.290 66.698 1.00 6.01 71 HIS C C 1
ATOM 3121 O O . HIS C 1 70 ? -25.037 24.855 67.101 1.00 6.16 71 HIS C O 1
ATOM 3128 N N . ASN C 1 71 ? -23.010 24.952 66.129 1.00 5.81 72 ASN C N 1
ATOM 3129 C CA . ASN C 1 71 ? -23.073 26.397 65.945 1.00 5.79 72 ASN C CA 1
ATOM 3130 C C . ASN C 1 71 ? -23.829 26.761 64.672 1.00 5.91 72 ASN C C 1
ATOM 3131 O O . ASN C 1 71 ? -23.394 26.437 63.570 1.00 5.67 72 ASN C O 1
ATOM 3136 N N . PRO C 1 72 ? -24.961 27.440 64.816 1.00 6.10 73 PRO C N 1
ATOM 3137 C CA . PRO C 1 72 ? -25.757 27.841 63.656 1.00 6.46 73 PRO C CA 1
ATOM 3138 C C . PRO C 1 72 ? -24.946 28.550 62.576 1.00 6.59 73 PRO C C 1
ATOM 3139 O O . PRO C 1 72 ? -25.326 28.485 61.407 1.00 6.51 73 PRO C O 1
ATOM 3143 N N . GLN C 1 73 ? -23.856 29.217 62.957 1.00 7.29 74 GLN C N 1
ATOM 3144 C CA . GLN C 1 73 ? -22.993 29.898 61.991 1.00 7.48 74 GLN C CA 1
ATOM 3145 C C . GLN C 1 73 ? -22.599 28.969 60.850 1.00 7.41 74 GLN C C 1
ATOM 3146 O O . GLN C 1 73 ? -22.509 29.389 59.700 1.00 7.17 74 GLN C O 1
ATOM 3152 N N . TYR C 1 74 ? -22.368 27.703 61.175 1.00 7.34 75 TYR C N 1
ATOM 3153 C CA . TYR C 1 74 ? -21.921 26.729 60.189 1.00 7.76 75 TYR C CA 1
ATOM 3154 C C . TYR C 1 74 ? -23.034 25.791 59.732 1.00 8.14 75 TYR C C 1
ATOM 3155 O O . TYR C 1 74 ? -22.768 24.690 59.249 1.00 7.85 75 TYR C O 1
ATOM 3164 N N . GLN C 1 75 ? -24.276 26.244 59.857 1.00 8.65 76 GLN C N 1
ATOM 3165 C CA . GLN C 1 75 ? -25.437 25.405 59.561 1.00 9.34 76 GLN C CA 1
ATOM 3166 C C . GLN C 1 75 ? -25.363 24.685 58.210 1.00 9.12 76 GLN C C 1
ATOM 3167 O O . GLN C 1 75 ? -25.564 23.473 58.140 1.00 9.18 76 GLN C O 1
ATOM 3173 N N . ASP C 1 76 ? -25.066 25.423 57.149 1.00 8.90 77 ASP C N 1
ATOM 3174 C CA . ASP C 1 76 ? -25.022 24.844 55.810 1.00 8.97 77 ASP C CA 1
ATOM 3175 C C . ASP C 1 76 ? -23.610 24.515 55.323 1.00 8.72 77 ASP C C 1
ATOM 3176 O O . ASP C 1 76 ? -23.422 24.100 54.186 1.00 8.81 77 ASP C O 1
ATOM 3181 N N . GLU C 1 77 ? -22.620 24.698 56.184 1.00 8.73 78 GLU C N 1
ATOM 3182 C CA . GLU C 1 77 ? -21.240 24.394 55.829 1.00 8.78 78 GLU C CA 1
ATOM 3183 C C . GLU C 1 77 ? -21.121 22.901 55.522 1.00 8.58 78 GLU C C 1
ATOM 3184 O O . GLU C 1 77 ? -21.624 22.086 56.287 1.00 8.72 78 GLU C O 1
ATOM 3190 N N . THR C 1 78 ? -20.474 22.543 54.410 1.00 8.49 79 THR C N 1
ATOM 3191 C CA . THR C 1 78 ? -20.299 21.133 54.058 1.00 8.39 79 THR C CA 1
ATOM 3192 C C . THR C 1 78 ? -18.955 20.648 54.591 1.00 8.48 79 THR C C 1
ATOM 3193 O O . THR C 1 78 ? -17.935 21.333 54.442 1.00 8.65 79 THR C O 1
ATOM 3197 N N . VAL C 1 79 ? -18.944 19.460 55.191 1.00 8.00 80 VAL C N 1
ATOM 3198 C CA . VAL C 1 79 ? -17.756 18.979 55.880 1.00 7.58 80 VAL C CA 1
ATOM 3199 C C . VAL C 1 79 ? -17.350 17.543 55.583 1.00 7.24 80 VAL C C 1
ATOM 3200 O O . VAL C 1 79 ? -18.194 16.651 55.468 1.00 6.92 80 VAL C O 1
ATOM 3204 N N . PHE C 1 80 ? -16.032 17.355 55.512 1.00 6.50 81 PHE C N 1
ATOM 3205 C CA . PHE C 1 80 ? -15.376 16.067 55.345 1.00 6.14 81 PHE C CA 1
ATOM 3206 C C . PHE C 1 80 ? -14.603 15.834 56.644 1.00 5.81 81 PHE C C 1
ATOM 3207 O O . PHE C 1 80 ? -13.616 16.521 56.924 1.00 4.80 81 PHE C O 1
ATOM 3215 N N . TYR C 1 81 ? -15.078 14.903 57.467 1.00 5.90 82 TYR C N 1
ATOM 3216 C CA . TYR C 1 81 ? -14.414 14.591 58.736 1.00 5.84 82 TYR C CA 1
ATOM 3217 C C . TYR C 1 81 ? -13.325 13.533 58.584 1.00 5.75 82 TYR C C 1
ATOM 3218 O O . TYR C 1 81 ? -13.510 12.541 57.890 1.00 6.71 82 TYR C O 1
ATOM 3227 N N . LEU C 1 82 ? -12.201 13.744 59.258 1.00 5.95 83 LEU C N 1
ATOM 3228 C CA . LEU C 1 82 ? -11.156 12.736 59.365 1.00 6.14 83 LEU C CA 1
ATOM 3229 C C . LEU C 1 82 ? -10.977 12.379 60.842 1.00 6.32 83 LEU C C 1
ATOM 3230 O O . LEU C 1 82 ? -10.890 13.265 61.697 1.00 5.97 83 LEU C O 1
ATOM 3235 N N . PHE C 1 83 ? -10.977 11.072 61.117 1.00 6.18 84 PHE C N 1
ATOM 3236 C CA . PHE C 1 83 ? -10.747 10.518 62.444 1.00 5.94 84 PHE C CA 1
ATOM 3237 C C . PHE C 1 83 ? -9.615 9.509 62.331 1.00 5.59 84 PHE C C 1
ATOM 3238 O O . PHE C 1 83 ? -9.379 8.958 61.246 1.00 5.82 84 PHE C O 1
ATOM 3246 N N . THR C 1 84 ? -8.956 9.216 63.444 1.00 5.90 85 THR C N 1
ATOM 3247 C CA . THR C 1 84 ? -7.916 8.189 63.458 1.00 5.51 85 THR C CA 1
ATOM 3248 C C . THR C 1 84 ? -8.419 6.866 64.017 1.00 5.38 85 THR C C 1
ATOM 3249 O O . THR C 1 84 ? -7.725 5.871 63.922 1.00 5.51 85 THR C O 1
ATOM 3253 N N . ASN C 1 85 ? -9.608 6.854 64.608 1.00 5.61 86 ASN C N 1
ATOM 3254 C CA . ASN C 1 85 ? -10.134 5.660 65.289 1.00 5.60 86 ASN C CA 1
ATOM 3255 C C . ASN C 1 85 ? -11.661 5.712 65.460 1.00 5.55 86 ASN C C 1
ATOM 3256 O O . ASN C 1 85 ? -12.266 6.780 65.350 1.00 5.41 86 ASN C O 1
ATOM 3261 N N . PRO C 1 86 ? -12.306 4.584 65.755 1.00 5.53 87 PRO C N 1
ATOM 3262 C CA . PRO C 1 86 ? -13.772 4.582 65.880 1.00 5.34 87 PRO C CA 1
ATOM 3263 C C . PRO C 1 86 ? -14.315 5.155 67.188 1.00 4.65 87 PRO C C 1
ATOM 3264 O O . PRO C 1 86 ? -15.473 5.572 67.256 1.00 4.79 87 PRO C O 1
ATOM 3268 N N . HIS C 1 87 ? -13.480 5.158 68.211 1.00 4.81 88 HIS C N 1
ATOM 3269 C CA . HIS C 1 87 ? -13.883 5.600 69.540 1.00 4.99 88 HIS C CA 1
ATOM 3270 C C . HIS C 1 87 ? -14.280 7.058 69.529 1.00 5.13 88 HIS C C 1
ATOM 3271 O O . HIS C 1 87 ? -15.252 7.442 70.166 1.00 5.10 88 HIS C O 1
ATOM 3278 N N . ASP C 1 88 ? -13.528 7.854 68.782 1.00 5.53 89 ASP C N 1
ATOM 3279 C CA . ASP C 1 88 ? -13.814 9.276 68.669 1.00 5.12 89 ASP C CA 1
ATOM 3280 C C . ASP C 1 88 ? -15.093 9.532 67.889 1.00 5.04 89 ASP C C 1
ATOM 3281 O O . ASP C 1 88 ? -15.807 10.480 68.183 1.00 4.71 89 ASP C O 1
ATOM 3286 N N . VAL C 1 89 ? -15.365 8.707 66.890 1.00 4.77 90 VAL C N 1
ATOM 3287 C CA . VAL C 1 89 ? -16.597 8.850 66.127 1.00 5.19 90 VAL C CA 1
ATOM 3288 C C . VAL C 1 89 ? -17.770 8.626 67.083 1.00 5.85 90 VAL C C 1
ATOM 3289 O O . VAL C 1 89 ? -18.681 9.443 67.162 1.00 5.48 90 VAL C O 1
ATOM 3293 N N . LEU C 1 90 ? -17.708 7.533 67.839 1.00 6.12 91 LEU C N 1
ATOM 3294 C CA . LEU C 1 90 ? -18.762 7.175 68.783 1.00 6.06 91 LEU C CA 1
ATOM 3295 C C . LEU C 1 90 ? -18.996 8.303 69.782 1.00 6.09 91 LEU C C 1
ATOM 3296 O O . LEU C 1 90 ? -20.134 8.684 70.072 1.00 6.03 91 LEU C O 1
ATOM 3301 N N . THR C 1 91 ? -17.909 8.845 70.310 1.00 5.50 92 THR C N 1
ATOM 3302 C CA . THR C 1 91 ? -18.013 9.939 71.251 1.00 6.02 92 THR C CA 1
ATOM 3303 C C . THR C 1 91 ? -18.838 11.083 70.663 1.00 5.69 92 THR C C 1
ATOM 3304 O O . THR C 1 91 ? -19.731 11.611 71.319 1.00 6.00 92 THR C O 1
ATOM 3308 N N . MET C 1 92 ? -18.574 11.437 69.412 1.00 5.39 93 MET C N 1
ATOM 3309 C CA . MET C 1 92 ? -19.256 12.571 68.810 1.00 5.58 93 MET C CA 1
ATOM 3310 C C . MET C 1 92 ? -20.705 12.248 68.447 1.00 5.73 93 MET C C 1
ATOM 3311 O O . MET C 1 92 ? -21.607 13.062 68.648 1.00 4.95 93 MET C O 1
ATOM 3316 N N . VAL C 1 93 ? -20.929 11.051 67.924 1.00 6.64 94 VAL C N 1
ATOM 3317 C CA . VAL C 1 93 ? -22.274 10.623 67.561 1.00 7.23 94 VAL C CA 1
ATOM 3318 C C . VAL C 1 93 ? -23.228 10.713 68.749 1.00 7.53 94 VAL C C 1
ATOM 3319 O O . VAL C 1 93 ? -24.365 11.153 68.616 1.00 7.48 94 VAL C O 1
ATOM 3323 N N . ARG C 1 94 ? -22.739 10.332 69.921 1.00 8.09 95 ARG C N 1
ATOM 3324 C CA . ARG C 1 94 ? -23.529 10.354 71.145 1.00 8.68 95 ARG C CA 1
ATOM 3325 C C . ARG C 1 94 ? -23.850 11.767 71.612 1.00 8.12 95 ARG C C 1
ATOM 3326 O O . ARG C 1 94 ? -24.726 11.972 72.458 1.00 8.08 95 ARG C O 1
ATOM 3334 N N . GLN C 1 95 ? -23.135 12.743 71.064 1.00 8.21 96 GLN C N 1
ATOM 3335 C CA . GLN C 1 95 ? -23.362 14.127 71.424 1.00 7.90 96 GLN C CA 1
ATOM 3336 C C . GLN C 1 95 ? -24.072 14.883 70.312 1.00 7.94 96 GLN C C 1
ATOM 3337 O O . GLN C 1 95 ? -23.922 16.097 70.197 1.00 7.60 96 GLN C O 1
ATOM 3343 N N . GLY C 1 96 ? -24.838 14.159 69.498 1.00 7.69 97 GLY C N 1
ATOM 3344 C CA . GLY C 1 96 ? -25.698 14.767 68.497 1.00 8.08 97 GLY C CA 1
ATOM 3345 C C . GLY C 1 96 ? -25.117 15.010 67.116 1.00 8.28 97 GLY C C 1
ATOM 3346 O O . GLY C 1 96 ? -25.805 15.524 66.230 1.00 8.51 97 GLY C O 1
ATOM 3347 N N . VAL C 1 97 ? -23.863 14.646 66.906 1.00 8.53 98 VAL C N 1
ATOM 3348 C CA . VAL C 1 97 ? -23.277 14.803 65.581 1.00 9.08 98 VAL C CA 1
ATOM 3349 C C . VAL C 1 97 ? -23.837 13.693 64.694 1.00 9.58 98 VAL C C 1
ATOM 3350 O O . VAL C 1 97 ? -23.578 12.515 64.924 1.00 10.00 98 VAL C O 1
ATOM 3354 N N . GLN C 1 98 ? -24.622 14.069 63.693 1.00 10.45 99 GLN C N 1
ATOM 3355 C CA . GLN C 1 98 ? -25.291 13.090 62.84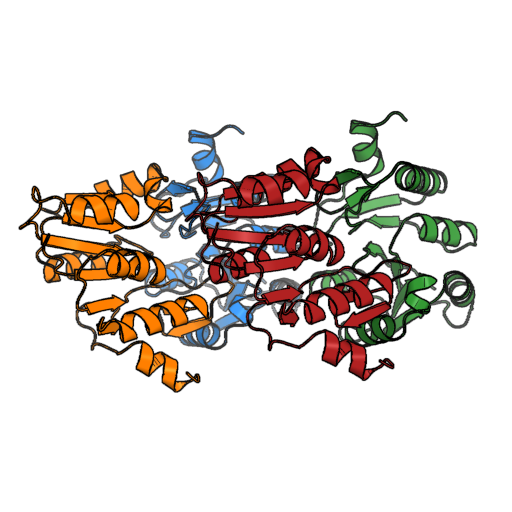7 1.00 11.47 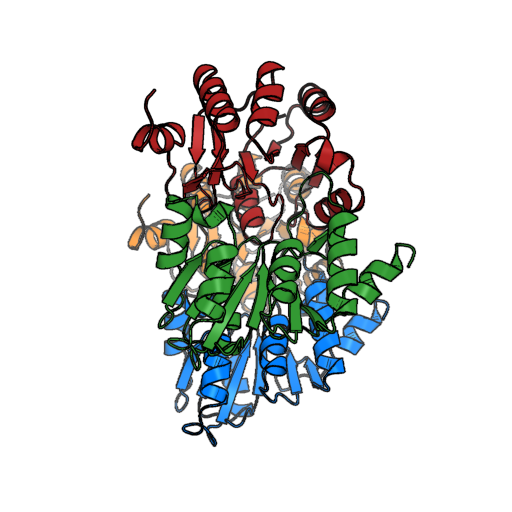99 GLN C CA 1
ATOM 3356 C C . GLN C 1 98 ? -24.399 12.555 61.744 1.00 11.25 99 GLN C C 1
ATOM 3357 O O . GLN C 1 98 ? -24.186 13.210 60.731 1.00 11.67 99 GLN C O 1
ATOM 3363 N N . ILE C 1 99 ? -23.878 11.353 61.947 1.00 11.60 100 ILE C N 1
ATOM 3364 C CA . ILE C 1 99 ? -23.053 10.710 60.941 1.00 11.72 100 ILE C CA 1
ATOM 3365 C C . ILE C 1 99 ? -23.810 9.473 60.483 1.00 11.61 100 ILE C C 1
ATOM 3366 O O . ILE C 1 99 ? -23.878 8.481 61.204 1.00 12.24 100 ILE C O 1
ATOM 3371 N N . ALA C 1 100 ? -24.404 9.560 59.298 1.00 11.66 101 ALA C N 1
ATOM 3372 C CA . ALA C 1 100 ? -25.226 8.487 58.748 1.00 11.36 101 ALA C CA 1
ATOM 3373 C C . ALA C 1 100 ? -24.375 7.322 58.296 1.00 10.69 101 ALA C C 1
ATOM 3374 O O . ALA C 1 100 ? -24.743 6.174 58.491 1.00 10.63 101 ALA C O 1
ATOM 3376 N N . THR C 1 101 ? -23.255 7.606 57.644 1.00 10.52 102 THR C N 1
ATOM 3377 C CA . THR C 1 101 ? -22.354 6.521 57.293 1.00 10.30 102 THR C CA 1
ATOM 3378 C C . THR C 1 101 ? -20.906 6.898 57.568 1.00 9.35 102 THR C C 1
ATOM 3379 O O . THR C 1 101 ? -20.505 8.059 57.438 1.00 8.98 102 THR C O 1
ATOM 3383 N N . LEU C 1 102 ? -20.128 5.886 57.927 1.00 8.19 103 LEU C N 1
ATOM 3384 C CA . LEU C 1 102 ? -18.738 6.047 58.315 1.00 7.99 103 LEU C CA 1
ATOM 3385 C C . LEU C 1 102 ? -17.871 5.208 57.387 1.00 7.53 103 LEU C C 1
ATOM 3386 O O . LEU C 1 102 ? -18.028 3.979 57.318 1.00 6.88 103 LEU C O 1
ATOM 3391 N N . ASN C 1 103 ? -16.983 5.876 56.665 1.00 6.68 104 ASN C N 1
ATOM 3392 C CA . ASN C 1 103 ? -16.018 5.206 55.817 1.00 6.78 104 ASN C CA 1
ATOM 3393 C C . ASN C 1 103 ? -14.803 4.792 56.642 1.00 6.47 104 ASN C C 1
ATOM 3394 O O . ASN C 1 103 ? -14.207 5.615 57.351 1.00 7.08 104 ASN C O 1
ATOM 3399 N N . ILE C 1 104 ? -14.454 3.512 56.573 1.00 6.26 105 ILE C N 1
ATOM 3400 C CA . ILE C 1 104 ? -13.256 3.030 57.245 1.00 6.07 105 ILE C CA 1
ATOM 3401 C C . ILE C 1 104 ? -12.172 2.863 56.190 1.00 5.72 105 ILE C C 1
ATOM 3402 O O . ILE C 1 104 ? -12.265 1.985 55.327 1.00 5.30 105 ILE C O 1
ATOM 3407 N N . GLY C 1 105 ? -11.140 3.696 56.260 1.00 5.13 106 GLY C N 1
ATOM 3408 C CA . GLY C 1 105 ? -10.119 3.709 55.231 1.00 5.11 106 GLY C CA 1
ATOM 3409 C C . GLY C 1 105 ? -8.761 3.185 55.618 1.00 5.16 106 GLY C C 1
ATOM 3410 O O . GLY C 1 105 ? -8.133 2.477 54.827 1.00 5.41 106 GLY C O 1
ATOM 3411 N N . GLY C 1 106 ? -8.296 3.524 56.819 1.00 4.98 107 GLY C N 1
ATOM 3412 C CA . GLY C 1 106 ? -6.965 3.122 57.242 1.00 5.50 107 GLY C CA 1
ATOM 3413 C C . GLY C 1 106 ? -6.730 3.110 58.739 1.00 5.41 107 GLY C C 1
ATOM 3414 O O . GLY C 1 106 ? -6.832 4.138 59.401 1.00 6.26 107 GLY C O 1
ATOM 3415 N N . MET C 1 107 ? -6.437 1.928 59.274 1.00 6.27 108 MET C N 1
ATOM 3416 C CA . MET C 1 107 ? -6.100 1.787 60.683 1.00 6.57 108 MET C CA 1
ATOM 3417 C C . MET C 1 107 ? -4.856 0.926 60.711 1.00 7.33 108 MET C C 1
ATOM 3418 O O . MET C 1 107 ? -4.914 -0.284 60.474 1.00 6.46 108 MET C O 1
ATOM 3423 N N . ALA C 1 108 ? -3.729 1.583 60.966 1.00 8.18 109 ALA C N 1
ATOM 3424 C CA . ALA C 1 108 ? -2.417 0.964 60.887 1.00 9.49 109 ALA C CA 1
ATOM 3425 C C . ALA C 1 108 ? -2.203 -0.124 61.909 1.00 10.47 109 ALA C C 1
ATOM 3426 O O . ALA C 1 108 ? -2.713 -0.067 63.019 1.00 10.28 109 ALA C O 1
ATOM 3428 N N . TRP C 1 109 ? -1.425 -1.115 61.521 1.00 11.99 110 TRP C N 1
ATOM 3429 C CA . TRP C 1 109 ? -1.073 -2.174 62.435 1.00 13.23 110 TRP C CA 1
ATOM 3430 C C . TRP C 1 109 ? -0.050 -1.626 63.397 1.00 14.88 110 TRP C C 1
ATOM 3431 O O . TRP C 1 109 ? 0.934 -1.017 62.993 1.00 15.70 110 TRP C O 1
ATOM 3442 N N . ARG C 1 110 ? -0.301 -1.808 64.679 1.00 17.00 111 ARG C N 1
ATOM 3443 C CA . ARG C 1 110 ? 0.687 -1.481 65.686 1.00 18.51 111 ARG C CA 1
ATOM 3444 C C . ARG C 1 110 ? 0.414 -2.417 66.851 1.00 19.22 111 ARG C C 1
ATOM 3445 O O . ARG C 1 110 ? -0.742 -2.606 67.224 1.00 20.06 111 ARG C O 1
ATOM 3453 N N . PRO C 1 111 ? 1.480 -2.988 67.414 1.00 19.80 112 PRO C N 1
ATOM 3454 C CA . PRO C 1 111 ? 1.413 -4.004 68.469 1.00 20.18 112 PRO C CA 1
ATOM 3455 C C . PRO C 1 111 ? 0.240 -3.908 69.434 1.00 20.45 112 PRO C C 1
ATOM 3456 O O . PRO C 1 111 ? 0.037 -2.873 70.074 1.00 20.55 112 PRO C O 1
ATOM 3460 N N . GLY C 1 112 ? -0.509 -5.004 69.527 1.00 20.26 113 GLY C N 1
ATOM 3461 C CA . GLY C 1 112 ? -1.700 -5.069 70.349 1.00 20.50 113 GLY C CA 1
ATOM 3462 C C . GLY C 1 112 ? -2.928 -5.157 69.464 1.00 20.57 113 GLY C C 1
ATOM 3463 O O . GLY C 1 112 ? -4.019 -5.463 69.936 1.00 20.10 113 GLY C O 1
ATOM 3464 N N . LYS C 1 113 ? -2.730 -4.892 68.172 1.00 20.90 114 LYS C N 1
ATOM 3465 C CA . LYS C 1 113 ? -3.788 -4.982 67.174 1.00 21.17 114 LYS C CA 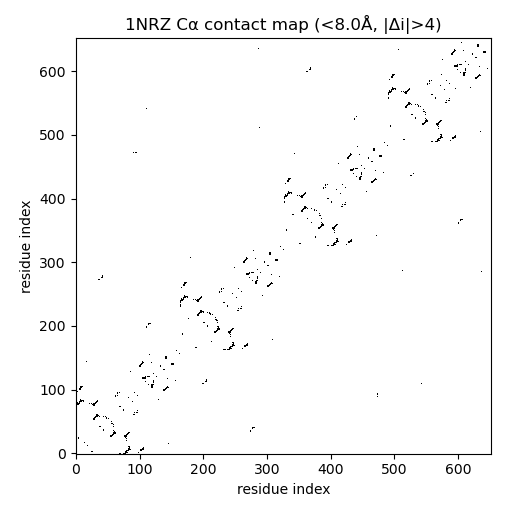1
ATOM 3466 C C . LYS C 1 113 ? -3.560 -6.218 66.324 1.00 21.06 114 LYS C C 1
ATOM 3467 O O . LYS C 1 113 ? -2.443 -6.734 66.266 1.00 21.09 114 LYS C O 1
ATOM 3473 N N . LYS C 1 114 ? -4.617 -6.692 65.669 1.00 21.05 115 LYS C N 1
ATOM 3474 C CA . LYS C 1 114 ? -4.510 -7.799 64.720 1.00 20.83 115 LYS C CA 1
ATOM 3475 C C . LYS C 1 114 ? -5.070 -7.344 63.364 1.00 20.65 115 LYS C C 1
ATOM 3476 O O . LYS C 1 114 ? -6.096 -6.660 63.290 1.00 20.74 115 LYS C O 1
ATOM 3482 N N . GLN C 1 115 ? -4.381 -7.702 62.287 1.00 20.05 116 GLN C N 1
ATOM 3483 C CA . GLN C 1 115 ? -4.796 -7.287 60.956 1.00 19.43 116 GLN C CA 1
ATOM 3484 C C . GLN C 1 115 ? -6.101 -7.964 60.519 1.00 18.62 116 GLN C C 1
ATOM 3485 O O . GLN C 1 115 ? -6.272 -9.162 60.724 1.00 18.71 116 GLN C O 1
ATOM 3491 N N . LEU C 1 116 ? -7.024 -7.170 59.964 1.00 17.37 117 LEU C N 1
ATOM 3492 C CA . LEU C 1 116 ? -8.322 -7.648 59.463 1.00 16.71 117 LEU C CA 1
ATOM 3493 C C . LEU C 1 116 ? -8.310 -7.652 57.931 1.00 16.35 117 LEU C C 1
ATOM 3494 O O . LEU C 1 116 ? -8.687 -8.643 57.289 1.00 16.52 117 LEU C O 1
ATOM 3499 N N . THR C 1 117 ? -7.894 -6.526 57.352 1.00 15.46 118 THR C N 1
ATOM 3500 C CA . THR C 1 117 ? -7.677 -6.410 55.915 1.00 14.81 118 THR C CA 1
ATOM 3501 C C . THR C 1 117 ? -6.316 -5.769 55.734 1.00 14.49 118 THR C C 1
ATOM 3502 O O . THR C 1 117 ? -5.648 -5.449 56.709 1.00 14.65 118 THR C O 1
ATOM 3506 N N . LYS C 1 118 ? -5.918 -5.564 54.483 1.00 14.24 119 LYS C N 1
ATOM 3507 C CA . LYS C 1 118 ? -4.621 -4.980 54.171 1.00 13.87 119 LYS C CA 1
ATOM 3508 C C . LYS C 1 118 ? -4.432 -3.612 54.815 1.00 12.92 119 LYS C C 1
ATOM 3509 O O . LYS C 1 118 ? -3.322 -3.256 55.215 1.00 13.99 119 LYS C O 1
ATOM 3515 N N . ALA C 1 119 ? -5.506 -2.846 54.936 1.00 11.20 120 ALA C N 1
ATOM 3516 C CA . ALA C 1 119 ? -5.367 -1.477 55.418 1.00 9.85 120 ALA C CA 1
ATOM 3517 C C . ALA C 1 119 ? -5.985 -1.209 56.783 1.00 9.27 120 ALA C C 1
ATOM 3518 O O . ALA C 1 119 ? -5.892 -0.089 57.278 1.00 8.45 120 ALA C O 1
ATOM 3520 N N . VAL C 1 120 ? -6.619 -2.217 57.371 1.00 8.38 121 VAL C N 1
ATOM 3521 C CA . VAL C 1 120 ? -7.303 -2.048 58.648 1.00 8.40 121 VAL C CA 1
ATOM 3522 C C . VAL C 1 120 ? -6.957 -3.132 59.676 1.00 8.59 121 VAL C C 1
ATOM 3523 O O . VAL C 1 120 ? -7.254 -4.314 59.478 1.00 8.97 121 VAL C O 1
ATOM 3527 N N . SER C 1 121 ? -6.332 -2.719 60.774 1.00 8.36 122 SER C N 1
ATOM 3528 C CA . SER C 1 121 ? -5.999 -3.628 61.862 1.00 8.33 122 SER C CA 1
ATOM 3529 C C . SER C 1 121 ? -6.800 -3.214 63.084 1.00 8.20 122 SER C C 1
ATOM 3530 O O . SER C 1 121 ? -7.020 -2.032 63.316 1.00 8.38 122 SER C O 1
ATOM 3533 N N . LEU C 1 122 ? -7.234 -4.191 63.871 1.00 7.93 123 LEU C N 1
ATOM 3534 C CA . LEU C 1 122 ? -8.099 -3.897 64.999 1.00 7.63 123 LEU C CA 1
ATOM 3535 C C . LEU C 1 122 ? -7.802 -4.712 66.216 1.00 7.37 123 LEU C C 1
ATOM 3536 O O . LEU C 1 122 ? -7.315 -5.839 66.121 1.00 7.50 123 LEU C O 1
ATOM 3541 N N . ASP C 1 123 ? -8.159 -4.156 67.368 1.00 6.47 124 ASP C N 1
ATOM 3542 C CA . ASP C 1 123 ? -8.150 -4.927 68.600 1.00 6.26 124 ASP C CA 1
ATOM 3543 C C . ASP C 1 123 ? -9.620 -5.092 69.014 1.00 5.47 124 ASP C C 1
ATOM 3544 O O . ASP C 1 123 ? -10.534 -4.579 68.347 1.00 4.47 124 ASP C O 1
ATOM 3549 N N . PRO C 1 124 ? -9.864 -5.873 70.050 1.00 5.12 125 PRO C N 1
ATOM 3550 C CA . PRO C 1 124 ? -11.229 -6.085 70.540 1.00 5.33 125 PRO C CA 1
ATOM 3551 C C . PRO C 1 124 ? -11.969 -4.810 70.920 1.00 5.64 125 PRO C C 1
ATOM 3552 O O . PRO C 1 124 ? -13.195 -4.764 70.768 1.00 5.27 125 PRO C O 1
ATOM 3556 N N . GLN C 1 125 ? -11.242 -3.814 71.423 1.00 5.39 126 GLN C N 1
ATOM 3557 C CA . GLN C 1 125 ? -11.831 -2.543 71.796 1.00 5.57 126 GLN C CA 1
ATOM 3558 C C . GLN C 1 125 ? -12.354 -1.866 70.543 1.00 5.36 126 GLN C C 1
ATOM 3559 O O . GLN C 1 125 ? -13.451 -1.296 70.536 1.00 5.23 126 GLN C O 1
ATOM 3565 N N . ASP C 1 126 ? -11.547 -1.917 69.483 1.00 5.08 127 ASP C N 1
ATOM 3566 C CA . ASP C 1 126 ? -11.926 -1.312 68.214 1.00 5.33 127 ASP C CA 1
ATOM 3567 C C . ASP C 1 126 ? -13.164 -1.998 67.703 1.00 5.37 127 ASP C C 1
ATOM 3568 O O . ASP C 1 126 ? -14.101 -1.351 67.238 1.00 5.69 127 ASP C O 1
ATOM 3573 N N . ILE C 1 127 ? -13.166 -3.320 67.783 1.00 5.56 128 ILE C N 1
ATOM 3574 C CA . ILE C 1 127 ? -14.295 -4.072 67.273 1.00 5.98 128 ILE C CA 1
ATOM 3575 C C . ILE C 1 127 ? -15.561 -3.652 67.999 1.00 6.40 128 ILE C C 1
ATOM 3576 O O . ILE C 1 127 ? -16.598 -3.417 67.379 1.00 6.73 128 ILE C O 1
ATOM 3581 N N . GLN C 1 128 ? -15.454 -3.511 69.308 1.00 6.52 129 GLN C N 1
ATOM 3582 C CA . GLN C 1 128 ? -16.594 -3.144 70.137 1.00 7.57 129 GLN C CA 1
ATOM 3583 C C . GLN C 1 128 ? -17.183 -1.792 69.730 1.00 7.00 129 GLN C C 1
ATOM 3584 O O . GLN C 1 128 ? -18.406 -1.632 69.625 1.00 6.86 129 GLN C O 1
ATOM 3590 N N . ALA C 1 129 ? -16.311 -0.817 69.517 1.00 6.77 130 ALA C N 1
ATOM 3591 C CA . ALA C 1 129 ? -16.740 0.515 69.114 1.00 6.54 130 ALA C CA 1
ATOM 3592 C C . ALA C 1 129 ? -17.515 0.456 67.794 1.00 6.59 130 ALA C C 1
ATOM 3593 O O . ALA C 1 129 ? -18.514 1.138 67.622 1.00 6.84 130 ALA C O 1
ATOM 3595 N N . PHE C 1 130 ? -17.057 -0.366 66.858 1.00 6.48 131 PHE C N 1
ATOM 3596 C CA . PHE C 1 130 ? -17.777 -0.512 65.602 1.00 6.06 131 PHE C CA 1
ATOM 3597 C C . PHE C 1 130 ? -19.159 -1.115 65.821 1.00 6.27 131 PHE C C 1
ATOM 3598 O O . PHE C 1 130 ? -20.118 -0.694 65.187 1.00 6.67 131 PHE C O 1
ATOM 3606 N N . ARG C 1 131 ? -19.272 -2.077 66.732 1.00 6.49 132 ARG C N 1
ATOM 3607 C CA . ARG C 1 131 ? -20.567 -2.676 67.024 1.00 6.92 132 ARG C CA 1
ATOM 3608 C C . ARG C 1 131 ? -21.497 -1.641 67.645 1.00 7.02 132 ARG C C 1
ATOM 3609 O O . ARG C 1 131 ? -22.689 -1.611 67.348 1.00 6.73 132 ARG C O 1
ATOM 3617 N N . GLU C 1 132 ? -20.958 -0.793 68.518 1.00 6.96 133 GLU C N 1
ATOM 3618 C CA . GLU C 1 132 ? -21.770 0.241 69.146 1.00 6.78 133 GLU C CA 1
ATOM 3619 C C . GLU C 1 132 ? -22.211 1.285 68.123 1.00 6.77 133 GLU C C 1
ATOM 3620 O O . GLU C 1 132 ? -23.328 1.793 68.196 1.00 7.19 133 GLU C O 1
ATOM 3626 N N . LEU C 1 133 ? -21.347 1.608 67.167 1.00 6.83 134 LEU C N 1
ATOM 3627 C CA . LEU C 1 133 ? -21.712 2.559 66.123 1.00 7.12 134 LEU C CA 1
ATOM 3628 C C . LEU C 1 133 ? -22.872 1.994 65.297 1.00 7.14 134 LEU C C 1
ATOM 3629 O O . LEU C 1 133 ? -23.825 2.704 64.982 1.00 7.76 134 LEU C O 1
ATOM 3634 N N . ASP C 1 134 ? -22.799 0.706 64.988 1.00 7.95 135 ASP C N 1
ATOM 3635 C CA . ASP C 1 134 ? -23.844 0.023 64.237 1.00 8.30 135 ASP C CA 1
ATOM 3636 C C . ASP C 1 134 ? -25.161 0.030 65.014 1.00 8.63 135 ASP C C 1
ATOM 3637 O O . ASP C 1 134 ? -26.216 0.282 64.435 1.00 8.36 135 ASP C O 1
ATOM 3642 N N . LYS C 1 135 ? -25.103 -0.234 66.322 1.00 8.74 136 LYS C N 1
ATOM 3643 C CA . LYS C 1 135 ? -26.303 -0.201 67.165 1.00 9.33 136 LYS C CA 1
ATOM 3644 C C . LYS C 1 135 ? -26.998 1.164 67.091 1.00 8.95 136 LYS C C 1
ATOM 3645 O O . LYS C 1 135 ? -28.211 1.254 67.271 1.00 8.73 136 LYS C O 1
ATOM 3651 N N . LEU C 1 136 ? -26.230 2.224 66.844 1.00 8.40 137 LEU C N 1
ATOM 3652 C CA . LEU C 1 136 ? -26.787 3.572 66.775 1.00 8.44 137 LEU C CA 1
ATOM 3653 C C . LEU C 1 136 ? -27.265 3.969 65.377 1.00 8.53 137 LEU C C 1
ATOM 3654 O O . LEU C 1 136 ? -27.696 5.111 65.161 1.00 8.08 137 LEU C O 1
ATOM 3659 N N . GLY C 1 137 ? -27.189 3.026 64.444 1.00 8.58 138 GLY C N 1
ATOM 3660 C CA . GLY C 1 137 ? -27.656 3.229 63.082 1.00 8.74 138 GLY C CA 1
ATOM 3661 C C . GLY C 1 137 ? -26.621 3.793 62.124 1.00 9.07 138 GLY C C 1
ATOM 3662 O O . GLY C 1 137 ? -26.962 4.192 61.013 1.00 8.43 138 GLY C O 1
ATOM 3663 N N . VAL C 1 138 ? -25.357 3.835 62.539 1.00 8.91 139 VAL C N 1
ATOM 3664 C CA . VAL C 1 138 ? -24.321 4.351 61.660 1.00 9.58 139 VAL C CA 1
ATOM 3665 C C . VAL C 1 138 ? -23.928 3.246 60.696 1.00 10.05 139 VAL C C 1
ATOM 3666 O O . VAL C 1 138 ? -23.595 2.142 61.117 1.00 9.83 139 VAL C O 1
ATOM 3670 N N . LYS C 1 139 ? -24.005 3.533 59.402 1.00 10.79 140 LYS C N 1
ATOM 3671 C CA . LYS C 1 139 ? -23.651 2.537 58.403 1.00 11.77 140 LYS C CA 1
ATOM 3672 C C . LYS C 1 139 ? -22.143 2.538 58.256 1.00 11.95 140 LYS C C 1
ATOM 3673 O O . LYS C 1 139 ? -21.522 3.604 58.157 1.00 12.67 140 LYS C O 1
ATOM 3679 N N . LEU C 1 140 ? -21.557 1.346 58.262 1.00 11.89 141 LEU C N 1
ATOM 3680 C CA . LEU C 1 140 ? -20.107 1.193 58.223 1.00 11.89 141 LEU C CA 1
ATOM 3681 C C . LEU C 1 140 ? -19.640 0.712 56.860 1.00 12.09 141 LEU C C 1
ATOM 3682 O O . LEU C 1 140 ? -19.974 -0.389 56.430 1.00 12.23 141 LEU C O 1
ATOM 3687 N N . ASP C 1 141 ? -18.861 1.552 56.195 1.00 11.63 142 ASP C N 1
ATOM 3688 C CA . ASP C 1 141 ? -18.377 1.281 54.857 1.00 12.02 142 ASP C CA 1
ATOM 3689 C C . ASP C 1 141 ? -16.853 1.115 54.863 1.00 11.54 142 ASP C C 1
ATOM 3690 O O . ASP C 1 141 ? -16.126 2.022 55.242 1.00 11.62 142 ASP C O 1
ATOM 3695 N N . LEU C 1 142 ? -16.368 -0.054 54.469 1.00 11.13 143 LEU C N 1
ATOM 3696 C CA . LEU C 1 142 ? -14.926 -0.271 54.423 1.00 11.05 143 LEU C CA 1
ATOM 3697 C C . LEU C 1 142 ? -14.380 -0.143 52.994 1.00 9.93 143 LEU C C 1
ATOM 3698 O O . LEU C 1 142 ? -14.630 -0.995 52.142 1.00 9.44 143 LEU C O 1
ATOM 3703 N N . ARG C 1 143 ? -13.673 0.951 52.727 1.00 9.52 144 ARG C N 1
ATOM 3704 C CA . ARG C 1 143 ? -12.978 1.127 51.443 1.00 9.18 144 ARG C CA 1
ATOM 3705 C C . ARG C 1 143 ? -11.785 2.067 51.526 1.00 8.39 144 ARG C C 1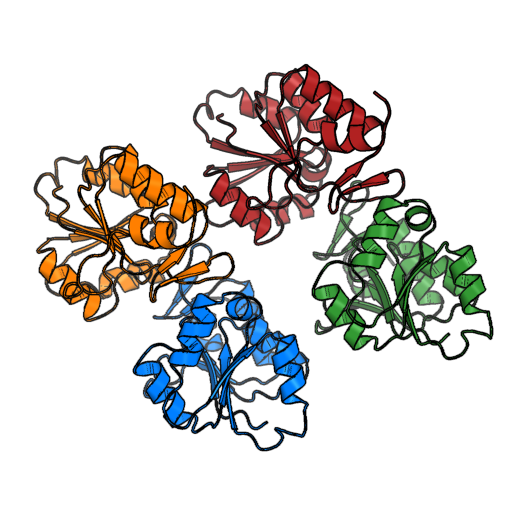
ATOM 3706 O O . ARG C 1 143 ? -11.851 3.175 52.095 1.00 6.84 144 ARG C O 1
ATOM 3714 N N . VAL C 1 144 ? -10.686 1.603 50.945 1.00 7.02 145 VAL C N 1
ATOM 3715 C CA . VAL C 1 144 ? -9.446 2.351 50.950 1.00 6.92 145 VAL C CA 1
ATOM 3716 C C . VAL C 1 144 ? -9.549 3.523 50.000 1.00 7.26 145 VAL C C 1
ATOM 3717 O O . VAL C 1 144 ? -9.266 4.663 50.383 1.00 7.31 145 VAL C O 1
ATOM 3721 N N . VAL C 1 145 ? -9.999 3.242 48.782 1.00 7.56 146 VAL C N 1
ATOM 3722 C CA . VAL C 1 145 ? -10.148 4.264 47.750 1.00 8.08 146 VAL C CA 1
ATOM 3723 C C . VAL C 1 145 ? -11.633 4.366 47.382 1.00 7.93 146 VAL C C 1
ATOM 3724 O O . VAL C 1 145 ? -12.376 3.383 47.428 1.00 7.90 146 VAL C O 1
ATOM 3728 N N . ALA C 1 146 ? -12.064 5.572 47.040 1.00 7.83 147 ALA C N 1
ATOM 3729 C CA . ALA C 1 146 ? -13.481 5.850 46.839 1.00 7.20 147 ALA C CA 1
ATOM 3730 C C . ALA C 1 146 ? -14.180 4.914 45.867 1.00 6.67 147 ALA C C 1
ATOM 3731 O O . ALA C 1 146 ? -15.346 4.564 46.100 1.00 6.70 147 ALA C O 1
ATOM 3733 N N . SER C 1 147 ? -13.470 4.482 44.820 1.00 5.73 148 SER C N 1
ATOM 3734 C CA . SER C 1 147 ? -14.050 3.653 43.761 1.00 5.65 148 SER C CA 1
ATOM 3735 C C . SER C 1 147 ? -14.147 2.172 44.134 1.00 5.05 148 SER C C 1
ATOM 3736 O O . SER C 1 147 ? -14.806 1.401 43.436 1.00 4.69 148 SER C O 1
ATOM 3739 N N . ASP C 1 148 ? -13.506 1.777 45.231 1.00 4.71 149 ASP C N 1
ATOM 3740 C CA . ASP C 1 148 ? -13.551 0.379 45.669 1.00 4.79 149 ASP C CA 1
ATOM 3741 C C . ASP C 1 148 ? -14.952 -0.058 46.077 1.00 5.15 149 ASP C C 1
ATOM 3742 O O . ASP C 1 148 ? -15.713 0.733 46.658 1.00 4.66 149 ASP C O 1
ATOM 3747 N N . PRO C 1 149 ? -15.270 -1.330 45.849 1.00 5.51 150 PRO C N 1
ATOM 3748 C CA . PRO C 1 149 ? -16.553 -1.881 46.287 1.00 6.03 150 PRO C CA 1
ATOM 3749 C C . PRO C 1 149 ? -16.565 -1.810 47.797 1.00 6.65 150 PRO C C 1
ATOM 3750 O O . PRO C 1 149 ? -15.517 -2.080 48.386 1.00 6.29 150 PRO C O 1
ATOM 3754 N N . SER C 1 150 ? -17.682 -1.438 48.409 1.00 7.20 151 SER C N 1
ATOM 3755 C CA . SER C 1 150 ? -17.733 -1.389 49.860 1.00 8.91 151 SER C CA 1
ATOM 3756 C C . SER C 1 150 ? -17.776 -2.794 50.421 1.00 9.51 151 SER C C 1
ATOM 3757 O O . SER C 1 150 ? -18.282 -3.735 49.792 1.00 10.09 151 SER C O 1
ATOM 3760 N N . VAL C 1 151 ? -17.237 -2.923 51.618 1.00 10.89 152 VAL C N 1
ATOM 3761 C CA . VAL C 1 151 ? -17.229 -4.177 52.335 1.00 11.67 152 VAL C CA 1
ATOM 3762 C C . VAL C 1 151 ? -17.833 -3.881 53.679 1.00 11.70 152 VAL C C 1
ATOM 3763 O O . VAL C 1 151 ? -17.557 -2.839 54.264 1.00 11.44 152 VAL C O 1
ATOM 3767 N N . ASN C 1 152 ? -18.670 -4.781 54.174 1.00 12.38 153 ASN C N 1
ATOM 3768 C CA . ASN C 1 152 ? -19.208 -4.593 55.505 1.00 12.52 153 ASN C CA 1
ATOM 3769 C C . ASN C 1 152 ? -18.215 -5.130 56.531 1.00 11.81 153 ASN C C 1
ATOM 3770 O O . ASN C 1 152 ? -17.927 -6.324 56.564 1.00 11.95 153 ASN C O 1
ATOM 3775 N N . ILE C 1 153 ? -17.686 -4.228 57.348 1.00 11.42 154 ILE C N 1
ATOM 3776 C CA . ILE C 1 153 ? -16.666 -4.558 58.331 1.00 10.71 154 ILE C CA 1
ATOM 3777 C C . ILE C 1 153 ? -17.139 -5.538 59.403 1.00 10.16 154 ILE C C 1
ATOM 3778 O O . ILE C 1 153 ? -16.365 -6.370 59.864 1.00 9.17 154 ILE C O 1
ATOM 3783 N N . LEU C 1 154 ? -18.397 -5.426 59.809 1.00 10.15 155 LEU C N 1
ATOM 3784 C CA . LEU C 1 154 ? -18.930 -6.317 60.837 1.00 10.56 155 LEU C CA 1
ATOM 3785 C C . LEU C 1 154 ? -19.041 -7.763 60.332 1.00 10.44 155 LEU C C 1
ATOM 3786 O O . LEU C 1 154 ? -18.743 -8.717 61.055 1.00 9.34 155 LEU C O 1
ATOM 3791 N N . ASP C 1 155 ? -19.452 -7.909 59.079 1.00 10.52 156 ASP C N 1
ATOM 3792 C CA . ASP C 1 155 ? -19.516 -9.204 58.433 1.00 11.14 156 ASP C CA 1
ATOM 3793 C C . ASP C 1 155 ? -18.111 -9.792 58.384 1.00 10.82 156 ASP C C 1
ATOM 3794 O O . ASP C 1 155 ? -17.895 -10.962 58.712 1.00 11.00 156 ASP C O 1
ATOM 3799 N N . LYS C 1 156 ? -17.163 -8.951 57.990 1.00 10.94 157 LYS C N 1
ATOM 3800 C CA . LYS C 1 156 ? -15.759 -9.314 57.900 1.00 10.54 157 LYS C CA 1
ATOM 3801 C C . LYS C 1 156 ? -15.207 -9.709 59.269 1.00 10.04 157 LYS C C 1
ATOM 3802 O O . LYS C 1 156 ? -14.496 -10.697 59.400 1.00 9.50 157 LYS C O 1
ATOM 3808 N N . ILE C 1 157 ? -15.524 -8.927 60.294 1.00 9.48 158 ILE C N 1
ATOM 3809 C CA . ILE C 1 157 ? -15.095 -9.269 61.646 1.00 9.30 158 ILE C CA 1
ATOM 3810 C C . ILE C 1 157 ? -15.700 -10.597 62.117 1.00 8.88 158 ILE C C 1
ATOM 3811 O O . ILE C 1 157 ? -15.013 -11.405 62.738 1.00 8.64 158 ILE C O 1
ATOM 3816 N N . ASN C 1 158 ? -16.982 -10.816 61.818 1.00 8.49 159 ASN C N 1
ATOM 3817 C CA . ASN C 1 158 ? -17.704 -12.007 62.276 1.00 8.61 159 ASN C CA 1
ATOM 3818 C C . ASN C 1 158 ? -17.213 -13.304 61.628 1.00 8.25 159 ASN C C 1
ATOM 3819 O O . ASN C 1 158 ? -17.542 -14.399 62.068 1.00 8.12 159 ASN C O 1
ATOM 3824 N N . GLU C 1 159 ? -16.421 -13.156 60.579 1.00 8.34 160 GLU C N 1
ATOM 3825 C CA . GLU C 1 159 ? -15.776 -14.277 59.911 1.00 8.78 160 GLU C CA 1
ATOM 3826 C C . GLU C 1 159 ? -14.863 -15.014 60.914 1.00 8.21 160 GLU C C 1
ATOM 3827 O O . GLU C 1 159 ? -14.707 -16.230 60.851 1.00 8.41 160 GLU C O 1
ATOM 3833 N N . THR C 1 160 ? -14.295 -14.286 61.875 1.00 7.74 161 THR C N 1
ATOM 3834 C CA . THR C 1 160 ? -13.303 -14.871 62.783 1.00 7.30 161 THR C CA 1
ATOM 3835 C C . THR C 1 160 ? -13.443 -14.567 64.280 1.00 7.61 161 THR C C 1
ATOM 3836 O O . THR C 1 160 ? -12.565 -14.920 65.070 1.00 6.99 161 THR C O 1
ATOM 3840 N N . ALA C 1 161 ? -14.515 -13.895 64.675 1.00 7.60 162 ALA C N 1
ATOM 3841 C CA . ALA C 1 161 ? -14.748 -13.636 66.089 1.00 8.15 162 ALA C CA 1
ATOM 3842 C C . ALA C 1 161 ? -16.205 -13.942 66.418 1.00 8.58 162 ALA C C 1
ATOM 3843 O O . ALA C 1 161 ? -17.052 -13.918 65.533 1.00 8.61 162 ALA C O 1
ATOM 3845 N N . PHE C 1 162 ? -16.495 -14.269 67.675 1.00 9.28 163 PHE C N 1
ATOM 3846 C CA . PHE C 1 162 ? -17.879 -14.517 68.071 1.00 9.88 163 PHE C CA 1
ATOM 3847 C C . PHE C 1 162 ? -18.673 -13.209 67.975 1.00 11.73 163 PHE C C 1
ATOM 3848 O O . PHE C 1 162 ? -18.099 -12.128 68.010 1.00 11.52 163 PHE C O 1
ATOM 3856 N N . CYS C 1 163 ? -19.995 -13.330 67.881 1.00 13.95 164 CYS C N 1
ATOM 3857 C CA . CYS C 1 163 ? -20.909 -12.183 67.831 1.00 15.60 164 CYS C CA 1
ATOM 3858 C C . CYS C 1 163 ? -21.291 -11.900 66.385 1.00 15.67 164 CYS C C 1
ATOM 3859 O O . CYS C 1 163 ? -21.534 -12.829 65.606 1.00 16.38 164 CYS C O 1
ATOM 3862 N N . MET D 1 1 ? 27.728 -11.401 57.727 1.00 7.87 2 MET D N 1
ATOM 3863 C CA . MET D 1 1 ? 26.724 -10.559 57.010 1.00 8.25 2 MET D CA 1
ATOM 3864 C C . MET D 1 1 ? 27.227 -9.153 56.735 1.00 8.34 2 MET D C 1
ATOM 3865 O O . MET D 1 1 ? 27.774 -8.500 57.624 1.00 8.46 2 MET D O 1
ATOM 3870 N N . GLN D 1 2 ? 27.059 -8.716 55.488 1.00 8.58 3 GLN D N 1
ATOM 3871 C CA . GLN D 1 2 ? 27.330 -7.344 55.076 1.00 8.87 3 GLN D CA 1
ATOM 3872 C C . GLN D 1 2 ? 26.006 -6.561 55.041 1.00 8.64 3 GLN D C 1
ATOM 3873 O O . GLN D 1 2 ? 25.127 -6.864 54.240 1.00 8.68 3 GLN D O 1
ATOM 3879 N N . ILE D 1 3 ? 25.863 -5.562 55.909 1.00 8.24 4 ILE D N 1
ATOM 3880 C CA . ILE D 1 3 ? 24.649 -4.758 55.955 1.00 8.16 4 ILE D CA 1
ATOM 3881 C C . ILE D 1 3 ? 24.816 -3.600 54.981 1.00 7.77 4 ILE D C 1
ATOM 3882 O O . ILE D 1 3 ? 25.622 -2.691 55.209 1.00 7.50 4 ILE D O 1
ATOM 3887 N N . THR D 1 4 ? 24.070 -3.634 53.887 1.00 7.26 5 THR D N 1
ATOM 3888 C CA . THR D 1 4 ? 24.225 -2.595 52.871 1.00 7.02 5 THR D CA 1
ATOM 3889 C C . THR D 1 4 ? 23.227 -1.468 53.044 1.00 6.90 5 THR D C 1
ATOM 3890 O O . THR D 1 4 ? 23.390 -0.401 52.452 1.00 6.37 5 THR D O 1
ATOM 3894 N N . LEU D 1 5 ? 22.188 -1.712 53.836 1.00 6.72 6 LEU D N 1
ATOM 3895 C CA . LEU D 1 5 ? 21.152 -0.720 54.104 1.00 6.96 6 LEU D CA 1
ATOM 3896 C C . LEU D 1 5 ? 20.459 -1.116 55.397 1.00 6.85 6 LEU D C 1
ATOM 3897 O O . LEU D 1 5 ? 20.140 -2.294 55.601 1.00 7.02 6 LEU D O 1
ATOM 3902 N N . ALA D 1 6 ? 20.237 -0.129 56.259 1.00 6.66 7 ALA D N 1
ATOM 3903 C CA . ALA D 1 6 ? 19.507 -0.315 57.505 1.00 6.91 7 ALA D CA 1
ATOM 3904 C C . ALA D 1 6 ? 18.536 0.851 57.605 1.00 6.98 7 ALA D C 1
ATOM 3905 O O . ALA D 1 6 ? 18.953 2.018 57.621 1.00 7.35 7 ALA D O 1
ATOM 3907 N N . ARG D 1 7 ? 17.246 0.539 57.660 1.00 6.74 8 ARG D N 1
ATOM 3908 C CA . ARG D 1 7 ? 16.217 1.568 57.580 1.00 7.33 8 ARG D CA 1
ATOM 3909 C C . ARG D 1 7 ? 15.089 1.417 58.588 1.00 7.22 8 ARG D C 1
ATOM 3910 O O . ARG D 1 7 ? 14.553 0.323 58.775 1.00 7.81 8 ARG D O 1
ATOM 3918 N N . ILE D 1 8 ? 14.759 2.519 59.265 1.00 7.04 9 ILE D N 1
ATOM 3919 C CA . ILE D 1 8 ? 13.587 2.568 60.125 1.00 7.08 9 ILE D CA 1
ATOM 3920 C C . ILE D 1 8 ? 12.412 2.989 59.254 1.00 6.81 9 ILE D C 1
ATOM 3921 O O . ILE D 1 8 ? 12.365 4.104 58.747 1.00 7.13 9 ILE D O 1
ATOM 3926 N N . ASP D 1 9 ? 11.461 2.089 59.079 1.00 6.34 10 ASP D N 1
ATOM 3927 C CA . ASP D 1 9 ? 10.279 2.379 58.296 1.00 6.85 10 ASP D CA 1
ATOM 3928 C C . ASP D 1 9 ? 9.189 1.484 58.849 1.00 6.83 10 ASP D C 1
ATOM 3929 O O . ASP D 1 9 ? 9.174 0.285 58.591 1.00 6.17 10 ASP D O 1
ATOM 3934 N N . ASP D 1 10 ? 8.328 2.109 59.657 1.00 7.45 11 ASP D N 1
ATOM 3935 C CA . ASP D 1 10 ? 7.137 1.533 60.297 1.00 8.31 11 ASP D CA 1
ATOM 3936 C C . ASP D 1 10 ? 6.228 0.657 59.475 1.00 7.76 11 ASP D C 1
ATOM 3937 O O . ASP D 1 10 ? 5.509 -0.210 60.010 1.00 7.07 11 ASP D O 1
ATOM 3942 N N . ARG D 1 11 ? 6.180 0.963 58.192 1.00 7.12 12 ARG D N 1
ATOM 3943 C CA . ARG D 1 11 ? 5.285 0.297 57.261 1.00 7.20 12 ARG D CA 1
ATOM 3944 C C . ARG D 1 11 ? 5.985 -0.852 56.553 1.00 7.09 12 ARG D C 1
ATOM 3945 O O . ARG D 1 11 ? 5.389 -1.529 55.713 1.00 7.20 12 ARG D O 1
ATOM 3953 N N . LEU D 1 12 ? 7.241 -1.064 56.924 1.00 7.74 13 LEU D N 1
ATOM 3954 C CA . LEU D 1 12 ? 8.038 -2.190 56.456 1.00 8.08 13 LEU D CA 1
ATOM 3955 C C . LEU D 1 12 ? 8.075 -2.288 54.936 1.00 8.35 13 LEU D C 1
ATOM 3956 O O . LEU D 1 12 ? 8.693 -1.456 54.275 1.00 8.56 13 LEU D O 1
ATOM 3961 N N . ILE D 1 13 ? 7.450 -3.303 54.369 1.00 8.48 14 ILE D N 1
ATOM 3962 C CA . ILE D 1 13 ? 7.430 -3.405 52.926 1.00 9.15 14 ILE D CA 1
ATOM 3963 C C . ILE D 1 13 ? 6.131 -2.793 52.443 1.00 8.81 14 ILE D C 1
ATOM 3964 O O . ILE D 1 13 ? 5.057 -3.295 52.760 1.00 9.50 14 ILE D O 1
ATOM 3969 N N . HIS D 1 14 ? 6.217 -1.696 51.693 1.00 8.81 15 HIS D N 1
ATOM 3970 C CA . HIS D 1 14 ? 5.016 -1.031 51.211 1.00 8.53 15 HIS D CA 1
ATOM 3971 C C . HIS D 1 14 ? 5.190 -0.460 49.798 1.00 8.79 15 HIS D C 1
ATOM 3972 O O . HIS D 1 14 ? 5.570 0.692 49.616 1.00 9.10 15 HIS D O 1
ATOM 3979 N N . GLY D 1 15 ? 4.928 -1.308 48.804 1.00 8.86 16 GLY D N 1
ATOM 3980 C CA . GLY D 1 15 ? 4.938 -0.906 47.407 1.00 8.50 16 GLY D CA 1
ATOM 3981 C C . GLY D 1 15 ? 6.252 -0.398 46.860 1.00 8.64 16 GLY D C 1
ATOM 3982 O O . GLY D 1 15 ? 7.340 -0.771 47.327 1.00 9.60 16 GLY D O 1
ATOM 3983 N N . GLN D 1 16 ? 6.141 0.501 45.890 1.00 8.42 17 GLN D N 1
ATOM 3984 C CA . GLN D 1 16 ? 7.286 0.972 45.132 1.00 8.25 17 GLN D CA 1
ATOM 3985 C C . GLN D 1 16 ? 8.423 1.545 45.968 1.00 7.91 17 GLN D C 1
ATOM 3986 O O . GLN D 1 16 ? 9.583 1.393 45.604 1.00 7.72 17 GLN D O 1
ATOM 3992 N N . VAL D 1 17 ? 8.106 2.223 47.065 1.00 8.41 18 VAL D N 1
ATOM 3993 C CA . VAL D 1 17 ? 9.156 2.830 47.876 1.00 8.03 18 VAL D CA 1
ATOM 3994 C C . VAL D 1 17 ? 10.153 1.794 48.401 1.00 7.46 18 VAL D C 1
ATOM 3995 O O . VAL D 1 17 ? 11.358 2.002 48.358 1.00 7.10 18 VAL D O 1
ATOM 3999 N N . THR D 1 18 ? 9.652 0.683 48.907 1.00 7.06 19 THR D N 1
ATOM 4000 C CA . THR D 1 18 ? 10.536 -0.346 49.425 1.00 6.79 19 THR D CA 1
ATOM 4001 C C . THR D 1 18 ? 11.322 -0.983 48.287 1.00 6.87 19 THR D C 1
ATOM 4002 O O . THR D 1 18 ? 12.498 -1.329 48.430 1.00 6.79 19 THR D O 1
ATOM 4006 N N . THR D 1 19 ? 10.677 -1.117 47.145 1.00 6.77 20 THR D N 1
ATOM 4007 C CA . THR D 1 19 ? 11.339 -1.711 45.997 1.00 6.74 20 THR D CA 1
ATOM 4008 C C . THR D 1 19 ? 12.494 -0.807 45.523 1.00 6.40 20 THR D C 1
ATOM 4009 O O . THR D 1 19 ? 13.566 -1.291 45.181 1.00 6.10 20 THR D O 1
ATOM 4013 N N . VAL D 1 20 ? 12.293 0.502 45.514 1.00 6.47 21 VAL D N 1
ATOM 4014 C CA . VAL D 1 20 ? 13.388 1.395 45.143 1.00 6.24 21 VAL D CA 1
ATOM 4015 C C . VAL D 1 20 ? 14.531 1.267 46.159 1.00 5.70 21 VAL D C 1
ATOM 4016 O O . VAL D 1 20 ? 15.695 1.157 45.787 1.00 5.52 21 VAL D O 1
ATOM 4020 N N . TRP D 1 21 ? 14.200 1.275 47.448 1.00 5.56 22 TRP D N 1
ATOM 4021 C CA . TRP D 1 21 ? 15.223 1.141 48.475 1.00 5.46 22 TRP D CA 1
ATOM 4022 C C . TRP D 1 21 ? 15.978 -0.186 48.326 1.00 5.66 22 TRP D C 1
ATOM 4023 O O . TRP D 1 21 ? 17.183 -0.246 48.525 1.00 5.29 22 TRP D O 1
ATOM 4034 N N . SER D 1 22 ? 15.266 -1.242 47.961 1.00 5.95 23 SER D N 1
ATOM 4035 C CA . SER D 1 22 ? 15.889 -2.541 47.740 1.00 7.13 23 SER D CA 1
ATOM 4036 C C . SER D 1 22 ? 16.905 -2.471 46.586 1.00 6.73 23 SER D C 1
ATOM 4037 O O . SER D 1 22 ? 17.990 -3.062 46.657 1.00 6.11 23 SER D O 1
ATOM 4040 N N . LYS D 1 23 ? 16.555 -1.741 45.530 1.00 6.62 24 LYS D N 1
ATOM 4041 C CA . LYS D 1 23 ? 17.459 -1.571 44.393 1.00 6.57 24 LYS D CA 1
ATOM 4042 C C . LYS D 1 23 ? 18.691 -0.779 44.838 1.00 6.78 24 LYS D C 1
ATOM 4043 O O . LYS D 1 23 ? 19.803 -1.037 44.389 1.00 6.72 24 LYS D O 1
ATOM 4049 N N . VAL D 1 24 ? 18.486 0.184 45.730 1.00 6.71 25 VAL D N 1
ATOM 4050 C CA . VAL D 1 24 ? 19.596 0.949 46.284 1.00 6.88 25 VAL D CA 1
ATOM 4051 C C . VAL D 1 24 ? 20.494 0.030 47.107 1.00 6.72 25 VAL D C 1
ATOM 4052 O O . VAL D 1 24 ? 21.714 0.117 47.026 1.00 6.34 25 VAL D O 1
ATOM 4056 N N . ALA D 1 25 ? 19.880 -0.859 47.887 1.00 7.01 26 ALA D N 1
ATOM 4057 C CA . ALA D 1 25 ? 20.628 -1.757 48.777 1.00 7.22 26 ALA D CA 1
ATOM 4058 C C . ALA D 1 25 ? 21.448 -2.815 48.044 1.00 7.49 26 ALA D C 1
ATOM 4059 O O . ALA D 1 25 ? 22.537 -3.181 48.495 1.00 7.14 26 ALA D O 1
ATOM 4061 N N . ASN D 1 26 ? 20.943 -3.277 46.895 1.00 7.89 27 ASN D N 1
ATOM 4062 C CA . ASN D 1 26 ? 21.586 -4.350 46.134 1.00 8.33 27 ASN D CA 1
ATOM 4063 C C . ASN D 1 26 ? 21.967 -5.510 47.064 1.00 8.42 27 ASN D C 1
ATOM 4064 O O . ASN D 1 26 ? 23.098 -5.993 47.045 1.00 8.09 27 ASN D O 1
ATOM 4069 N N . ALA D 1 27 ? 20.992 -5.958 47.849 1.00 8.50 28 ALA D N 1
ATOM 4070 C CA . ALA D 1 27 ? 21.184 -7.022 48.835 1.00 9.07 28 ALA D CA 1
ATOM 4071 C C . ALA D 1 27 ? 20.503 -8.304 48.392 1.00 9.39 28 ALA D C 1
ATOM 4072 O O . ALA D 1 27 ? 19.670 -8.290 47.492 1.00 9.80 28 ALA D O 1
ATOM 4074 N N . GLN D 1 28 ? 20.837 -9.407 49.051 1.00 10.08 29 GLN D N 1
ATOM 4075 C CA . GLN D 1 28 ? 20.214 -10.691 48.753 1.00 10.09 29 GLN D CA 1
ATOM 4076 C C . GLN D 1 28 ? 18.971 -10.915 49.598 1.00 9.58 29 GLN D C 1
ATOM 4077 O O . GLN D 1 28 ? 18.035 -11.599 49.177 1.00 9.69 29 GLN D O 1
ATOM 4083 N N . ARG D 1 29 ? 18.961 -10.337 50.794 1.00 9.03 30 ARG D N 1
ATOM 4084 C CA . ARG D 1 29 ? 17.913 -10.614 51.763 1.00 8.73 30 ARG D CA 1
ATOM 4085 C C . ARG D 1 29 ? 17.467 -9.362 52.504 1.00 7.86 30 ARG D C 1
ATOM 4086 O O . ARG D 1 29 ? 18.295 -8.512 52.851 1.00 7.65 30 ARG D O 1
ATOM 4094 N N . ILE D 1 30 ? 16.157 -9.241 52.721 1.00 6.83 31 ILE D N 1
ATOM 4095 C CA . ILE D 1 30 ? 15.599 -8.195 53.567 1.00 5.99 31 ILE D CA 1
ATOM 4096 C C . ILE D 1 30 ? 15.303 -8.884 54.894 1.00 5.32 31 ILE D C 1
ATOM 4097 O O . ILE D 1 30 ? 14.607 -9.901 54.924 1.00 5.19 31 ILE D O 1
ATOM 4102 N N . ILE D 1 31 ? 15.851 -8.354 55.980 1.00 5.04 32 ILE D N 1
ATOM 4103 C CA . ILE D 1 31 ? 15.610 -8.915 57.299 1.00 4.91 32 ILE D CA 1
ATOM 4104 C C . ILE D 1 31 ? 14.864 -7.882 58.126 1.00 4.64 32 ILE D C 1
ATOM 4105 O O . ILE D 1 31 ? 15.372 -6.782 58.382 1.00 4.63 32 ILE D O 1
ATOM 4110 N N . ILE D 1 32 ? 13.620 -8.213 58.461 1.00 4.41 33 ILE D N 1
ATOM 4111 C CA . ILE D 1 32 ? 12.788 -7.355 59.283 1.00 4.66 33 ILE D CA 1
ATOM 4112 C C . ILE D 1 32 ? 13.057 -7.755 60.721 1.00 4.56 33 ILE D C 1
ATOM 4113 O O . ILE D 1 32 ? 12.767 -8.885 61.107 1.00 4.02 33 ILE D O 1
ATOM 4118 N N . CYS D 1 33 ? 13.609 -6.833 61.508 1.00 4.67 34 CYS D N 1
ATOM 4119 C CA . CYS D 1 33 ? 13.983 -7.115 62.891 1.00 5.06 34 CYS D CA 1
ATOM 4120 C C . CYS D 1 33 ? 12.991 -6.497 63.852 1.00 5.02 34 CYS D C 1
ATOM 4121 O O . CYS D 1 33 ? 13.046 -5.295 64.115 1.00 5.42 34 CYS D O 1
ATOM 4124 N N . ASN D 1 34 ? 12.091 -7.327 64.375 1.00 4.87 35 ASN D N 1
ATOM 4125 C CA . ASN D 1 34 ? 11.055 -6.869 65.282 1.00 4.88 35 ASN D CA 1
ATOM 4126 C C . ASN D 1 34 ? 10.372 -8.047 65.975 1.00 5.22 35 ASN D C 1
ATOM 4127 O O . ASN D 1 34 ? 9.784 -8.909 65.336 1.00 4.43 35 ASN D O 1
ATOM 4132 N N . ASP D 1 35 ? 10.460 -8.074 67.298 1.00 6.01 36 ASP D N 1
ATOM 4133 C CA . ASP D 1 35 ? 9.858 -9.152 68.076 1.00 6.51 36 ASP D CA 1
ATOM 4134 C C . ASP D 1 35 ? 8.355 -9.293 67.822 1.00 6.99 36 ASP D C 1
ATOM 4135 O O . ASP D 1 35 ? 7.869 -10.393 67.575 1.00 7.34 36 ASP D O 1
ATOM 4140 N N . ASP D 1 36 ? 7.620 -8.184 67.881 1.00 7.30 37 ASP D N 1
ATOM 4141 C CA . ASP D 1 36 ? 6.167 -8.247 67.759 1.00 8.20 37 ASP D CA 1
ATOM 4142 C C . ASP D 1 36 ? 5.703 -8.687 66.376 1.00 8.27 37 ASP D C 1
ATOM 4143 O O . ASP D 1 36 ? 4.759 -9.468 66.266 1.00 8.03 37 ASP D O 1
ATOM 4148 N N . VAL D 1 37 ? 6.355 -8.186 65.332 1.00 8.72 38 VAL D N 1
ATOM 4149 C CA . VAL D 1 37 ? 5.992 -8.585 63.974 1.00 8.89 38 VAL D CA 1
ATOM 4150 C C . VAL D 1 37 ? 6.261 -10.071 63.836 1.00 9.40 38 VAL D C 1
ATOM 4151 O O . VAL D 1 37 ? 5.450 -10.804 63.277 1.00 9.50 38 VAL D O 1
ATOM 4155 N N . PHE D 1 38 ? 7.388 -10.521 64.380 1.00 9.87 39 PHE D N 1
ATOM 4156 C CA . PHE D 1 38 ? 7.756 -11.924 64.301 1.00 10.58 39 PHE D CA 1
ATOM 4157 C C . PHE D 1 38 ? 6.666 -12.800 64.901 1.00 11.11 39 PHE D C 1
ATOM 4158 O O . PHE D 1 38 ? 6.433 -13.907 64.430 1.00 11.10 39 PHE D O 1
ATOM 4166 N N . ASN D 1 39 ? 5.985 -12.294 65.925 1.00 11.87 40 ASN D N 1
ATOM 4167 C CA . ASN D 1 39 ? 4.965 -13.082 66.613 1.00 12.34 40 ASN D CA 1
ATOM 4168 C C . ASN D 1 39 ? 3.563 -12.946 66.028 1.00 12.69 40 ASN D C 1
ATOM 4169 O O . ASN D 1 39 ? 2.613 -13.541 66.550 1.00 12.26 40 ASN D O 1
ATOM 4174 N N . ASP D 1 40 ? 3.437 -12.175 64.951 1.00 13.05 41 ASP D N 1
ATOM 4175 C CA . ASP D 1 40 ? 2.164 -12.003 64.253 1.00 13.64 41 ASP D CA 1
ATOM 4176 C C . ASP D 1 40 ? 2.173 -12.803 62.949 1.00 14.00 41 ASP D C 1
ATOM 4177 O O . ASP D 1 40 ? 2.841 -12.434 61.988 1.00 14.02 41 ASP D O 1
ATOM 4182 N N . GLU D 1 41 ? 1.418 -13.897 62.921 1.00 14.73 42 GLU D N 1
ATOM 4183 C CA . GLU D 1 41 ? 1.402 -14.797 61.768 1.00 15.19 42 GLU D CA 1
ATOM 4184 C C . GLU D 1 41 ? 0.945 -14.132 60.477 1.00 15.59 42 GLU D C 1
ATOM 4185 O O . GLU D 1 41 ? 1.623 -14.237 59.456 1.00 15.86 42 GLU D O 1
ATOM 4191 N N . VAL D 1 42 ? -0.192 -13.446 60.519 1.00 16.17 43 VAL D N 1
ATOM 4192 C CA . VAL D 1 42 ? -0.732 -12.821 59.319 1.00 16.78 43 VAL D CA 1
ATOM 4193 C C . VAL D 1 42 ? 0.264 -11.815 58.762 1.00 17.31 43 VAL D C 1
ATOM 4194 O O . VAL D 1 42 ? 0.631 -11.888 57.592 1.00 17.57 43 VAL D O 1
ATOM 4198 N N . ARG D 1 43 ? 0.717 -10.890 59.601 1.00 18.08 44 ARG D N 1
ATOM 4199 C CA . ARG D 1 43 ? 1.664 -9.869 59.158 1.00 18.28 44 ARG D CA 1
ATOM 4200 C C . ARG D 1 43 ? 2.923 -10.491 58.566 1.00 18.51 44 ARG D C 1
ATOM 4201 O O . ARG D 1 43 ? 3.376 -10.106 57.483 1.00 18.33 44 ARG D O 1
ATOM 4209 N N . ARG D 1 44 ? 3.481 -11.454 59.287 1.00 18.59 45 ARG D N 1
ATOM 4210 C CA . ARG D 1 44 ? 4.694 -12.127 58.859 1.00 18.76 45 ARG D CA 1
ATOM 4211 C C . ARG D 1 44 ? 4.527 -12.763 57.488 1.00 18.71 45 ARG D C 1
ATOM 4212 O O . ARG D 1 44 ? 5.472 -12.795 56.698 1.00 18.50 45 ARG D O 1
ATOM 4220 N N . THR D 1 45 ? 3.328 -13.278 57.225 1.00 18.63 46 THR D N 1
ATOM 4221 C CA . THR D 1 45 ? 3.014 -13.913 55.954 1.00 18.55 46 THR D CA 1
ATOM 4222 C C . THR D 1 45 ? 2.923 -12.869 54.871 1.00 18.25 46 THR D C 1
ATOM 4223 O O . THR D 1 45 ? 3.532 -13.025 53.814 1.00 18.40 46 THR D O 1
ATOM 4227 N N . LEU D 1 46 ? 2.158 -11.811 55.130 1.00 17.93 47 LEU D N 1
ATOM 4228 C CA . LEU D 1 46 ? 2.032 -10.723 54.172 1.00 17.64 47 LEU D CA 1
ATOM 4229 C C . LEU D 1 46 ? 3.423 -10.285 53.739 1.00 16.80 47 LEU D C 1
ATOM 4230 O O . LEU D 1 46 ? 3.697 -10.151 52.553 1.00 16.61 47 LEU D O 1
ATOM 4235 N N . LEU D 1 47 ? 4.305 -10.094 54.715 1.00 16.20 48 LEU D N 1
ATOM 4236 C CA . LEU D 1 47 ? 5.651 -9.605 54.443 1.00 15.54 48 LEU D CA 1
ATOM 4237 C C . LEU D 1 47 ? 6.414 -10.511 53.497 1.00 15.31 48 LEU D C 1
ATOM 4238 O O . LEU D 1 47 ? 7.018 -10.039 52.534 1.00 15.23 48 LEU D O 1
ATOM 4243 N N . ARG D 1 48 ? 6.393 -11.808 53.773 1.00 15.06 49 ARG D N 1
ATOM 4244 C CA . ARG D 1 48 ? 7.088 -12.770 52.925 1.00 14.82 49 ARG D CA 1
ATOM 4245 C C . ARG D 1 48 ? 6.566 -12.717 51.498 1.00 14.44 49 ARG D C 1
ATOM 4246 O O . ARG D 1 48 ? 7.352 -12.710 50.552 1.00 14.57 49 ARG D O 1
ATOM 4254 N N . GLN D 1 49 ? 5.248 -12.681 51.335 1.00 13.94 50 GLN D N 1
ATOM 4255 C CA . GLN D 1 49 ? 4.675 -12.634 49.992 1.00 13.76 50 GLN D CA 1
ATOM 4256 C C . GLN D 1 49 ? 4.829 -11.262 49.350 1.00 13.07 50 GLN D C 1
ATOM 4257 O O . GLN D 1 49 ? 4.670 -11.131 48.141 1.00 13.13 50 GLN D O 1
ATOM 4263 N N . ALA D 1 50 ? 5.151 -10.246 50.147 1.00 12.10 51 ALA D N 1
ATOM 4264 C CA . ALA D 1 50 ? 5.357 -8.896 49.615 1.00 11.31 51 ALA D CA 1
ATOM 4265 C C . ALA D 1 50 ? 6.805 -8.673 49.176 1.00 10.59 51 ALA D C 1
ATOM 4266 O O . ALA D 1 50 ? 7.176 -7.575 48.764 1.00 10.20 51 ALA D O 1
ATOM 4268 N N . ALA D 1 51 ? 7.608 -9.727 49.256 1.00 9.82 52 ALA D N 1
ATOM 4269 C CA . ALA D 1 51 ? 9.011 -9.672 48.888 1.00 9.25 52 ALA D CA 1
ATOM 4270 C C . ALA D 1 51 ? 9.197 -9.044 47.511 1.00 8.92 52 ALA D C 1
ATOM 4271 O O . ALA D 1 51 ? 8.627 -9.520 46.533 1.00 8.20 52 ALA D O 1
ATOM 4273 N N . PRO D 1 52 ? 9.970 -7.966 47.423 1.00 8.41 53 PRO D N 1
ATOM 4274 C CA . PRO D 1 52 ? 10.267 -7.395 46.111 1.00 8.35 53 PRO D CA 1
ATOM 4275 C C . PRO D 1 52 ? 10.878 -8.471 45.215 1.00 8.15 53 PRO D C 1
ATOM 4276 O O . PRO D 1 52 ? 11.581 -9.359 45.705 1.00 7.79 53 PRO D O 1
ATOM 4280 N N . PRO D 1 53 ? 10.560 -8.449 43.927 1.00 8.65 54 PRO D N 1
ATOM 4281 C CA . PRO D 1 53 ? 11.153 -9.396 42.986 1.00 8.78 54 PRO D CA 1
ATOM 4282 C C . PRO D 1 53 ? 12.665 -9.527 43.155 1.00 8.87 54 PRO D C 1
ATOM 4283 O O . PRO D 1 53 ? 13.379 -8.523 43.233 1.00 9.26 54 PRO D O 1
ATOM 4287 N N . GLY D 1 54 ? 13.135 -10.768 43.227 1.00 9.01 55 GLY D N 1
ATOM 4288 C CA . GLY D 1 54 ? 14.552 -11.055 43.351 1.00 9.18 55 GLY D CA 1
ATOM 4289 C C . GLY D 1 54 ? 15.063 -11.110 44.779 1.00 8.88 55 GLY D C 1
ATOM 4290 O O . GLY D 1 54 ? 16.200 -11.534 45.013 1.00 9.66 55 GLY D O 1
ATOM 4291 N N . MET D 1 55 ? 14.221 -10.728 45.736 1.00 8.31 56 MET D N 1
ATOM 4292 C CA . MET D 1 55 ? 14.642 -10.647 47.127 1.00 7.86 56 MET D CA 1
ATOM 4293 C C . MET D 1 55 ? 14.072 -11.744 48.009 1.00 7.68 56 MET D C 1
ATOM 4294 O O . MET D 1 55 ? 12.937 -12.174 47.829 1.00 7.40 56 MET D O 1
ATOM 4299 N N . LYS D 1 56 ? 14.879 -12.187 48.965 1.00 7.78 57 LYS D N 1
ATOM 4300 C CA . LYS D 1 56 ? 14.405 -13.060 50.022 1.00 7.91 57 LYS D CA 1
ATOM 4301 C C . LYS D 1 56 ? 13.983 -12.116 51.142 1.00 7.73 57 LYS D C 1
ATOM 4302 O O . LYS D 1 56 ? 14.543 -11.025 51.290 1.00 7.28 57 LYS D O 1
ATOM 4308 N N . VAL D 1 57 ? 12.994 -12.535 51.918 1.00 7.98 58 VAL D N 1
ATOM 4309 C CA . VAL D 1 57 ? 12.512 -11.757 53.050 1.00 8.04 58 VAL D CA 1
ATOM 4310 C C . VAL D 1 57 ? 12.398 -12.655 54.277 1.00 7.99 58 VAL D C 1
ATOM 4311 O O . VAL D 1 57 ? 11.813 -13.731 54.218 1.00 8.21 58 VAL D O 1
ATOM 4315 N N . ASN D 1 58 ? 12.973 -12.200 55.383 1.00 7.97 59 ASN D N 1
ATOM 4316 C CA . ASN D 1 58 ? 12.930 -12.923 56.644 1.00 7.80 59 ASN D CA 1
ATOM 4317 C C . ASN D 1 58 ? 12.505 -11.983 57.763 1.00 7.66 59 ASN D C 1
ATOM 4318 O O . ASN D 1 58 ? 12.990 -10.858 57.856 1.00 7.41 59 ASN D O 1
ATOM 4323 N N . VAL D 1 59 ? 11.573 -12.439 58.590 1.00 7.71 60 VAL D N 1
ATOM 4324 C CA . VAL D 1 59 ? 11.138 -11.680 59.746 1.00 7.93 60 VAL D CA 1
ATOM 4325 C C . VAL D 1 59 ? 11.745 -12.388 60.949 1.00 8.02 60 VAL D C 1
ATOM 4326 O O . VAL D 1 59 ? 11.526 -13.581 61.127 1.00 8.06 60 VAL D O 1
ATOM 4330 N N . VAL D 1 60 ? 12.532 -11.670 61.747 1.00 8.21 61 VAL D N 1
ATOM 4331 C CA . VAL D 1 60 ? 13.155 -12.259 62.932 1.00 8.17 61 VAL D CA 1
ATOM 4332 C C . VAL D 1 60 ? 13.010 -11.398 64.179 1.00 7.46 61 VAL D C 1
ATOM 4333 O O . VAL D 1 60 ? 12.771 -10.187 64.107 1.00 6.21 61 VAL D O 1
ATOM 4337 N N . SER D 1 61 ? 13.182 -12.052 65.323 1.00 6.92 62 SER D N 1
ATOM 4338 C CA . SER D 1 61 ? 13.242 -11.382 66.601 1.00 6.88 62 SER D CA 1
ATOM 4339 C C . SER D 1 61 ? 14.605 -10.723 66.689 1.00 7.07 62 SER D C 1
ATOM 4340 O O . SER D 1 61 ? 15.514 -11.063 65.934 1.00 7.06 62 SER D O 1
ATOM 4343 N N . LEU D 1 62 ? 14.750 -9.795 67.625 1.00 7.07 63 LEU D N 1
ATOM 4344 C CA . LEU D 1 62 ? 16.024 -9.141 67.849 1.00 7.01 63 LEU D CA 1
ATOM 4345 C C . LEU D 1 62 ? 17.080 -10.167 68.247 1.00 6.74 63 LEU D C 1
ATOM 4346 O O . LEU D 1 62 ? 18.224 -10.082 67.813 1.00 6.67 63 LEU D O 1
ATOM 4351 N N . GLU D 1 63 ? 16.694 -11.139 69.074 1.00 6.52 64 GLU D N 1
ATOM 4352 C CA . GLU D 1 63 ? 17.605 -12.211 69.471 1.00 6.39 64 GLU D CA 1
ATOM 4353 C C . GLU D 1 63 ? 18.140 -12.971 68.271 1.00 5.78 64 GLU D C 1
ATOM 4354 O O . GLU D 1 63 ? 19.342 -13.198 68.158 1.00 4.49 64 GLU D O 1
ATOM 4360 N N . LYS D 1 64 ? 17.233 -13.375 67.385 1.00 5.65 65 LYS D N 1
ATOM 4361 C CA . LYS D 1 64 ? 17.611 -14.121 66.192 1.00 5.71 65 LYS D CA 1
ATOM 4362 C C . LYS D 1 64 ? 18.408 -13.276 65.202 1.00 5.56 65 LYS D C 1
ATOM 4363 O O . LYS D 1 64 ? 19.304 -13.778 64.530 1.00 5.33 65 LYS D O 1
ATOM 4369 N N . ALA D 1 65 ? 18.066 -11.999 65.095 1.00 5.83 66 ALA D N 1
ATOM 4370 C CA . ALA D 1 65 ? 18.794 -11.101 64.209 1.00 5.61 66 ALA D CA 1
ATOM 4371 C C . ALA D 1 65 ? 20.268 -11.122 64.575 1.00 5.63 66 ALA D C 1
ATOM 4372 O O . ALA D 1 65 ? 21.134 -11.267 63.714 1.00 5.19 66 ALA D O 1
ATOM 4374 N N . VAL D 1 66 ? 20.534 -10.956 65.865 1.00 5.78 67 VAL D N 1
ATOM 4375 C CA . VAL D 1 66 ? 21.896 -10.934 66.376 1.00 5.87 67 VAL D CA 1
ATOM 4376 C C . VAL D 1 66 ? 22.555 -12.281 66.173 1.00 6.07 67 VAL D C 1
ATOM 4377 O O . VAL D 1 66 ? 23.728 -12.364 65.826 1.00 6.23 67 VAL D O 1
ATOM 4381 N N . ALA D 1 67 ? 21.791 -13.340 66.411 1.00 6.47 68 ALA D N 1
ATOM 4382 C CA . ALA D 1 67 ? 22.296 -14.700 66.293 1.00 6.36 68 ALA D CA 1
ATOM 4383 C C . ALA D 1 67 ? 22.715 -15.026 64.861 1.00 6.56 68 ALA D C 1
ATOM 4384 O O . ALA D 1 67 ? 23.805 -15.537 64.619 1.00 6.20 68 ALA D O 1
ATOM 4386 N N . VAL D 1 68 ? 21.841 -14.716 63.912 1.00 6.61 69 VAL D N 1
ATOM 4387 C CA . VAL D 1 68 ? 22.108 -15.000 62.507 1.00 6.69 69 VAL D CA 1
ATOM 4388 C C . VAL D 1 68 ? 23.242 -14.115 61.984 1.00 6.73 69 VAL D C 1
ATOM 4389 O O . VAL D 1 68 ? 24.069 -14.558 61.182 1.00 6.79 69 VAL D O 1
ATOM 4393 N N . TYR D 1 69 ? 23.282 -12.867 62.444 1.00 6.57 70 TYR D N 1
ATOM 4394 C CA . TYR D 1 69 ? 24.358 -11.953 62.075 1.00 6.31 70 TYR D CA 1
ATOM 4395 C C . TYR D 1 69 ? 25.725 -12.548 62.425 1.00 6.36 70 TYR D C 1
ATOM 4396 O O . TYR D 1 69 ? 26.675 -12.396 61.676 1.00 6.10 70 TYR D O 1
ATOM 4405 N N . HIS D 1 70 ? 25.820 -13.216 63.571 1.00 6.34 71 HIS D N 1
ATOM 4406 C CA . HIS D 1 70 ? 27.096 -13.789 64.013 1.00 6.37 71 HIS D CA 1
ATOM 4407 C C . HIS D 1 70 ? 27.359 -15.202 63.509 1.00 6.35 71 HIS D C 1
ATOM 4408 O O . HIS D 1 70 ? 28.354 -15.813 63.885 1.00 6.44 71 HIS D O 1
ATOM 4415 N N . ASN D 1 71 ? 26.469 -15.725 62.677 1.00 6.25 72 ASN D N 1
ATOM 4416 C CA . ASN D 1 71 ? 26.637 -17.061 62.123 1.00 6.33 72 ASN D CA 1
ATOM 4417 C C . ASN D 1 71 ? 27.464 -17.000 60.849 1.00 6.48 72 ASN D C 1
ATOM 4418 O O . ASN D 1 71 ? 27.039 -16.403 59.859 1.00 6.52 72 ASN D O 1
ATOM 4423 N N . PRO D 1 72 ? 28.647 -17.605 60.876 1.00 6.80 73 PRO D N 1
ATOM 4424 C CA . PRO D 1 72 ? 29.535 -17.634 59.707 1.00 6.94 73 PRO D CA 1
ATOM 4425 C C . PRO D 1 72 ? 28.891 -18.168 58.431 1.00 6.98 73 PRO D C 1
ATOM 4426 O O . PRO D 1 72 ? 29.408 -17.903 57.352 1.00 7.00 73 PRO D O 1
ATOM 4430 N N . GLN D 1 73 ? 27.804 -18.921 58.547 1.00 7.22 74 GLN D N 1
ATOM 4431 C CA . GLN D 1 73 ? 27.117 -19.428 57.368 1.00 7.73 74 GLN D CA 1
ATOM 4432 C C . GLN D 1 73 ? 26.699 -18.269 56.465 1.00 7.72 74 GLN D C 1
ATOM 4433 O O . GLN D 1 73 ? 26.657 -18.414 55.251 1.00 7.52 74 GLN D O 1
ATOM 4439 N N . TYR D 1 74 ? 26.409 -17.120 57.069 1.00 8.31 75 TYR D N 1
ATOM 4440 C CA . TYR D 1 74 ? 25.951 -15.945 56.330 1.00 8.56 75 TYR D CA 1
ATOM 4441 C C . TYR D 1 74 ? 27.002 -14.828 56.314 1.00 8.74 75 TYR D C 1
ATOM 4442 O O . TYR D 1 74 ? 26.664 -13.640 56.267 1.00 8.43 75 TYR D O 1
ATOM 4451 N N . GLN D 1 75 ? 28.273 -15.218 56.335 1.00 8.80 76 GLN D N 1
ATOM 4452 C CA . GLN D 1 75 ? 29.380 -14.268 56.373 1.00 8.95 76 GLN D CA 1
ATOM 4453 C C . GLN D 1 75 ? 29.324 -13.230 55.247 1.00 8.71 76 GLN D C 1
ATOM 4454 O O . GLN D 1 75 ? 29.384 -12.028 55.504 1.00 8.62 76 GLN D O 1
ATOM 4460 N N . ASP D 1 76 ? 29.203 -13.689 54.006 1.00 8.60 77 ASP D N 1
ATOM 4461 C CA . ASP D 1 76 ? 29.199 -12.782 52.860 1.00 8.59 77 ASP D CA 1
ATOM 4462 C C . ASP D 1 76 ? 27.800 -12.411 52.364 1.00 8.25 77 ASP D C 1
ATOM 4463 O O . ASP D 1 76 ? 27.662 -11.810 51.307 1.00 8.04 77 ASP D O 1
ATOM 4468 N N . GLU D 1 77 ? 26.764 -12.764 53.115 1.00 8.06 78 GLU D N 1
ATOM 4469 C CA . GLU D 1 77 ? 25.408 -12.437 52.700 1.00 7.94 78 GLU D CA 1
ATOM 4470 C C . GLU D 1 77 ? 25.165 -10.922 52.800 1.00 7.57 78 GLU D C 1
ATOM 4471 O O . GLU D 1 77 ? 25.486 -10.306 53.820 1.00 7.93 78 GLU D O 1
ATOM 4477 N N . THR D 1 78 ? 24.603 -10.319 51.753 1.00 7.37 79 THR D N 1
ATOM 4478 C CA . THR D 1 78 ? 24.292 -8.890 51.793 1.00 6.75 79 THR D CA 1
ATOM 4479 C C . THR D 1 78 ? 22.873 -8.688 52.313 1.00 6.44 79 THR D C 1
ATOM 4480 O O . THR D 1 78 ? 21.943 -9.373 51.879 1.00 6.69 79 THR D O 1
ATOM 4484 N N . VAL D 1 79 ? 22.708 -7.733 53.221 1.00 5.70 80 VAL D N 1
ATOM 4485 C CA . VAL D 1 79 ? 21.429 -7.551 53.899 1.00 5.48 80 VAL D CA 1
ATOM 4486 C C . VAL D 1 79 ? 20.907 -6.114 53.953 1.00 5.19 80 VAL D C 1
ATOM 4487 O O . VAL D 1 79 ? 21.662 -5.164 54.133 1.00 4.70 80 VAL D O 1
ATOM 4491 N N . PHE D 1 80 ? 19.590 -6.007 53.793 1.00 4.94 81 PHE D N 1
ATOM 4492 C CA . PHE D 1 80 ? 18.821 -4.772 53.920 1.00 4.90 81 PHE D CA 1
ATOM 4493 C C . PHE D 1 80 ? 17.964 -4.997 55.177 1.00 4.93 81 PHE D C 1
ATOM 4494 O O . PHE D 1 80 ? 17.015 -5.782 55.155 1.00 5.06 81 PHE D O 1
ATOM 4502 N N . TYR D 1 81 ? 18.346 -4.373 56.287 1.00 4.77 82 TYR D N 1
ATOM 4503 C CA . TYR D 1 81 ? 17.574 -4.464 57.528 1.00 5.08 82 TYR D CA 1
ATOM 4504 C C . TYR D 1 81 ? 16.404 -3.495 57.530 1.00 5.04 82 TYR D C 1
ATOM 4505 O O . TYR D 1 81 ? 16.557 -2.353 57.110 1.00 5.08 82 TYR D O 1
ATOM 4514 N N . LEU D 1 82 ? 15.259 -3.929 58.041 1.00 4.94 83 LEU D N 1
ATOM 4515 C CA . LEU D 1 82 ? 14.140 -3.017 58.268 1.00 5.53 83 LEU D CA 1
ATOM 4516 C C . LEU D 1 82 ? 13.785 -3.029 59.752 1.00 5.57 83 LEU D C 1
ATOM 4517 O O . LEU D 1 82 ? 13.678 -4.099 60.356 1.00 5.47 83 LEU D O 1
ATOM 4522 N N . PHE D 1 83 ? 13.636 -1.845 60.337 1.00 6.13 84 PHE D N 1
ATOM 4523 C CA . PHE D 1 83 ? 13.236 -1.685 61.732 1.00 6.22 84 PHE D CA 1
ATOM 4524 C C . PHE D 1 83 ? 11.983 -0.800 61.828 1.00 6.64 84 PHE D C 1
ATOM 4525 O O . PHE D 1 83 ? 11.664 -0.081 60.887 1.00 6.04 84 PHE D O 1
ATOM 4533 N N . THR D 1 84 ? 11.304 -0.830 62.978 1.00 6.85 85 THR D N 1
ATOM 4534 C CA . THR D 1 84 ? 10.160 0.062 63.212 1.00 6.86 85 THR D CA 1
ATOM 4535 C C . THR D 1 84 ? 10.480 1.184 64.168 1.00 7.03 85 THR D C 1
ATOM 4536 O O . THR D 1 84 ? 9.680 2.094 64.301 1.00 7.88 85 THR D O 1
ATOM 4540 N N . ASN D 1 85 ? 11.629 1.126 64.836 1.00 6.83 86 ASN D N 1
ATOM 4541 C CA . ASN D 1 85 ? 11.979 2.130 65.834 1.00 7.50 86 ASN D CA 1
ATOM 4542 C C . ASN D 1 85 ? 13.480 2.087 66.098 1.00 7.77 86 ASN D C 1
ATOM 4543 O O . ASN D 1 85 ? 14.131 1.115 65.725 1.00 8.17 86 ASN D O 1
ATOM 4548 N N . PRO D 1 86 ? 14.037 3.144 66.700 1.00 7.84 87 PRO D N 1
ATOM 4549 C CA . PRO D 1 86 ? 15.476 3.201 66.979 1.00 7.85 87 PRO D CA 1
ATOM 4550 C C . PRO D 1 86 ? 15.939 2.379 68.183 1.00 7.82 87 PRO D C 1
ATOM 4551 O O . PRO D 1 86 ? 17.130 2.095 68.297 1.00 7.37 87 PRO D O 1
ATOM 4555 N N . HIS D 1 87 ? 15.030 2.028 69.084 1.00 7.55 88 HIS D N 1
ATOM 4556 C CA . HIS D 1 87 ? 15.397 1.244 70.260 1.00 7.69 88 HIS D CA 1
ATOM 4557 C C . HIS D 1 87 ? 15.910 -0.128 69.871 1.00 7.32 88 HIS D C 1
ATOM 4558 O O . HIS D 1 87 ? 16.872 -0.631 70.448 1.00 6.58 88 HIS D O 1
ATOM 4565 N N . ASP D 1 88 ? 15.250 -0.734 68.891 1.00 6.60 89 ASP D N 1
ATOM 4566 C CA . ASP D 1 88 ? 15.632 -2.055 68.424 1.00 6.52 89 ASP D CA 1
ATOM 4567 C C . ASP D 1 88 ? 16.987 -1.988 67.725 1.00 6.53 89 ASP D C 1
ATOM 4568 O O . ASP D 1 88 ? 17.774 -2.924 67.795 1.00 6.37 89 ASP D O 1
ATOM 4573 N N . VAL D 1 89 ? 17.255 -0.873 67.056 1.00 6.52 90 VAL D N 1
ATOM 4574 C CA . VAL D 1 89 ? 18.520 -0.715 66.365 1.00 6.93 90 VAL D CA 1
ATOM 4575 C C . VAL D 1 89 ? 19.602 -0.636 67.426 1.00 7.27 90 VAL D C 1
ATOM 4576 O O . VAL D 1 89 ? 20.611 -1.330 67.359 1.00 7.41 90 VAL D O 1
ATOM 4580 N N . LEU D 1 90 ? 19.363 0.197 68.428 1.00 7.37 91 LEU D N 1
ATOM 4581 C CA . LEU D 1 90 ? 20.309 0.378 69.502 1.00 7.53 91 LEU D CA 1
ATOM 4582 C C . LEU D 1 90 ? 20.610 -0.951 70.186 1.00 7.68 91 LEU D C 1
ATOM 4583 O O . LEU D 1 90 ? 21.771 -1.258 70.459 1.00 7.53 91 LEU D O 1
ATOM 4588 N N . THR D 1 91 ? 19.568 -1.748 70.432 1.00 7.58 92 THR D N 1
ATOM 4589 C CA . THR D 1 91 ? 19.727 -3.041 71.093 1.00 7.58 92 THR D CA 1
ATOM 4590 C C . THR D 1 91 ? 20.718 -3.940 70.367 1.00 7.62 92 THR D C 1
ATOM 4591 O O . THR D 1 91 ? 21.566 -4.572 71.000 1.00 7.23 92 THR D O 1
ATOM 4595 N N . MET D 1 92 ? 20.590 -4.009 69.044 1.00 7.15 93 MET D N 1
ATOM 4596 C CA . MET D 1 92 ? 21.454 -4.859 68.226 1.00 7.50 93 MET D CA 1
ATOM 4597 C C . MET D 1 92 ? 22.870 -4.292 68.079 1.00 7.35 93 MET D C 1
ATOM 4598 O O . MET D 1 92 ? 23.843 -5.038 68.068 1.00 7.03 93 MET D O 1
ATOM 4603 N N . VAL D 1 93 ? 22.994 -2.979 67.963 1.00 7.82 94 VAL D N 1
ATOM 4604 C CA . VAL D 1 93 ? 24.315 -2.377 67.799 1.00 8.63 94 VAL D CA 1
ATOM 4605 C C . VAL D 1 93 ? 25.167 -2.692 69.024 1.00 9.18 94 VAL D C 1
ATOM 4606 O O . VAL D 1 93 ? 26.364 -2.948 68.921 1.00 8.99 94 VAL D O 1
ATOM 4610 N N . ARG D 1 94 ? 24.526 -2.706 70.184 1.00 9.96 95 ARG D N 1
ATOM 4611 C CA . ARG D 1 94 ? 25.215 -2.992 71.428 1.00 10.51 95 ARG D CA 1
ATOM 4612 C C . ARG D 1 94 ? 25.661 -4.441 71.529 1.00 10.40 95 ARG D C 1
ATOM 4613 O O . ARG D 1 94 ? 26.488 -4.780 72.371 1.00 10.00 95 ARG D O 1
ATOM 4621 N N . GLN D 1 95 ? 25.113 -5.298 70.675 1.00 10.28 96 GLN D N 1
ATOM 4622 C CA . GLN D 1 95 ? 25.485 -6.703 70.686 1.00 10.29 96 GLN D CA 1
ATOM 4623 C C . GLN D 1 95 ? 26.401 -7.062 69.521 1.00 10.37 96 GLN D C 1
ATOM 4624 O O . GLN D 1 95 ? 26.494 -8.226 69.150 1.00 10.92 96 GLN D O 1
ATOM 4630 N N . GLY D 1 96 ? 27.065 -6.067 68.937 1.00 10.49 97 GLY D N 1
ATOM 4631 C CA . GLY D 1 96 ? 28.042 -6.315 67.884 1.00 10.47 97 GLY D CA 1
ATOM 4632 C C . GLY D 1 96 ? 27.597 -6.125 66.439 1.00 10.41 97 GLY D C 1
ATOM 4633 O O . GLY D 1 96 ? 28.413 -6.215 65.520 1.00 10.25 97 GLY D O 1
ATOM 4634 N N . VAL D 1 97 ? 26.316 -5.869 66.220 1.00 10.47 98 VAL D N 1
ATOM 4635 C CA . VAL D 1 97 ? 25.829 -5.680 64.857 1.00 10.55 98 VAL D CA 1
ATOM 4636 C C . VAL D 1 97 ? 26.322 -4.332 64.351 1.00 10.72 98 VAL D C 1
ATOM 4637 O O . VAL D 1 97 ? 25.899 -3.281 64.840 1.00 10.25 98 VAL D O 1
ATOM 4641 N N . GLN D 1 98 ? 27.240 -4.375 63.391 1.00 11.18 99 GLN D N 1
ATOM 4642 C CA . GLN D 1 98 ? 27.847 -3.168 62.844 1.00 11.71 99 GLN D CA 1
ATOM 4643 C C . GLN D 1 98 ? 26.967 -2.477 61.819 1.00 12.04 99 GLN D C 1
ATOM 4644 O O . GLN D 1 98 ? 26.773 -2.973 60.715 1.00 12.01 99 GLN D O 1
ATOM 4650 N N . ILE D 1 99 ? 26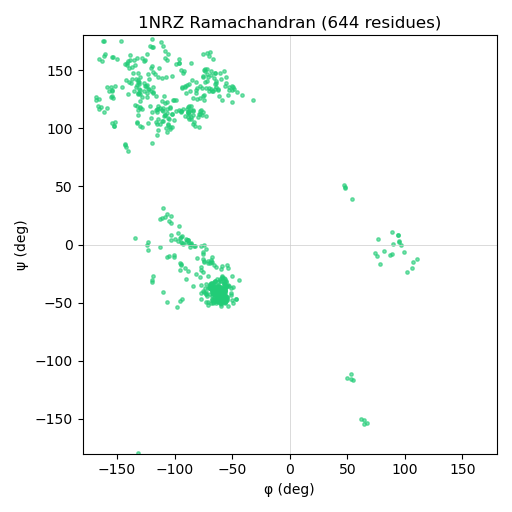.442 -1.321 62.204 1.00 12.41 100 ILE D N 1
ATOM 4651 C CA . ILE D 1 99 ? 25.612 -0.514 61.328 1.00 12.43 100 ILE D CA 1
ATOM 4652 C C . ILE D 1 99 ? 26.266 0.865 61.239 1.00 12.32 100 ILE D C 1
ATOM 4653 O O . ILE D 1 99 ? 26.191 1.650 62.179 1.00 12.28 100 ILE D O 1
ATOM 4658 N N . ALA D 1 100 ? 26.918 1.154 60.115 1.00 12.01 101 ALA D N 1
ATOM 4659 C CA . ALA D 1 100 ? 27.630 2.424 59.948 1.00 11.82 101 ALA D CA 1
ATOM 4660 C C . ALA D 1 100 ? 26.684 3.615 59.784 1.00 11.48 101 ALA D C 1
ATOM 4661 O O . ALA D 1 100 ? 26.903 4.677 60.364 1.00 11.11 101 ALA D O 1
ATOM 4663 N N . THR D 1 101 ? 25.647 3.453 58.972 1.00 11.24 102 THR D N 1
ATOM 4664 C CA . THR D 1 101 ? 24.638 4.502 58.864 1.00 11.19 102 THR D CA 1
ATOM 4665 C C . THR D 1 101 ? 23.229 3.930 58.859 1.00 10.57 102 THR D C 1
ATOM 4666 O O . THR D 1 101 ? 22.960 2.857 58.312 1.00 10.08 102 THR D O 1
ATOM 4670 N N . LEU D 1 102 ? 22.348 4.664 59.524 1.00 9.79 103 LEU D N 1
ATOM 4671 C CA . LEU D 1 102 ? 20.972 4.263 59.723 1.00 9.38 103 LEU D CA 1
ATOM 4672 C C . LEU D 1 102 ? 20.084 5.237 58.994 1.00 8.84 103 LEU D C 1
ATOM 4673 O O . LEU D 1 102 ? 20.085 6.429 59.296 1.00 8.11 103 LEU D O 1
ATOM 4678 N N . ASN D 1 103 ? 19.358 4.731 58.009 1.00 8.87 104 ASN D N 1
ATOM 4679 C CA . ASN D 1 103 ? 18.388 5.522 57.284 1.00 9.16 104 ASN D CA 1
ATOM 4680 C C . ASN D 1 103 ? 17.089 5.581 58.093 1.00 9.03 104 ASN D C 1
ATOM 4681 O O . ASN D 1 103 ? 16.623 4.561 58.608 1.00 9.19 104 ASN D O 1
ATOM 4686 N N . ILE D 1 104 ? 16.560 6.787 58.267 1.00 8.81 105 ILE D N 1
ATOM 4687 C CA . ILE D 1 104 ? 15.294 6.992 58.953 1.00 9.65 105 ILE D CA 1
ATOM 4688 C C . ILE D 1 104 ? 14.303 7.423 57.902 1.00 9.21 105 ILE D C 1
ATOM 4689 O O . ILE D 1 104 ? 14.463 8.479 57.296 1.00 9.33 105 ILE D O 1
ATOM 4694 N N . GLY D 1 105 ? 13.293 6.599 57.666 1.00 9.17 106 GLY D N 1
ATOM 4695 C CA . GLY D 1 105 ? 12.320 6.877 56.635 1.00 8.98 106 GLY D CA 1
ATOM 4696 C C . GLY D 1 105 ? 10.891 7.033 57.092 1.00 8.81 106 GLY D C 1
ATOM 4697 O O . GLY D 1 105 ? 10.133 7.776 56.481 1.00 9.66 106 GLY D O 1
ATOM 4698 N N . GLY D 1 106 ? 10.489 6.316 58.133 1.00 8.03 107 GLY D N 1
ATOM 4699 C CA . GLY D 1 106 ? 9.110 6.407 58.553 1.00 7.82 107 GLY D CA 1
ATOM 4700 C C . GLY D 1 106 ? 8.836 5.945 59.955 1.00 7.42 107 GLY D C 1
ATOM 4701 O O . GLY D 1 106 ? 8.978 4.766 60.272 1.00 7.74 107 GLY D O 1
ATOM 4702 N N . MET D 1 107 ? 8.435 6.896 60.785 1.00 6.78 108 MET D N 1
ATOM 4703 C CA . MET D 1 107 ? 8.020 6.634 62.151 1.00 6.55 108 MET D CA 1
ATOM 4704 C C . MET D 1 107 ? 6.663 7.316 62.288 1.00 6.16 108 MET D C 1
ATOM 4705 O O . MET D 1 107 ? 6.569 8.535 62.421 1.00 5.31 108 MET D O 1
ATOM 4710 N N . ALA D 1 108 ? 5.607 6.517 62.206 1.00 5.69 109 ALA D N 1
ATOM 4711 C CA . ALA D 1 108 ? 4.251 7.040 62.179 1.00 5.77 109 ALA D CA 1
ATOM 4712 C C . ALA D 1 108 ? 3.835 7.727 63.471 1.00 5.78 109 ALA D C 1
ATOM 4713 O O . ALA D 1 108 ? 4.182 7.309 64.583 1.00 5.30 109 ALA D O 1
ATOM 4715 N N . TRP D 1 109 ? 3.070 8.793 63.301 1.00 5.70 110 TRP D N 1
ATOM 4716 C CA . TRP D 1 109 ? 2.562 9.550 64.427 1.00 5.44 110 TRP D CA 1
ATOM 4717 C C . TRP D 1 109 ? 1.481 8.772 65.163 1.00 6.07 110 TRP D C 1
ATOM 4718 O O . TRP D 1 109 ? 0.627 8.109 64.555 1.00 6.00 110 TRP D O 1
ATOM 4729 N N . ARG D 1 110 ? 1.513 8.867 66.481 1.00 6.75 111 ARG D N 1
ATOM 4730 C CA . ARG D 1 110 ? 0.450 8.310 67.297 1.00 7.93 111 ARG D CA 1
ATOM 4731 C C . ARG D 1 110 ? 0.458 9.137 68.577 1.00 7.58 111 ARG D C 1
ATOM 4732 O O . ARG D 1 110 ? 1.433 9.837 68.850 1.00 7.14 111 ARG D O 1
ATOM 4740 N N . PRO D 1 111 ? -0.636 9.106 69.330 1.00 7.91 112 PRO D N 1
ATOM 4741 C CA . PRO D 1 111 ? -0.713 9.885 70.567 1.00 8.02 112 PRO D CA 1
ATOM 4742 C C . PRO D 1 111 ? 0.528 9.650 71.416 1.00 8.23 112 PRO D C 1
ATOM 4743 O O . PRO D 1 111 ? 0.950 8.510 71.553 1.00 8.39 112 PRO D O 1
ATOM 4747 N N . GLY D 1 112 ? 1.103 10.710 71.973 1.00 8.50 113 GLY D N 1
ATOM 4748 C CA . GLY D 1 112 ? 2.322 10.583 72.755 1.00 8.55 113 GLY D CA 1
ATOM 4749 C C . GLY D 1 112 ? 3.544 11.017 71.971 1.00 8.44 113 GLY D C 1
ATOM 4750 O O . GLY D 1 112 ? 4.575 11.378 72.548 1.00 8.95 113 GLY D O 1
ATOM 4751 N N . LYS D 1 113 ? 3.439 10.975 70.648 1.00 8.30 114 LYS D N 1
ATOM 4752 C CA . LYS D 1 113 ? 4.523 11.387 69.776 1.00 8.13 114 LYS D CA 1
ATOM 4753 C C . LYS D 1 113 ? 4.305 12.829 69.334 1.00 7.94 114 LYS D C 1
ATOM 4754 O O . LYS D 1 113 ? 3.175 13.321 69.329 1.00 7.40 114 LYS D O 1
ATOM 4760 N N . LYS D 1 114 ? 5.390 13.504 68.970 1.00 7.89 115 LYS D N 1
ATOM 4761 C CA . LYS D 1 114 ? 5.312 14.860 68.440 1.00 7.60 115 LYS D CA 1
ATOM 4762 C C . LYS D 1 114 ? 5.993 14.850 67.076 1.00 7.45 115 LYS D C 1
ATOM 4763 O O . LYS D 1 114 ? 7.107 14.335 66.925 1.00 7.34 115 LYS D O 1
ATOM 4769 N N . GLN D 1 115 ? 5.319 15.403 66.075 1.00 6.86 116 GLN D N 1
ATOM 4770 C CA . GLN D 1 115 ? 5.849 15.391 64.718 1.00 6.91 116 GLN D CA 1
ATOM 4771 C C . GLN D 1 115 ? 7.106 16.228 64.568 1.00 6.60 116 GLN D C 1
ATOM 4772 O O . GLN D 1 115 ? 7.175 17.358 65.038 1.00 7.06 116 GLN D O 1
ATOM 4778 N N . LEU D 1 116 ? 8.107 15.643 63.928 1.00 6.60 117 LEU D N 1
ATOM 4779 C CA . LEU D 1 116 ? 9.357 16.326 63.637 1.00 6.80 117 LEU D CA 1
ATOM 4780 C C . LEU D 1 116 ? 9.330 16.857 62.209 1.00 7.12 117 LEU D C 1
ATOM 4781 O O . LEU D 1 116 ? 9.566 18.040 61.969 1.00 6.99 117 LEU D O 1
ATOM 4786 N N . THR D 1 117 ? 9.041 15.957 61.272 1.00 7.65 118 THR D N 1
ATOM 4787 C CA . THR D 1 117 ? 8.923 16.266 59.850 1.00 8.10 118 THR D CA 1
ATOM 4788 C C . THR D 1 117 ? 7.857 15.357 59.280 1.00 8.03 118 THR D C 1
ATOM 4789 O O . THR D 1 117 ? 7.355 14.475 59.965 1.00 6.96 118 THR D O 1
ATOM 4793 N N . LYS D 1 118 ? 7.533 15.546 58.009 1.00 8.40 119 LYS D N 1
ATOM 4794 C CA . LYS D 1 118 ? 6.611 14.625 57.376 1.00 9.02 119 LYS D CA 1
ATOM 4795 C C . LYS D 1 118 ? 7.204 13.230 57.541 1.00 8.79 119 LYS D C 1
ATOM 4796 O O . LYS D 1 118 ? 8.414 13.031 57.362 1.00 9.11 119 LYS D O 1
ATOM 4802 N N . ALA D 1 119 ? 6.361 12.269 57.903 1.00 8.22 120 ALA D N 1
ATOM 4803 C CA . ALA D 1 119 ? 6.776 10.864 58.022 1.00 7.50 120 ALA D CA 1
ATOM 4804 C C . ALA D 1 119 ? 7.599 10.473 59.264 1.00 6.73 120 ALA D C 1
ATOM 4805 O O . ALA D 1 119 ? 7.833 9.283 59.484 1.00 5.52 120 ALA D O 1
ATOM 4807 N N . VAL D 1 120 ? 8.064 11.435 60.059 1.00 6.49 121 VAL D N 1
ATOM 4808 C CA . VAL D 1 120 ? 8.826 11.093 61.264 1.00 6.39 121 VAL D CA 1
ATOM 4809 C C . VAL D 1 120 ? 8.323 11.841 62.498 1.00 6.50 121 VAL D C 1
ATOM 4810 O O . VAL D 1 120 ? 8.466 13.063 62.607 1.00 6.64 121 VAL D O 1
ATOM 4814 N N . SER D 1 121 ? 7.731 11.090 63.419 1.00 5.97 122 SER D N 1
ATOM 4815 C CA . SER D 1 121 ? 7.224 11.642 64.666 1.00 6.20 122 SER D CA 1
ATOM 4816 C C . SER D 1 121 ? 7.915 10.899 65.801 1.00 6.14 122 SER D C 1
ATOM 4817 O O . SER D 1 121 ? 8.149 9.695 65.697 1.00 5.85 122 SER D O 1
ATOM 4820 N N . LEU D 1 122 ? 8.245 11.620 66.871 1.00 6.13 123 LEU D N 1
ATOM 4821 C CA . LEU D 1 122 ? 9.039 11.070 67.965 1.00 6.46 123 LEU D CA 1
ATOM 4822 C C . LEU D 1 122 ? 8.569 11.485 69.350 1.00 5.96 123 LEU D C 1
ATOM 4823 O O . LEU D 1 122 ? 7.828 12.457 69.509 1.00 5.83 123 LEU D O 1
ATOM 4828 N N . ASP D 1 123 ? 9.039 10.741 70.348 1.00 5.47 124 ASP D N 1
ATOM 4829 C CA . ASP D 1 123 ? 8.870 11.120 71.752 1.00 5.39 124 ASP D CA 1
ATOM 4830 C C . ASP D 1 123 ? 10.281 11.226 72.355 1.00 5.08 124 ASP D C 1
ATOM 4831 O O . ASP D 1 123 ? 11.263 10.909 71.684 1.00 4.75 124 ASP D O 1
ATOM 4836 N N . PRO D 1 124 ? 10.406 11.734 73.572 1.00 5.30 125 PRO D N 1
ATOM 4837 C CA . PRO D 1 124 ? 11.734 11.874 74.196 1.00 5.40 125 PRO D CA 1
ATOM 4838 C C . PRO D 1 124 ? 12.573 10.592 74.265 1.00 5.49 125 PRO D C 1
ATOM 4839 O O . PRO D 1 124 ? 13.786 10.689 74.132 1.00 5.20 125 PRO D O 1
ATOM 4843 N N . GLN D 1 125 ? 11.958 9.431 74.476 1.00 5.84 126 GLN D N 1
ATOM 4844 C CA . GLN D 1 125 ? 12.707 8.175 74.510 1.00 5.79 126 GLN D CA 1
ATOM 4845 C C . GLN D 1 125 ? 13.326 7.881 73.145 1.00 6.04 126 GLN D C 1
ATOM 4846 O O . GLN D 1 125 ? 14.469 7.416 73.060 1.00 6.17 126 GLN D O 1
ATOM 4852 N N . ASP D 1 126 ? 12.563 8.140 72.086 1.00 6.00 127 ASP D N 1
ATOM 4853 C CA . ASP D 1 126 ? 13.052 7.977 70.707 1.00 6.33 127 ASP D CA 1
ATOM 4854 C C . ASP D 1 126 ? 14.260 8.869 70.485 1.00 6.52 127 ASP D C 1
ATOM 4855 O O . ASP D 1 126 ? 15.298 8.431 69.986 1.00 6.01 127 ASP D O 1
ATOM 4860 N N . ILE D 1 127 ? 14.108 10.136 70.853 1.00 6.73 128 ILE D N 1
ATOM 4861 C CA . ILE D 1 127 ? 15.174 11.103 70.678 1.00 6.65 128 ILE D CA 1
ATOM 4862 C C . ILE D 1 127 ? 16.415 10.647 71.436 1.00 6.92 128 ILE D C 1
ATOM 4863 O O . ILE D 1 127 ? 17.531 10.768 70.937 1.00 6.99 128 ILE D O 1
ATOM 4868 N N . GLN D 1 128 ? 16.228 10.088 72.628 1.00 7.31 129 GLN D N 1
ATOM 4869 C CA . GLN D 1 128 ? 17.369 9.636 73.405 1.00 7.62 129 GLN D CA 1
ATOM 4870 C C . GLN D 1 128 ? 18.088 8.481 72.723 1.00 7.78 129 GLN D C 1
ATOM 4871 O O . GLN D 1 128 ? 19.317 8.432 72.726 1.00 7.66 129 GLN D O 1
ATOM 4877 N N . ALA D 1 129 ? 17.331 7.543 72.155 1.00 7.66 130 ALA D N 1
ATOM 4878 C CA . ALA D 1 129 ? 17.947 6.407 71.485 1.00 7.61 130 ALA D CA 1
ATOM 4879 C C . ALA D 1 129 ? 18.792 6.902 70.322 1.00 7.59 130 ALA D C 1
ATOM 4880 O O . ALA D 1 129 ? 19.883 6.401 70.087 1.00 6.94 130 ALA D O 1
ATOM 4882 N N . PHE D 1 130 ? 18.276 7.882 69.588 1.00 7.73 131 PHE D N 1
ATOM 4883 C CA . PHE D 1 130 ? 19.019 8.450 68.476 1.00 8.03 131 PHE D CA 1
ATOM 4884 C C . PHE D 1 130 ? 20.299 9.060 69.004 1.00 8.10 131 PHE D C 1
ATOM 4885 O O . PHE D 1 130 ? 21.373 8.859 68.438 1.00 8.01 131 PHE D O 1
ATOM 4893 N N . ARG D 1 131 ? 20.201 9.768 70.124 1.00 8.26 132 ARG D N 1
ATOM 4894 C CA . ARG D 1 131 ? 21.388 10.373 70.704 1.00 8.13 132 ARG D CA 1
ATOM 4895 C C . ARG D 1 131 ? 22.392 9.285 71.063 1.00 8.04 132 ARG D C 1
ATOM 4896 O O . ARG D 1 131 ? 23.591 9.451 70.850 1.00 7.72 132 ARG D O 1
ATOM 4904 N N . GLU D 1 132 ? 21.903 8.163 71.580 1.00 7.89 133 GLU D N 1
ATOM 4905 C CA . GLU D 1 132 ? 22.781 7.067 71.968 1.00 8.29 133 GLU D CA 1
ATOM 4906 C C . GLU D 1 132 ? 23.432 6.439 70.747 1.00 8.50 133 GLU D C 1
ATOM 4907 O O . GLU D 1 132 ? 24.594 6.049 70.787 1.00 8.66 133 GLU D O 1
ATOM 4913 N N . LEU D 1 133 ? 22.669 6.321 69.669 1.00 8.67 134 LEU D N 1
ATOM 4914 C CA . LEU D 1 133 ? 23.194 5.767 68.429 1.00 8.80 134 LEU D CA 1
ATOM 4915 C C . LEU D 1 133 ? 24.295 6.666 67.869 1.00 8.83 134 LEU D C 1
ATOM 4916 O O . LEU D 1 133 ? 25.307 6.185 67.366 1.00 8.77 134 LEU D O 1
ATOM 4921 N N . ASP D 1 134 ? 24.091 7.974 67.964 1.00 9.27 135 ASP D N 1
ATOM 4922 C CA . ASP D 1 134 ? 25.073 8.938 67.486 1.00 9.89 135 ASP D CA 1
ATOM 4923 C C . ASP D 1 134 ? 26.360 8.859 68.306 1.00 10.23 135 ASP D C 1
ATOM 4924 O O . ASP D 1 134 ? 27.460 8.982 67.765 1.00 9.86 135 ASP D O 1
ATOM 4929 N N . LYS D 1 135 ? 26.217 8.657 69.612 1.00 10.88 136 LYS D N 1
ATOM 4930 C CA . LYS D 1 135 ? 27.373 8.534 70.498 1.00 11.38 136 LYS D CA 1
ATOM 4931 C C . LYS D 1 135 ? 28.239 7.327 70.134 1.00 11.28 136 LYS D C 1
ATOM 4932 O O . LYS D 1 135 ? 29.456 7.357 70.301 1.00 11.38 136 LYS D O 1
ATOM 4938 N N . LEU D 1 136 ? 27.606 6.271 69.634 1.00 11.21 137 LEU D N 1
ATOM 4939 C CA . LEU D 1 136 ? 28.315 5.052 69.247 1.00 11.18 137 LEU D CA 1
ATOM 4940 C C . LEU D 1 136 ? 28.871 5.123 67.822 1.00 10.94 137 LEU D C 1
ATOM 4941 O O . LEU D 1 136 ? 29.464 4.162 67.335 1.00 10.92 137 LEU D O 1
ATOM 4946 N N . GLY D 1 137 ? 28.673 6.256 67.157 1.00 10.77 138 GLY D N 1
ATOM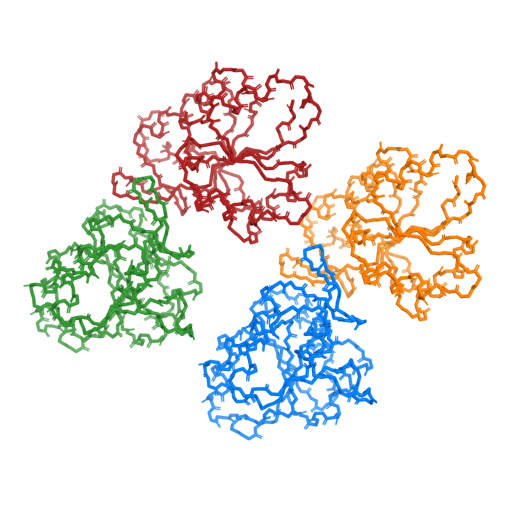 4947 C CA . GLY D 1 137 ? 29.218 6.462 65.829 1.00 10.62 138 GLY D CA 1
ATOM 4948 C C . GLY D 1 137 ? 28.306 6.125 64.666 1.00 10.61 138 GLY D C 1
ATOM 4949 O O . GLY D 1 137 ? 28.752 6.131 63.523 1.00 9.81 138 GLY D O 1
ATOM 4950 N N . VAL D 1 138 ? 27.040 5.823 64.942 1.00 10.32 139 VAL D N 1
ATOM 4951 C CA . VAL D 1 138 ? 26.104 5.510 63.880 1.00 10.41 139 VAL D CA 1
ATOM 4952 C C . VAL D 1 138 ? 25.653 6.803 63.226 1.00 10.55 139 VAL D C 1
ATOM 4953 O O . VAL D 1 138 ? 25.176 7.716 63.903 1.00 10.13 139 VAL D O 1
ATOM 4957 N N . LYS D 1 139 ? 25.809 6.879 61.908 1.00 10.75 140 LYS D N 1
ATOM 4958 C CA . LYS D 1 139 ? 25.399 8.061 61.167 1.00 11.18 140 LYS D CA 1
ATOM 4959 C C . LYS D 1 139 ? 23.889 7.975 60.946 1.00 11.01 140 LYS D C 1
ATOM 4960 O O . LYS D 1 139 ? 23.355 6.913 60.595 1.00 10.80 140 LYS D O 1
ATOM 4966 N N . LEU D 1 140 ? 23.205 9.089 61.184 1.00 10.98 141 LEU D N 1
ATOM 4967 C CA . LEU D 1 140 ? 21.751 9.132 61.123 1.00 11.31 141 LEU D CA 1
ATOM 4968 C C . LEU D 1 140 ? 21.308 9.906 59.892 1.00 11.50 141 LEU D C 1
ATOM 4969 O O . LEU D 1 140 ? 21.490 11.122 59.811 1.00 12.26 141 LEU D O 1
ATOM 4974 N N . ASP D 1 141 ? 20.723 9.169 58.952 1.00 11.55 142 ASP D N 1
ATOM 4975 C CA . ASP D 1 141 ? 20.358 9.657 57.625 1.00 11.88 142 ASP D CA 1
ATOM 4976 C C . ASP D 1 141 ? 18.851 9.683 57.405 1.00 11.99 142 ASP D C 1
ATOM 4977 O O . ASP D 1 141 ? 18.231 8.671 57.054 1.00 11.39 142 ASP D O 1
ATOM 4982 N N . LEU D 1 142 ? 18.264 10.860 57.571 1.00 11.99 143 LEU D N 1
ATOM 4983 C CA . LEU D 1 142 ? 16.826 10.998 57.423 1.00 12.37 143 LEU D CA 1
ATOM 4984 C C . LEU D 1 142 ? 16.416 11.261 55.976 1.00 12.13 143 LEU D C 1
ATOM 4985 O O . LEU D 1 142 ? 16.666 12.337 55.437 1.00 11.77 143 LEU D O 1
ATOM 4990 N N . ARG D 1 143 ? 15.820 10.253 55.343 1.00 12.29 144 ARG D N 1
ATOM 4991 C CA . ARG D 1 143 ? 15.184 10.426 54.035 1.00 12.63 144 ARG D CA 1
ATOM 4992 C C . ARG D 1 143 ? 14.108 9.385 53.804 1.00 12.14 144 ARG D C 1
ATOM 4993 O O . ARG D 1 143 ? 14.331 8.170 53.932 1.00 12.15 144 ARG D O 1
ATOM 5001 N N . VAL D 1 144 ? 12.931 9.885 53.458 1.00 11.75 145 VAL D N 1
ATOM 5002 C CA . VAL D 1 144 ? 11.770 9.056 53.213 1.00 11.41 145 VAL D CA 1
ATOM 5003 C C . VAL D 1 144 ? 12.023 8.219 51.960 1.00 11.51 145 VAL D C 1
ATOM 5004 O O . VAL D 1 144 ? 11.858 6.994 51.970 1.00 11.25 145 VAL D O 1
ATOM 5008 N N . VAL D 1 145 ? 12.435 8.887 50.890 1.00 11.51 146 VAL D N 1
ATOM 5009 C CA . VAL D 1 145 ? 12.771 8.201 49.646 1.00 11.40 146 VAL D CA 1
ATOM 5010 C C . VAL D 1 145 ? 14.235 8.457 49.289 1.00 10.90 146 VAL D C 1
ATOM 5011 O O . VAL D 1 145 ? 14.812 9.477 49.672 1.00 9.61 146 VAL D O 1
ATOM 5015 N N . ALA D 1 146 ? 14.824 7.525 48.546 1.00 10.84 147 ALA D N 1
ATOM 5016 C CA . ALA D 1 146 ? 16.245 7.579 48.205 1.00 10.67 147 ALA D CA 1
ATOM 5017 C C . ALA D 1 146 ? 16.697 8.867 47.504 1.00 10.82 147 ALA D C 1
ATOM 5018 O O . ALA D 1 146 ? 17.801 9.360 47.749 1.00 11.33 147 ALA D O 1
ATOM 5020 N N . SER D 1 147 ? 15.866 9.414 46.628 1.00 10.75 148 SER D N 1
ATOM 5021 C CA . SER D 1 147 ? 16.247 10.629 45.919 1.00 10.59 148 SER D CA 1
ATOM 5022 C C . SER D 1 147 ? 16.179 11.893 46.779 1.00 10.83 148 SER D C 1
ATOM 5023 O O . SER D 1 147 ? 16.615 12.956 46.349 1.00 10.70 148 SER D O 1
ATOM 5026 N N . ASP D 1 148 ? 15.641 11.801 47.989 1.00 10.93 149 ASP D N 1
ATOM 5027 C CA . ASP D 1 148 ? 15.576 12.984 48.844 1.00 11.43 149 ASP D CA 1
ATOM 5028 C C . ASP D 1 148 ? 16.959 13.351 49.357 1.00 11.58 149 ASP D C 1
ATOM 5029 O O . ASP D 1 148 ? 17.811 12.481 49.531 1.00 11.93 149 ASP D O 1
ATOM 5034 N N . PRO D 1 149 ? 17.177 14.634 49.624 1.00 12.15 150 PRO D N 1
ATOM 5035 C CA . PRO D 1 149 ? 18.427 15.069 50.239 1.00 12.44 150 PRO D CA 1
ATOM 5036 C C . PRO D 1 149 ? 18.507 14.469 51.630 1.00 12.57 150 PRO D C 1
ATOM 5037 O O . PRO D 1 149 ? 17.496 14.436 52.320 1.00 12.44 150 PRO D O 1
ATOM 5041 N N . SER D 1 150 ? 19.677 13.992 52.027 1.00 13.06 151 SER D N 1
ATOM 5042 C CA . SER D 1 150 ? 19.843 13.429 53.352 1.00 13.62 151 SER D CA 1
ATOM 5043 C C . SER D 1 150 ? 19.779 14.556 54.371 1.00 13.74 151 SER D C 1
ATOM 5044 O O . SER D 1 150 ? 20.237 15.665 54.106 1.00 13.45 151 SER D O 1
ATOM 5047 N N . VAL D 1 151 ? 19.187 14.269 55.526 1.00 13.97 152 VAL D N 1
ATOM 5048 C CA . VAL D 1 151 ? 19.094 15.235 56.614 1.00 14.21 152 VAL D CA 1
ATOM 5049 C C . VAL D 1 151 ? 19.578 14.564 57.892 1.00 13.90 152 VAL D C 1
ATOM 5050 O O . VAL D 1 151 ? 19.195 13.438 58.178 1.00 13.53 152 VAL D O 1
ATOM 5054 N N . ASN D 1 152 ? 20.442 15.242 58.644 1.00 13.59 153 ASN D N 1
ATOM 5055 C CA . ASN D 1 152 ? 20.903 14.716 59.925 1.00 13.61 153 ASN D CA 1
ATOM 5056 C C . ASN D 1 152 ? 19.775 14.906 60.940 1.00 13.11 153 ASN D C 1
ATOM 5057 O O . ASN D 1 152 ? 19.462 16.036 61.313 1.00 13.01 153 ASN D O 1
ATOM 5062 N N . ILE D 1 153 ? 19.174 13.807 61.394 1.00 12.71 154 ILE D N 1
ATOM 5063 C CA . ILE D 1 153 ? 18.001 13.891 62.262 1.00 12.33 154 ILE D CA 1
ATOM 5064 C C . ILE D 1 153 ? 18.255 14.643 63.567 1.00 12.18 154 ILE D C 1
ATOM 5065 O O . ILE D 1 153 ? 17.377 15.358 64.043 1.00 11.83 154 ILE D O 1
ATOM 5070 N N . LEU D 1 154 ? 19.447 14.493 64.137 1.00 12.09 155 LEU D N 1
ATOM 5071 C CA . LEU D 1 154 ? 19.782 15.194 65.369 1.00 12.00 155 LEU D CA 1
ATOM 5072 C C . LEU D 1 154 ? 19.831 16.692 65.120 1.00 11.65 155 LEU D C 1
ATOM 5073 O O . LEU D 1 154 ? 19.348 17.476 65.937 1.00 11.76 155 LEU D O 1
ATOM 5078 N N . ASP D 1 155 ? 20.418 17.100 64.001 1.00 11.01 156 ASP D N 1
ATOM 5079 C CA . ASP D 1 155 ? 20.439 18.516 63.671 1.00 11.10 156 ASP D CA 1
ATOM 5080 C C . ASP D 1 155 ? 18.999 19.006 63.600 1.00 11.29 156 ASP D C 1
ATOM 5081 O O . ASP D 1 155 ? 18.666 20.064 64.138 1.00 11.10 156 ASP D O 1
ATOM 5086 N N . LYS D 1 156 ? 18.146 18.210 62.958 1.00 11.55 157 LYS D N 1
ATOM 5087 C CA . LYS D 1 156 ? 16.743 18.558 62.788 1.00 11.81 157 LYS D CA 1
ATOM 5088 C C . LYS D 1 156 ? 16.042 18.653 64.141 1.00 11.68 157 LYS D C 1
ATOM 5089 O O . LYS D 1 156 ? 15.266 19.574 64.375 1.00 11.38 157 LYS D O 1
ATOM 5095 N N . ILE D 1 157 ? 16.317 17.706 65.033 1.00 11.61 158 ILE D N 1
ATOM 5096 C CA . ILE D 1 157 ? 15.735 17.747 66.374 1.00 12.03 158 ILE D CA 1
ATOM 5097 C C . ILE D 1 157 ? 16.240 18.965 67.137 1.00 12.47 158 ILE D C 1
ATOM 5098 O O . ILE D 1 157 ? 15.458 19.685 67.755 1.00 12.16 158 ILE D O 1
ATOM 5103 N N . ASN D 1 158 ? 17.549 19.188 67.092 1.00 13.14 159 ASN D N 1
ATOM 5104 C CA . ASN D 1 158 ? 18.154 20.317 67.788 1.00 13.93 159 ASN D CA 1
ATOM 5105 C C . ASN D 1 158 ? 17.704 21.678 67.250 1.00 14.71 159 ASN D C 1
ATOM 5106 O O . ASN D 1 158 ? 17.839 22.686 67.935 1.00 14.84 159 ASN D O 1
ATOM 5111 N N . GLU D 1 159 ? 17.179 21.716 66.029 1.00 15.75 160 GLU D N 1
ATOM 5112 C CA . GLU D 1 159 ? 16.698 22.972 65.458 1.00 16.61 160 GLU D CA 1
ATOM 5113 C C . GLU D 1 159 ? 15.606 23.614 66.317 1.00 17.22 160 GLU D C 1
ATOM 5114 O O . GLU D 1 159 ? 15.451 24.829 66.291 1.00 17.52 160 GLU D O 1
ATOM 5120 N N . THR D 1 160 ? 14.854 22.802 67.063 1.00 17.96 161 THR D N 1
ATOM 5121 C CA . THR D 1 160 ? 13.756 23.301 67.897 1.00 18.55 161 THR D CA 1
ATOM 5122 C C . THR D 1 160 ? 13.868 22.948 69.382 1.00 19.30 161 THR D C 1
ATOM 5123 O O . THR D 1 160 ? 13.049 23.399 70.179 1.00 19.51 161 THR D O 1
ATOM 5127 N N . ALA D 1 161 ? 14.867 22.152 69.756 1.00 20.40 162 ALA D N 1
ATOM 5128 C CA . ALA D 1 161 ? 15.019 21.704 71.146 1.00 21.15 162 ALA D CA 1
ATOM 5129 C C . ALA D 1 161 ? 16.343 22.162 71.753 1.00 21.91 162 ALA D C 1
ATOM 5130 O O . ALA D 1 161 ? 17.165 22.757 71.062 1.00 21.86 162 ALA D O 1
ATOM 5132 N N . PHE D 1 162 ? 16.552 21.852 73.036 1.00 22.80 163 PHE D N 1
ATOM 5133 C CA . PHE D 1 162 ? 17.726 22.320 73.778 1.00 23.46 163 PHE D CA 1
ATOM 5134 C C . PHE D 1 162 ? 18.654 21.244 74.357 1.00 24.23 163 PHE D C 1
ATOM 5135 O O . PHE D 1 162 ? 18.512 20.859 75.522 1.00 24.21 163 PHE D O 1
ATOM 5143 N N . CYS D 1 163 ? 19.611 20.785 73.554 1.00 24.99 164 CYS D N 1
ATOM 5144 C CA . CYS D 1 163 ? 20.646 19.853 74.012 1.00 25.64 164 CYS D CA 1
ATOM 5145 C C . CYS D 1 163 ? 21.767 19.790 72.980 1.00 25.78 164 CYS D C 1
ATOM 5146 O O . CYS D 1 163 ? 21.517 19.563 71.795 1.00 25.93 164 CYS D O 1
#